Protein AF-A0A0M2TZH9-F1 (afdb_monomer_lite)

Foldseek 3Di:
DPQQQKDKWWAALVNPGTDPQPPWRKHWFKWKAFLFAGTFKTKIKIWDALVSLVVVQLQFQIKMFMAGNVRDTQHIFGFFKKWWFDQQKIKIWGLPQAAFKEKEWEFEDDPPDPDGGDIDMDDIDGDVVLCVRNNHAYDHHYDYYDHPVVRVVVRVVSNVVRSGTDMDMDGHDPDDDPPDPPSPPPVIIMMMTMGGHLLVQLQRFFDFDLPFKDWDADAAPDKAWDQAALFFQKKKKKAFDPDFKFFFFKKKFFKAKFAQDQFKKKKFKAFDDPQDGDHTPWMFIDGNVPGHHDGGIDMTGTDADPVGTHDIHGGPGMIMIMIGTPDHGHNRITMMTGWHLVPPHPGIFMWGRSNPDTDADVVTTGTGMMGGGKDFLVVLLQVLCVVRVPPAPHEAEPDGQCDIDGSGDHRPGGSSVSNVVSQCVGHPVNFGWGWYQDPNRYIYIDTQDDDDPVQFQWEQEPVQFIAGPVRDSCVLSSNDASGKYFYPPNDDPPDDCVPDDPPRIFHFRMWMAGSVVRHIDTDGPPRDDPCNVVVVVVVD

Radius of gyration: 30.37 Å; chains: 1; bounding box: 76×45×82 Å

Structure (mmCIF, N/CA/C/O backbone):
data_AF-A0A0M2TZH9-F1
#
_entry.id   AF-A0A0M2TZH9-F1
#
loop_
_atom_site.group_PDB
_atom_site.id
_atom_site.type_symbol
_atom_site.label_atom_id
_atom_site.label_alt_id
_atom_site.label_comp_id
_atom_site.label_asym_id
_atom_site.label_entity_id
_atom_site.label_seq_id
_atom_site.pdbx_PDB_ins_code
_atom_site.Cartn_x
_atom_site.Cartn_y
_atom_site.Cartn_z
_atom_site.occupancy
_atom_site.B_iso_or_equiv
_atom_site.auth_seq_id
_atom_site.auth_comp_id
_atom_site.auth_asym_id
_atom_site.auth_atom_id
_atom_site.pdbx_PDB_model_num
ATOM 1 N N . MET A 1 1 ? -23.553 -1.777 43.042 1.00 33.66 1 MET A N 1
ATOM 2 C CA . MET A 1 1 ? -23.376 -1.315 41.651 1.00 33.66 1 MET A CA 1
ATOM 3 C C . MET A 1 1 ? -22.168 -0.392 41.601 1.00 33.66 1 MET A C 1
ATOM 5 O O . MET A 1 1 ? -22.264 0.737 42.067 1.00 33.66 1 MET A O 1
ATOM 9 N N . ARG A 1 2 ? -21.004 -0.876 41.146 1.00 38.03 2 ARG A N 1
ATOM 10 C CA . ARG A 1 2 ? -19.887 0.018 40.797 1.00 38.03 2 ARG A CA 1
ATOM 11 C C . ARG A 1 2 ? -20.293 0.691 39.484 1.00 38.03 2 ARG A C 1
ATOM 13 O O . ARG A 1 2 ? -20.435 -0.014 38.496 1.00 38.03 2 ARG A O 1
ATOM 20 N N . ARG A 1 3 ? -20.551 2.006 39.494 1.00 43.25 3 ARG A N 1
ATOM 21 C CA . ARG A 1 3 ? -20.733 2.786 38.256 1.00 43.25 3 ARG A CA 1
ATOM 22 C C . ARG A 1 3 ? -19.544 2.510 37.334 1.00 43.25 3 ARG A C 1
ATOM 24 O O . ARG A 1 3 ? -18.410 2.490 37.818 1.00 43.25 3 ARG A O 1
ATOM 31 N N . SER A 1 4 ? -19.811 2.277 36.052 1.00 54.81 4 SER A N 1
ATOM 32 C CA . SER A 1 4 ? -18.769 2.124 35.042 1.00 54.81 4 SER A CA 1
ATOM 33 C C . SER A 1 4 ? -17.864 3.360 35.072 1.00 54.81 4 SER A C 1
ATOM 35 O O . SER A 1 4 ? -18.310 4.505 35.104 1.00 54.81 4 SER A O 1
ATOM 37 N N . ASN A 1 5 ? -16.559 3.121 35.151 1.00 79.81 5 ASN A N 1
ATOM 38 C CA . ASN A 1 5 ? -15.531 4.161 35.266 1.00 79.81 5 ASN A CA 1
ATOM 39 C C . ASN A 1 5 ? -15.216 4.845 33.937 1.00 79.81 5 ASN A C 1
ATOM 41 O O . ASN A 1 5 ? -14.315 5.674 33.871 1.00 79.81 5 ASN A O 1
ATOM 45 N N . PHE A 1 6 ? -15.937 4.452 32.896 1.00 88.31 6 PHE A N 1
ATOM 46 C CA . PHE A 1 6 ? -15.712 4.840 31.525 1.00 88.31 6 PHE A CA 1
ATOM 47 C C . PHE A 1 6 ? -16.992 5.445 30.967 1.00 88.31 6 PHE A C 1
ATOM 49 O O . PHE A 1 6 ? -18.097 5.076 31.360 1.00 88.31 6 PHE A O 1
ATOM 56 N N . SER A 1 7 ? -16.837 6.375 30.036 1.00 89.00 7 SER A N 1
ATOM 57 C CA . SER A 1 7 ? -17.948 6.958 29.285 1.00 89.00 7 SER A CA 1
ATOM 58 C C . SER A 1 7 ? -17.674 6.876 27.792 1.00 89.00 7 SER A C 1
ATOM 60 O O . SER A 1 7 ? -16.517 6.852 27.378 1.00 89.00 7 SER A O 1
ATOM 62 N N . LEU A 1 8 ? -18.736 6.828 26.993 1.00 91.69 8 LEU A N 1
ATOM 63 C CA . LEU A 1 8 ? -18.644 6.798 25.540 1.00 91.69 8 LEU A CA 1
ATOM 64 C C . LEU A 1 8 ? -18.983 8.156 24.950 1.00 91.69 8 LEU A C 1
ATOM 66 O O . LEU A 1 8 ? -19.864 8.864 25.441 1.00 91.69 8 LEU A O 1
ATOM 70 N N . ARG A 1 9 ? -18.305 8.484 23.856 1.00 91.31 9 ARG A N 1
ATOM 71 C CA . ARG A 1 9 ? -18.649 9.603 22.987 1.00 91.31 9 ARG A CA 1
ATOM 72 C C . ARG A 1 9 ? -18.805 9.080 21.569 1.00 91.31 9 ARG A C 1
ATOM 74 O O . ARG A 1 9 ? -17.881 8.462 21.048 1.00 91.31 9 ARG A O 1
ATOM 81 N N . MET A 1 10 ? -19.959 9.339 20.963 1.00 91.62 10 MET A N 1
ATOM 82 C CA . MET A 1 10 ? -20.251 8.968 19.579 1.00 91.62 10 MET A CA 1
ATOM 83 C C . MET A 1 10 ? -20.492 10.223 18.742 1.00 91.62 10 MET A C 1
ATOM 85 O O . MET A 1 10 ? -21.130 11.172 19.203 1.00 91.62 10 MET A O 1
ATOM 89 N N . LEU A 1 11 ? -19.963 10.229 17.524 1.00 91.44 11 LEU A N 1
ATOM 90 C CA . LEU A 1 11 ? -20.201 11.275 16.530 1.00 91.44 11 LEU A CA 1
ATOM 91 C C . LEU A 1 11 ? -21.033 10.704 15.385 1.00 91.44 11 LEU A C 1
ATOM 93 O O . LEU A 1 11 ? -21.132 9.490 15.216 1.00 91.44 11 LEU A O 1
ATOM 97 N N . ASP A 1 12 ? -21.617 11.576 14.580 1.00 90.75 12 ASP A N 1
ATOM 98 C CA . ASP A 1 12 ? -22.259 11.185 13.340 1.00 90.75 12 ASP A CA 1
ATOM 99 C C . ASP A 1 12 ? -21.220 10.711 12.310 1.00 90.75 12 ASP A C 1
ATOM 101 O O . ASP A 1 12 ? -20.002 10.861 12.468 1.00 90.75 12 ASP A O 1
ATOM 105 N N . ARG A 1 13 ? -21.694 10.121 11.210 1.00 91.12 13 ARG A N 1
ATOM 106 C CA . ARG A 1 13 ? -20.797 9.620 10.158 1.00 91.12 13 ARG A CA 1
ATOM 107 C C . ARG A 1 13 ? -20.001 10.742 9.479 1.00 91.12 13 ARG A C 1
ATOM 109 O O . ARG A 1 13 ? -18.916 10.481 8.968 1.00 91.12 13 ARG A O 1
ATOM 116 N N . SER A 1 14 ? -20.475 11.988 9.517 1.00 87.44 14 SER A N 1
ATOM 117 C CA . SER A 1 14 ? -19.733 13.137 8.981 1.00 87.44 14 SER A CA 1
ATOM 118 C C . SER A 1 14 ? -18.608 13.632 9.903 1.00 87.44 14 SER A C 1
ATOM 120 O O . SER A 1 14 ? -17.808 14.478 9.497 1.00 87.44 14 SER A O 1
ATOM 122 N N . PHE A 1 15 ? -18.498 13.076 11.116 1.00 87.69 15 PHE A N 1
ATOM 123 C CA . PHE A 1 15 ? -17.561 13.484 12.165 1.00 87.69 15 PHE A CA 1
ATOM 124 C C . PHE A 1 15 ? -17.799 14.899 12.719 1.00 87.69 15 PHE A C 1
ATOM 126 O O . PHE A 1 15 ? -16.950 15.395 13.462 1.00 87.69 15 PHE A O 1
ATOM 133 N N . GLN A 1 16 ? -18.904 15.557 12.361 1.00 82.81 16 GLN A N 1
ATOM 134 C CA . GLN A 1 16 ? -19.159 16.958 12.706 1.00 82.81 16 GLN A CA 1
ATOM 135 C C . GLN A 1 16 ? -20.012 17.102 13.962 1.00 82.81 16 GLN A C 1
ATOM 137 O O . GLN A 1 16 ? -19.783 18.007 14.764 1.00 82.81 16 GLN A O 1
ATOM 142 N N . LEU A 1 17 ? -21.005 16.229 14.136 1.00 83.56 17 LEU A N 1
ATOM 143 C CA . LEU A 1 17 ? -22.027 16.399 15.163 1.00 83.56 17 LEU A CA 1
ATOM 144 C C . LEU A 1 17 ? -21.997 15.236 16.156 1.00 83.56 17 LEU A C 1
ATOM 146 O O . LEU A 1 17 ? -21.994 14.079 15.739 1.00 83.56 17 LEU A O 1
ATOM 150 N N . PRO A 1 18 ? -22.002 15.501 17.473 1.00 84.19 18 PRO A N 1
ATOM 151 C CA . PRO A 1 18 ? -22.251 14.463 18.464 1.00 84.19 18 PRO A CA 1
ATOM 152 C C . PRO A 1 18 ? -23.616 13.812 18.236 1.00 84.19 18 PRO A C 1
ATOM 154 O O . PRO A 1 18 ? -24.621 14.510 18.090 1.00 84.19 18 PRO A O 1
ATOM 157 N N . LEU A 1 19 ? -23.660 12.480 18.241 1.00 83.31 19 LEU A N 1
ATOM 158 C CA . LEU A 1 19 ? -24.930 11.758 18.230 1.00 83.31 19 LEU A CA 1
ATOM 159 C C . LEU A 1 19 ? -25.578 11.845 19.610 1.00 83.31 19 LEU A C 1
ATOM 161 O O . LEU A 1 19 ? -24.909 11.749 20.641 1.00 83.31 19 LEU A O 1
ATOM 165 N N . THR A 1 20 ? -26.902 11.995 19.630 1.00 82.00 20 THR A N 1
ATOM 166 C CA . THR A 1 20 ? -27.674 11.802 20.860 1.00 82.00 20 THR A CA 1
ATOM 167 C C . THR A 1 20 ? -27.772 10.305 21.121 1.00 82.00 20 THR A C 1
ATOM 169 O O . THR A 1 20 ? -28.568 9.614 20.497 1.00 82.00 20 THR A O 1
ATOM 172 N N . ILE A 1 21 ? -26.902 9.815 22.004 1.00 80.31 21 ILE A N 1
ATOM 173 C CA . ILE A 1 21 ? -26.851 8.417 22.442 1.00 80.31 21 ILE A CA 1
ATOM 174 C C . ILE A 1 21 ? -28.201 8.064 23.107 1.00 80.31 21 ILE A C 1
ATOM 176 O O . ILE A 1 21 ? -28.665 8.872 23.917 1.00 80.31 21 ILE A O 1
ATOM 180 N N . PRO A 1 22 ? -28.859 6.921 22.807 1.00 82.81 22 PRO A N 1
ATOM 181 C CA . PRO A 1 22 ? -30.146 6.582 23.382 1.00 82.81 22 PRO A CA 1
ATOM 182 C C . PRO A 1 22 ? -29.924 6.264 24.863 1.00 82.81 22 PRO A C 1
ATOM 184 O O . PRO A 1 22 ? -28.815 5.876 25.260 1.00 82.81 22 PRO A O 1
ATOM 187 N N . ASP A 1 23 ? -30.968 6.422 25.674 1.00 85.69 23 ASP A N 1
ATOM 188 C CA . ASP A 1 23 ? -30.895 6.234 27.125 1.00 85.69 23 ASP A CA 1
ATOM 189 C C . ASP A 1 23 ? -30.767 4.742 27.483 1.00 85.69 23 ASP A C 1
ATOM 191 O O . ASP A 1 23 ? -31.734 4.042 27.780 1.00 85.69 23 ASP A O 1
ATOM 195 N N . LEU A 1 24 ? -29.539 4.239 27.362 1.00 86.75 24 LEU A N 1
ATOM 196 C CA . LEU A 1 24 ? -29.125 2.867 27.627 1.00 86.75 24 LEU A CA 1
ATOM 197 C C . LEU A 1 24 ? -27.992 2.865 28.657 1.00 86.75 24 LEU A C 1
ATOM 199 O O . LEU A 1 24 ? -27.210 3.812 28.772 1.00 86.75 24 LEU A O 1
ATOM 203 N N . GLU A 1 25 ? -27.857 1.761 29.382 1.00 89.50 25 GLU A N 1
ATOM 204 C CA . GLU A 1 25 ? -26.710 1.530 30.251 1.00 89.50 25 GLU A CA 1
ATOM 205 C C . GLU A 1 25 ? -25.537 0.984 29.429 1.00 89.50 25 GLU A C 1
ATOM 207 O O . GLU A 1 25 ? -25.616 -0.112 28.873 1.00 89.50 25 GLU A O 1
ATOM 212 N N . TYR A 1 26 ? -24.438 1.744 29.372 1.00 90.81 26 TYR A N 1
ATOM 213 C CA . TYR A 1 26 ? -23.209 1.373 28.666 1.00 90.81 26 TYR A CA 1
ATOM 214 C C . TYR A 1 26 ? -22.136 0.900 29.644 1.00 90.81 26 TYR A C 1
ATOM 216 O O . TYR A 1 26 ? -21.712 1.637 30.542 1.00 90.81 26 TYR A O 1
ATOM 224 N N . THR A 1 27 ? -21.636 -0.311 29.418 1.00 92.75 27 THR A N 1
ATOM 225 C CA . THR A 1 27 ? -20.525 -0.887 30.179 1.00 92.75 27 THR A CA 1
ATOM 226 C C . THR A 1 27 ? -19.394 -1.245 29.230 1.00 92.75 27 THR A C 1
ATOM 228 O O . THR A 1 27 ? -19.518 -2.155 28.415 1.00 92.75 27 THR A O 1
ATOM 231 N N . VAL A 1 28 ? -18.279 -0.519 29.317 1.00 94.12 28 VAL A N 1
ATOM 232 C CA . VAL A 1 28 ? -17.056 -0.883 28.593 1.00 94.12 28 VAL A CA 1
ATOM 233 C C . VAL A 1 28 ? -16.528 -2.180 29.192 1.00 94.12 28 VAL A C 1
ATOM 235 O O . VAL A 1 28 ? -16.230 -2.219 30.381 1.00 94.12 28 VAL A O 1
ATOM 238 N N . GLU A 1 29 ? -16.427 -3.225 28.375 1.00 93.62 29 GLU A N 1
ATOM 239 C CA . GLU A 1 29 ? -15.946 -4.533 28.822 1.00 93.62 29 GLU A CA 1
ATOM 240 C C . GLU A 1 29 ? -14.425 -4.606 28.675 1.00 93.62 29 GLU A C 1
ATOM 242 O O . GLU A 1 29 ? -13.697 -4.858 29.631 1.00 93.62 29 GLU A O 1
ATOM 247 N N . LYS A 1 30 ? -13.932 -4.365 27.456 1.00 93.81 30 LYS A N 1
ATOM 248 C CA . LYS A 1 30 ? -12.511 -4.456 27.121 1.00 93.81 30 LYS A CA 1
ATOM 249 C C . LYS A 1 30 ? -12.164 -3.650 25.884 1.00 93.81 30 LYS A C 1
ATOM 251 O O . LYS A 1 30 ? -13.002 -3.458 25.002 1.00 93.81 30 LYS A O 1
ATOM 256 N N . TYR A 1 31 ? -10.912 -3.235 25.788 1.00 95.94 31 TYR A N 1
ATOM 257 C CA . TYR A 1 31 ? -10.351 -2.603 24.600 1.00 95.94 31 TYR A CA 1
ATOM 258 C C . TYR A 1 31 ? -8.868 -2.922 24.472 1.00 95.94 31 TYR A C 1
ATOM 260 O O . TYR A 1 31 ? -8.204 -3.201 25.464 1.00 95.94 31 TYR A O 1
ATOM 268 N N . GLY A 1 32 ? -8.350 -2.895 23.249 1.00 94.94 32 GLY A N 1
ATOM 269 C CA . GLY A 1 32 ? -6.941 -3.164 22.991 1.00 94.94 32 GLY A CA 1
ATOM 270 C C . GLY A 1 32 ? -6.303 -2.184 22.023 1.00 94.94 32 GLY A C 1
ATOM 271 O O . GLY A 1 32 ? -6.984 -1.561 21.197 1.00 94.94 32 GLY A O 1
ATOM 272 N N . GLN A 1 33 ? -4.983 -2.095 22.123 1.00 95.19 33 GLN A N 1
ATOM 273 C CA . GLN A 1 33 ? -4.116 -1.327 21.240 1.00 95.19 33 GLN A CA 1
ATOM 274 C C . GLN A 1 33 ? -2.960 -2.196 20.730 1.00 95.19 33 GLN A C 1
ATOM 276 O O . GLN A 1 33 ? -2.643 -3.238 21.307 1.00 95.19 33 GLN A O 1
ATOM 281 N N . ALA A 1 34 ? -2.335 -1.765 19.639 1.00 94.69 34 ALA A N 1
ATOM 282 C CA . ALA A 1 34 ? -1.149 -2.375 19.055 1.00 94.69 34 ALA A CA 1
ATOM 283 C C . ALA A 1 34 ? -0.140 -1.305 18.624 1.00 94.69 34 ALA A C 1
ATOM 285 O O . ALA A 1 34 ? -0.517 -0.209 18.205 1.00 94.69 34 ALA A O 1
ATOM 286 N N . ALA A 1 35 ? 1.148 -1.641 18.704 1.00 92.69 35 ALA A N 1
ATOM 287 C CA . ALA A 1 35 ? 2.250 -0.781 18.281 1.00 92.69 35 ALA A CA 1
ATOM 288 C C . ALA A 1 35 ? 2.144 -0.392 16.796 1.00 92.69 35 ALA A C 1
ATOM 290 O O . ALA A 1 35 ? 2.533 0.711 16.415 1.00 92.69 35 ALA A O 1
ATOM 291 N N . ILE A 1 36 ? 1.588 -1.293 15.976 1.00 93.88 36 ILE A N 1
ATOM 292 C CA . ILE A 1 36 ? 1.160 -1.017 14.604 1.00 93.88 36 ILE A CA 1
ATOM 293 C C . ILE A 1 36 ? -0.369 -0.916 14.573 1.00 93.88 36 ILE A C 1
ATOM 295 O O . ILE A 1 36 ? -1.076 -1.852 14.939 1.00 93.88 36 ILE A O 1
ATOM 299 N N . GLY A 1 37 ? -0.870 0.226 14.121 1.00 92.50 37 GLY A N 1
ATOM 300 C CA . GLY A 1 37 ? -2.278 0.578 13.982 1.00 92.50 37 GLY A CA 1
ATOM 301 C C . GLY A 1 37 ? -2.859 1.398 15.132 1.00 92.50 37 GLY A C 1
ATOM 302 O O . GLY A 1 37 ? -3.729 2.237 14.892 1.00 92.50 37 GLY A O 1
ATOM 303 N N . GLY A 1 38 ? -2.340 1.263 16.354 1.00 94.62 38 GLY A N 1
ATOM 304 C CA . GLY A 1 38 ? -2.916 1.910 17.534 1.00 94.62 38 GLY A CA 1
ATOM 305 C C . GLY A 1 38 ? -4.160 1.155 18.024 1.00 94.62 38 GLY A C 1
ATOM 306 O O . GLY A 1 38 ? -4.077 -0.062 18.212 1.00 94.62 38 GLY A O 1
ATOM 307 N N . PRO A 1 39 ? -5.311 1.817 18.259 1.00 96.00 39 PRO A N 1
ATOM 308 C CA . PRO A 1 39 ? -6.536 1.141 18.690 1.00 96.00 39 PRO A CA 1
ATOM 309 C C . PRO A 1 39 ? -6.915 -0.025 17.773 1.00 96.00 39 PRO A C 1
ATOM 311 O O . PRO A 1 39 ? -6.949 0.122 16.555 1.00 96.00 39 PRO A O 1
ATOM 314 N N . ARG A 1 40 ? -7.224 -1.188 18.355 1.00 94.00 40 ARG A N 1
ATOM 315 C CA . ARG A 1 40 ? -7.592 -2.397 17.603 1.00 94.00 40 ARG A CA 1
ATOM 316 C C . ARG A 1 40 ? -9.073 -2.704 17.693 1.00 94.00 40 ARG A C 1
ATOM 318 O O . ARG A 1 40 ? -9.837 -2.348 16.807 1.00 94.00 40 ARG A O 1
ATOM 325 N N . ARG A 1 41 ? -9.481 -3.384 18.760 1.00 95.31 41 ARG A N 1
ATOM 326 C CA . ARG A 1 41 ? -10.871 -3.775 19.001 1.00 95.31 41 ARG A CA 1
ATOM 327 C C . ARG A 1 41 ? -11.281 -3.330 20.388 1.00 95.31 41 ARG A C 1
ATOM 329 O O . ARG A 1 41 ? -10.463 -3.358 21.306 1.00 95.31 41 ARG A O 1
ATOM 336 N N . ALA A 1 42 ? -12.542 -2.966 20.532 1.00 96.50 42 ALA A N 1
ATOM 337 C CA . ALA A 1 42 ? -13.158 -2.750 21.826 1.00 96.50 42 ALA A CA 1
ATOM 338 C C . ALA A 1 42 ? -14.566 -3.333 21.839 1.00 96.50 42 ALA A C 1
ATOM 340 O O . ALA A 1 42 ? -15.207 -3.471 20.794 1.00 96.50 42 ALA A O 1
ATOM 341 N N . SER A 1 43 ? -15.033 -3.703 23.024 1.00 96.06 43 SER A N 1
ATOM 342 C CA . SER A 1 43 ? -16.396 -4.161 23.213 1.00 96.06 43 SER A CA 1
ATOM 343 C C . SER A 1 43 ? -17.075 -3.467 24.377 1.00 96.06 43 SER A C 1
ATOM 345 O O . SER A 1 43 ? -16.487 -3.249 25.438 1.00 96.06 43 SER A O 1
ATOM 347 N N . VAL A 1 44 ? -18.337 -3.116 24.149 1.00 95.62 44 VAL A N 1
ATOM 348 C CA . VAL A 1 44 ? -19.179 -2.431 25.126 1.00 95.62 44 VAL A CA 1
ATOM 349 C C . VAL A 1 44 ? -20.494 -3.186 25.232 1.00 95.62 44 VAL A C 1
ATOM 351 O O . VAL A 1 44 ? -21.188 -3.353 24.230 1.00 95.62 44 VAL A O 1
ATOM 354 N N . GLY A 1 45 ? -20.841 -3.633 26.432 1.00 94.25 45 GLY A N 1
ATOM 355 C CA . GLY A 1 45 ? -22.165 -4.158 26.735 1.00 94.25 45 GLY A CA 1
ATOM 356 C C . GLY A 1 45 ? -23.182 -3.024 26.845 1.00 94.25 45 GLY A C 1
ATOM 357 O O . GLY A 1 45 ? -22.893 -1.983 27.440 1.00 94.25 45 GLY A O 1
ATOM 358 N N . VAL A 1 46 ? -24.370 -3.231 26.279 1.00 93.25 46 VAL A N 1
ATOM 359 C CA . VAL A 1 46 ? -25.495 -2.289 26.355 1.00 93.25 46 VAL A CA 1
ATOM 360 C C . VAL A 1 46 ? -26.736 -2.973 26.913 1.00 93.25 46 VAL A C 1
ATOM 362 O O . VAL A 1 46 ? -27.007 -4.132 26.597 1.00 93.25 46 VAL A O 1
ATOM 365 N N . GLN A 1 47 ? -27.486 -2.281 27.766 1.00 92.00 47 GLN A N 1
ATOM 366 C CA . GLN A 1 47 ? -28.738 -2.781 28.345 1.00 92.00 47 GLN A CA 1
ATOM 367 C C . GLN A 1 47 ? -29.774 -1.661 28.415 1.00 92.00 47 GLN A C 1
ATOM 369 O O . GLN A 1 47 ? -29.427 -0.515 28.692 1.00 92.00 47 GLN A O 1
ATOM 374 N N . GLY A 1 48 ? -31.046 -1.986 28.177 1.00 90.12 48 GLY A N 1
ATOM 375 C CA . GLY A 1 48 ? -32.134 -1.015 28.300 1.00 90.12 48 GLY A CA 1
ATOM 376 C C . GLY A 1 48 ? -33.353 -1.343 27.443 1.00 90.12 48 GLY A C 1
ATOM 377 O O . GLY A 1 48 ? -33.695 -2.513 27.247 1.00 90.12 48 GLY A O 1
ATOM 378 N N . GLU A 1 49 ? -34.038 -0.300 26.972 1.00 90.81 49 GLU A N 1
ATOM 379 C CA . GLU A 1 49 ? -35.251 -0.430 26.162 1.00 90.81 49 GLU A CA 1
ATOM 380 C C . GLU A 1 49 ? -34.961 -1.102 24.811 1.00 90.81 49 GLU A C 1
ATOM 382 O O . GLU A 1 49 ? -33.996 -0.770 24.124 1.00 90.81 49 GLU A O 1
ATOM 387 N N . GLU A 1 50 ? -35.832 -2.026 24.396 1.00 89.38 50 GLU A N 1
ATOM 388 C CA . GLU A 1 50 ? -35.683 -2.771 23.141 1.00 89.38 50 GLU A CA 1
ATOM 389 C C . GLU A 1 50 ? -35.577 -1.859 21.915 1.00 89.38 50 GLU A C 1
ATOM 391 O O . GLU A 1 50 ? -34.714 -2.077 21.070 1.00 89.38 50 GLU A O 1
ATOM 396 N N . ARG A 1 51 ? -36.414 -0.817 21.820 1.00 88.81 51 ARG A N 1
ATOM 397 C CA . ARG A 1 51 ? -36.389 0.121 20.689 1.00 88.81 51 ARG A CA 1
ATOM 398 C C . ARG A 1 51 ? -35.046 0.845 20.582 1.00 88.81 51 ARG A C 1
ATOM 400 O O . ARG A 1 51 ? -34.457 0.869 19.507 1.00 88.81 51 ARG A O 1
ATOM 407 N N . ALA A 1 52 ? -34.553 1.367 21.700 1.00 89.62 52 ALA A N 1
ATOM 408 C CA . ALA A 1 52 ? -33.270 2.055 21.772 1.00 89.62 52 ALA A CA 1
ATOM 409 C C . ALA A 1 52 ? -32.095 1.141 21.372 1.00 89.62 52 ALA A C 1
ATOM 411 O O . ALA A 1 52 ? -31.133 1.604 20.766 1.00 89.62 52 ALA A O 1
ATOM 412 N N . LEU A 1 53 ? -32.178 -0.168 21.648 1.00 90.19 53 LEU A N 1
ATOM 413 C CA . LEU A 1 53 ? -31.174 -1.135 21.189 1.00 90.19 53 LEU A CA 1
ATOM 414 C C . LEU A 1 53 ? -31.184 -1.320 19.666 1.00 90.19 53 LEU A C 1
ATOM 416 O O . LEU A 1 53 ? -30.119 -1.472 19.071 1.00 90.19 53 LEU A O 1
ATOM 420 N N . TRP A 1 54 ? -32.357 -1.2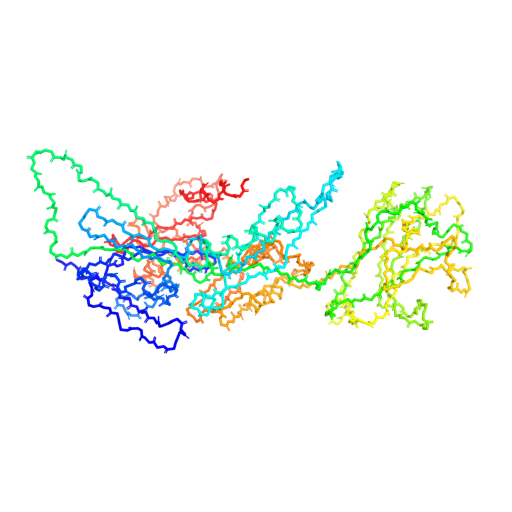95 19.028 1.00 90.25 54 TRP A N 1
ATOM 421 C CA . TRP A 1 54 ? -32.467 -1.375 17.567 1.00 90.25 54 TRP A CA 1
ATOM 422 C C . TRP A 1 54 ? -31.968 -0.109 16.866 1.00 90.25 54 TRP A C 1
ATOM 424 O O . TRP A 1 54 ? -31.353 -0.216 15.806 1.00 90.25 54 TRP A O 1
ATOM 434 N N . GLU A 1 55 ? -32.157 1.067 17.471 1.00 90.94 55 GLU A N 1
ATOM 435 C CA . GLU A 1 55 ? -31.656 2.349 16.944 1.00 90.94 55 GLU A CA 1
ATOM 436 C C . GLU A 1 55 ? -30.118 2.360 16.804 1.00 90.94 55 GLU A C 1
ATOM 438 O O . GLU A 1 55 ? -29.582 2.995 15.899 1.00 90.94 55 GLU A O 1
ATOM 443 N N . LEU A 1 56 ? -29.389 1.570 17.606 1.00 91.00 56 LEU A N 1
ATOM 444 C CA . LEU A 1 56 ? -27.928 1.434 17.494 1.00 91.00 56 LEU A CA 1
ATOM 445 C C . LEU A 1 56 ? -27.470 0.855 16.142 1.00 91.00 56 LEU A C 1
ATOM 447 O O . LEU A 1 56 ? -26.350 1.136 15.709 1.00 91.00 56 LEU A O 1
ATOM 451 N N . LEU A 1 57 ? -28.309 0.063 15.458 1.00 90.81 57 LEU A N 1
ATOM 452 C CA . LEU A 1 57 ? -27.989 -0.475 14.127 1.00 90.81 57 LEU A CA 1
ATOM 453 C C . LEU A 1 57 ? -27.821 0.635 13.086 1.00 90.81 57 LEU A C 1
ATOM 455 O O . LEU A 1 57 ? -27.030 0.505 12.149 1.00 90.81 57 LEU A O 1
ATOM 459 N N . GLU A 1 58 ? -28.523 1.753 13.265 1.00 90.19 58 GLU A N 1
ATOM 460 C CA . GLU A 1 58 ? -28.448 2.896 12.360 1.00 90.19 58 GLU A CA 1
ATOM 461 C C . GLU A 1 58 ? -27.113 3.632 12.463 1.00 90.19 58 GLU A C 1
ATOM 463 O O . GLU A 1 58 ? -26.855 4.528 11.661 1.00 90.19 58 GLU A O 1
ATOM 468 N N . TRP A 1 59 ? -26.247 3.271 13.414 1.00 91.75 59 TRP A N 1
ATOM 469 C CA . TRP A 1 59 ? -24.990 3.965 13.696 1.00 91.75 59 TRP A CA 1
ATOM 470 C C . TRP A 1 59 ? -23.752 3.182 13.287 1.00 91.75 59 TRP A C 1
ATOM 472 O O . TRP A 1 59 ? -22.640 3.589 13.610 1.00 91.75 59 TRP A O 1
ATOM 482 N N . LEU A 1 60 ? -23.893 2.091 12.532 1.00 94.62 60 LEU A N 1
ATOM 483 C CA . LEU A 1 60 ? -22.739 1.431 11.915 1.00 94.62 60 LEU A CA 1
ATOM 484 C C . LEU A 1 60 ? -21.870 2.457 11.168 1.00 94.62 60 LEU A C 1
ATOM 486 O O . LEU A 1 60 ? -22.402 3.332 10.478 1.00 94.62 60 LEU A O 1
ATOM 490 N N . ARG A 1 61 ? -20.546 2.349 11.325 1.00 95.31 61 ARG A N 1
ATOM 491 C CA . ARG A 1 61 ? -19.494 3.304 10.922 1.00 95.31 61 ARG A CA 1
ATOM 492 C C . ARG A 1 61 ? -19.357 4.549 11.813 1.00 95.31 61 ARG A C 1
ATOM 494 O O . ARG A 1 61 ? -18.344 5.238 11.713 1.00 95.31 61 ARG A O 1
ATOM 501 N N . ALA A 1 62 ? -20.295 4.866 12.703 1.00 95.06 62 ALA A N 1
ATOM 502 C CA . ALA A 1 62 ? -20.192 6.055 13.557 1.00 95.06 62 ALA A CA 1
ATOM 503 C C . ALA A 1 62 ? -18.870 6.067 14.356 1.00 95.06 62 ALA A C 1
ATOM 505 O O . ALA A 1 62 ? -18.486 5.029 14.900 1.00 95.06 62 ALA A O 1
ATOM 506 N N . PRO A 1 63 ? -18.151 7.203 14.429 1.00 95.94 63 PRO A N 1
ATOM 507 C CA . PRO A 1 63 ? -16.962 7.337 15.263 1.00 95.94 63 PRO A CA 1
ATOM 508 C C . PRO A 1 63 ? -17.298 7.138 16.736 1.00 95.94 63 PRO A C 1
ATOM 510 O O . PRO A 1 63 ? -18.274 7.707 17.229 1.00 95.94 63 PRO A O 1
ATOM 513 N N . VAL A 1 64 ? -16.457 6.388 17.442 1.00 95.56 64 VAL A N 1
ATOM 514 C CA . VAL A 1 64 ? -16.604 6.120 18.874 1.00 95.56 64 VAL A CA 1
ATOM 515 C C . VAL A 1 64 ? -15.293 6.399 19.592 1.00 95.56 64 VAL A C 1
ATOM 517 O O . VAL A 1 64 ? -14.224 5.974 19.154 1.00 95.56 64 VAL A O 1
ATOM 520 N N . GLU A 1 65 ? -15.388 7.081 20.727 1.00 95.50 65 GLU A N 1
ATOM 521 C CA . GLU A 1 65 ? -14.303 7.248 21.686 1.00 95.50 65 GLU A CA 1
ATOM 522 C C . GLU A 1 65 ? -14.708 6.697 23.054 1.00 95.50 65 GLU A C 1
ATOM 524 O O . GLU A 1 65 ? -15.829 6.921 23.521 1.00 95.50 65 GLU A O 1
ATOM 529 N N . ILE A 1 66 ? -13.765 6.024 23.712 1.00 95.06 66 ILE A N 1
ATOM 530 C CA . ILE A 1 66 ? -13.876 5.606 25.108 1.00 95.06 66 ILE A CA 1
ATOM 531 C C . ILE A 1 66 ? -13.071 6.585 25.951 1.00 95.06 66 ILE A C 1
ATOM 533 O O . ILE A 1 66 ? -11.889 6.816 25.687 1.00 95.06 66 ILE A O 1
ATOM 537 N N . LEU A 1 67 ? -13.718 7.152 26.964 1.00 92.75 67 LEU A N 1
ATOM 538 C CA . LEU A 1 67 ? -13.113 8.072 27.915 1.00 92.75 67 LEU A CA 1
ATOM 539 C C . LEU A 1 67 ? -13.046 7.425 29.293 1.00 92.75 67 LEU A C 1
ATOM 541 O O . LEU A 1 67 ? -14.010 6.781 29.710 1.00 92.75 67 LEU A O 1
ATOM 545 N N . ASP A 1 68 ? -11.944 7.629 30.000 1.00 89.50 68 ASP A N 1
ATOM 546 C CA . ASP A 1 68 ? -11.751 7.158 31.369 1.00 89.50 68 ASP A CA 1
ATOM 547 C C . ASP A 1 68 ? -12.457 8.054 32.415 1.00 89.50 68 ASP A C 1
ATOM 549 O O . ASP A 1 68 ? -13.245 8.955 32.093 1.00 89.50 68 ASP A O 1
ATOM 553 N N . ARG A 1 69 ? -12.151 7.831 33.702 1.00 82.81 69 ARG A N 1
ATOM 554 C CA . ARG A 1 69 ? -12.680 8.635 34.819 1.00 82.81 69 ARG A CA 1
ATOM 555 C C . ARG A 1 69 ? -12.250 10.100 34.768 1.00 82.81 69 ARG A C 1
ATOM 557 O O . ARG A 1 69 ? -12.991 10.951 35.257 1.00 82.81 69 ARG A O 1
ATOM 564 N N . ARG A 1 70 ? -11.057 10.383 34.238 1.00 83.88 70 ARG A N 1
ATOM 565 C CA . ARG A 1 70 ? -10.488 11.731 34.105 1.00 83.88 70 ARG A CA 1
ATOM 566 C C . ARG A 1 70 ? -11.024 12.461 32.870 1.00 83.88 70 ARG A C 1
ATOM 568 O O . ARG A 1 70 ? -10.764 13.650 32.729 1.00 83.88 70 ARG A O 1
ATOM 575 N N . LYS A 1 71 ? -11.850 11.788 32.056 1.00 86.31 71 LYS A N 1
ATOM 576 C CA . LYS A 1 71 ? -12.332 12.247 30.743 1.00 86.31 71 LYS A CA 1
ATOM 577 C C . LYS A 1 71 ? -11.220 12.307 29.695 1.00 86.31 71 LYS A C 1
ATOM 579 O O . LYS A 1 71 ? -11.380 12.982 28.679 1.00 86.31 71 LYS A O 1
ATOM 584 N N . ASP A 1 72 ? -10.157 11.539 29.904 1.00 88.88 72 ASP A N 1
ATOM 585 C CA . ASP A 1 72 ? -9.109 11.325 28.920 1.00 88.88 72 ASP A CA 1
ATOM 586 C C . ASP A 1 72 ? -9.531 10.213 27.958 1.00 88.88 72 ASP A C 1
ATOM 588 O O . ASP A 1 72 ? -10.096 9.190 28.355 1.00 88.88 72 ASP A O 1
ATOM 592 N N . THR A 1 73 ? -9.292 10.419 26.664 1.00 92.75 73 THR A N 1
ATOM 593 C CA . THR A 1 73 ? -9.616 9.425 25.636 1.00 92.75 73 THR A CA 1
ATOM 594 C C . THR A 1 73 ? -8.577 8.308 25.658 1.00 92.75 73 THR A C 1
ATOM 596 O O . THR A 1 73 ? -7.409 8.540 25.357 1.00 92.75 73 THR A O 1
ATOM 599 N N . VAL A 1 74 ? -9.020 7.088 25.955 1.00 93.56 74 VAL A N 1
ATOM 600 C CA . VAL A 1 74 ? -8.161 5.894 26.056 1.00 93.56 74 VAL A CA 1
ATOM 601 C C . VAL A 1 74 ? -8.269 4.963 24.849 1.00 93.56 74 VAL A C 1
ATOM 603 O O . VAL A 1 74 ? -7.406 4.116 24.633 1.00 93.56 74 VAL A O 1
ATOM 606 N N . TRP A 1 75 ? -9.321 5.116 24.044 1.00 96.12 75 TRP A N 1
ATOM 607 C CA . TRP A 1 75 ? -9.533 4.343 22.822 1.00 96.12 75 TRP A CA 1
ATOM 608 C C . TRP A 1 75 ? -10.380 5.141 21.827 1.00 96.12 75 TRP A C 1
ATOM 610 O O . TRP A 1 75 ? -11.292 5.865 22.232 1.00 96.12 75 TRP A O 1
ATOM 620 N N . TRP A 1 76 ? -10.099 5.007 20.530 1.00 96.88 76 TRP A N 1
ATOM 621 C CA . TRP A 1 76 ? -10.831 5.681 19.455 1.00 96.88 76 TRP A CA 1
ATOM 622 C C . TRP A 1 76 ? -10.930 4.803 18.205 1.00 96.88 76 TRP A C 1
ATOM 624 O O . TRP A 1 76 ? -10.001 4.077 17.855 1.00 96.88 76 TRP A O 1
ATOM 634 N N . GLY A 1 77 ? -12.054 4.896 17.504 1.00 97.31 77 GLY A N 1
ATOM 635 C CA . GLY A 1 77 ? -12.331 4.078 16.331 1.00 97.31 77 GLY A CA 1
ATOM 636 C C . GLY A 1 77 ? -13.731 4.324 15.788 1.00 97.31 77 GLY A C 1
ATOM 637 O O . GLY A 1 77 ? -14.253 5.435 15.891 1.00 97.31 77 GLY A O 1
ATOM 638 N N . TYR A 1 78 ? -14.342 3.286 15.232 1.00 96.88 78 TYR A N 1
ATOM 639 C CA . TYR A 1 78 ? -15.704 3.298 14.715 1.00 96.88 78 TYR A CA 1
ATOM 640 C C . TYR A 1 78 ? -16.516 2.102 15.212 1.00 96.88 78 TYR A C 1
ATOM 642 O O . TYR A 1 78 ? -15.971 1.081 15.643 1.00 96.88 78 TYR A O 1
ATOM 650 N N . LEU A 1 79 ? -17.839 2.244 15.139 1.00 96.88 79 LEU A N 1
ATOM 651 C CA . LEU A 1 79 ? -18.788 1.165 15.370 1.00 96.88 79 LEU A CA 1
ATOM 652 C C . LEU A 1 79 ? -18.816 0.232 14.153 1.00 96.88 79 LEU A C 1
ATOM 654 O O . LEU A 1 79 ? -19.380 0.569 13.116 1.00 96.88 79 LEU A O 1
ATOM 658 N N . ASP A 1 80 ? -18.182 -0.927 14.279 1.00 96.94 80 ASP A N 1
ATOM 659 C CA . ASP A 1 80 ? -18.095 -1.945 13.227 1.00 96.94 80 ASP A CA 1
ATOM 660 C C . ASP A 1 80 ? -19.324 -2.854 13.207 1.00 96.94 80 ASP A C 1
ATOM 662 O O . ASP A 1 80 ? -19.792 -3.266 12.148 1.00 96.94 80 ASP A O 1
ATOM 666 N N . GLY A 1 81 ? -19.870 -3.154 14.382 1.00 96.50 81 GLY A N 1
ATOM 667 C CA . GLY A 1 81 ? -21.009 -4.043 14.492 1.00 96.50 81 GLY A CA 1
ATOM 668 C C . GLY A 1 81 ? -21.796 -3.867 15.774 1.00 96.50 81 GLY A C 1
ATOM 669 O O . GLY A 1 81 ? -21.300 -3.355 16.776 1.00 96.50 81 GLY A O 1
ATOM 670 N N . VAL A 1 82 ? -23.036 -4.329 15.739 1.00 96.56 82 VAL A N 1
ATOM 671 C CA . VAL A 1 82 ? -23.956 -4.302 16.872 1.00 96.56 82 VAL A CA 1
ATOM 672 C C . VAL A 1 82 ? -24.614 -5.666 16.992 1.00 96.56 82 VAL A C 1
ATOM 674 O O . VAL A 1 82 ? -25.077 -6.242 16.008 1.00 96.56 82 VAL A O 1
ATOM 677 N N . GLU A 1 83 ? -24.656 -6.182 18.212 1.00 95.12 83 GLU A N 1
ATOM 678 C CA . GLU A 1 83 ? -25.430 -7.358 18.583 1.00 95.12 83 GLU A CA 1
ATOM 679 C C . GLU A 1 83 ? -26.598 -6.921 19.461 1.00 95.12 83 GLU A C 1
ATOM 681 O O . GLU A 1 83 ? -26.387 -6.285 20.489 1.00 95.12 83 GLU A O 1
ATOM 686 N N . VAL A 1 84 ? -27.818 -7.289 19.088 1.00 93.50 84 VAL A N 1
ATOM 687 C CA . VAL A 1 84 ? -29.034 -7.063 19.873 1.00 93.50 84 VAL A CA 1
ATOM 688 C C . VAL A 1 84 ? -29.597 -8.418 20.276 1.00 93.50 84 VAL A C 1
ATOM 690 O O . VAL A 1 84 ? -29.807 -9.287 19.433 1.00 93.50 84 VAL A O 1
ATOM 693 N N . ALA A 1 85 ? -29.832 -8.617 21.566 1.00 90.50 85 ALA A N 1
ATOM 694 C CA . ALA A 1 85 ? -30.381 -9.834 22.141 1.00 90.50 85 ALA A CA 1
ATOM 695 C C . ALA A 1 85 ? -31.675 -9.521 22.904 1.00 90.50 85 ALA A C 1
ATOM 697 O O . ALA A 1 85 ? -31.663 -8.865 23.951 1.00 90.50 85 ALA A O 1
ATOM 698 N N . ILE A 1 86 ? -32.791 -10.029 22.377 1.00 85.88 86 ILE A N 1
ATOM 699 C CA . ILE A 1 86 ? -34.135 -9.863 22.937 1.00 85.88 86 ILE A CA 1
ATOM 700 C C . ILE A 1 86 ? -34.774 -11.246 23.072 1.00 85.88 86 ILE A C 1
ATOM 702 O O . ILE A 1 86 ? -35.021 -11.953 22.090 1.00 85.88 86 ILE A O 1
ATOM 706 N N . GLY A 1 87 ? -35.031 -11.656 24.314 1.00 82.19 87 GLY A N 1
ATOM 707 C CA . GLY A 1 87 ? -35.553 -12.987 24.613 1.00 82.19 87 GLY A CA 1
ATOM 708 C C . GLY A 1 87 ? -34.635 -14.100 24.091 1.00 82.19 87 GLY A C 1
ATOM 709 O O . GLY A 1 87 ? -33.517 -14.262 24.566 1.00 82.19 87 GLY A O 1
ATOM 710 N N . ALA A 1 88 ? -35.133 -14.891 23.138 1.00 81.69 88 ALA A N 1
ATOM 711 C CA . ALA A 1 88 ? -34.415 -16.017 22.528 1.00 81.69 88 ALA A CA 1
ATOM 712 C C . ALA A 1 88 ? -33.707 -15.660 21.207 1.00 81.69 88 ALA A C 1
ATOM 714 O O . ALA A 1 88 ? -33.070 -16.523 20.602 1.00 81.69 88 ALA A O 1
ATOM 715 N N . ILE A 1 89 ? -33.859 -14.425 20.727 1.00 85.50 89 ILE A N 1
ATOM 716 C CA . ILE A 1 89 ? -33.348 -13.987 19.429 1.00 85.50 89 ILE A CA 1
ATOM 717 C C . ILE A 1 89 ? -32.133 -13.099 19.662 1.00 85.50 89 ILE A C 1
ATOM 719 O O . ILE A 1 89 ? -32.192 -12.145 20.438 1.00 85.50 89 ILE A O 1
ATOM 723 N N . ARG A 1 90 ? -31.045 -13.399 18.956 1.00 90.00 90 ARG A N 1
ATOM 724 C CA . ARG A 1 90 ? -29.869 -12.544 18.848 1.00 90.00 90 ARG A CA 1
ATOM 725 C C . ARG A 1 90 ? -29.674 -12.159 17.389 1.00 90.00 90 ARG A C 1
ATOM 727 O O . ARG A 1 90 ? -29.591 -13.029 16.528 1.00 90.00 90 ARG A O 1
ATOM 734 N N . VAL A 1 91 ? -29.601 -10.864 17.118 1.00 93.19 91 VAL A N 1
ATOM 735 C CA . VAL A 1 91 ? -29.320 -10.317 15.791 1.00 93.19 91 VAL A CA 1
ATOM 736 C C . VAL A 1 91 ? -27.994 -9.583 15.847 1.00 93.19 91 VAL A C 1
ATOM 738 O O . VAL A 1 91 ? -27.816 -8.686 16.663 1.00 93.19 91 VAL A O 1
ATOM 741 N N . ARG A 1 92 ? -27.057 -9.977 14.991 1.00 94.56 92 ARG A N 1
ATOM 742 C CA . ARG A 1 92 ? -25.763 -9.324 14.806 1.00 94.56 92 ARG A CA 1
ATOM 743 C C . ARG A 1 92 ? -25.749 -8.677 13.428 1.00 94.56 92 ARG A C 1
ATOM 745 O O . ARG A 1 92 ? -25.989 -9.363 12.442 1.00 94.56 92 ARG A O 1
ATOM 752 N N . VAL A 1 93 ? -25.420 -7.396 13.349 1.00 95.75 93 VAL A N 1
ATOM 753 C CA . VAL A 1 93 ? -25.158 -6.708 12.076 1.00 95.75 93 VAL A CA 1
ATOM 754 C C . VAL A 1 93 ? -23.747 -6.141 12.136 1.00 95.75 93 VAL A C 1
ATOM 756 O O . VAL A 1 93 ? -23.407 -5.463 13.104 1.00 95.75 93 VAL A O 1
ATOM 759 N N . THR A 1 94 ? -22.919 -6.444 11.139 1.00 95.19 94 THR A N 1
ATOM 760 C CA . THR A 1 94 ? -21.513 -6.017 11.072 1.00 95.19 94 THR A CA 1
ATOM 761 C C . THR A 1 94 ? -21.188 -5.449 9.706 1.00 95.19 94 THR A C 1
ATOM 763 O O . THR A 1 94 ? -21.757 -5.883 8.705 1.00 95.19 94 THR A O 1
ATOM 766 N N . LEU A 1 95 ? -20.214 -4.545 9.649 1.00 94.62 95 LEU A N 1
ATOM 767 C CA . LEU A 1 95 ? -19.607 -4.150 8.384 1.00 94.62 95 LEU A CA 1
ATOM 768 C C . LEU A 1 95 ? -18.786 -5.302 7.787 1.00 94.62 95 LEU A C 1
ATOM 770 O O . LEU A 1 95 ? -18.634 -5.359 6.577 1.00 94.62 95 LEU A O 1
ATOM 774 N N . ASP A 1 96 ? -18.282 -6.257 8.573 1.00 91.00 96 ASP A N 1
ATOM 775 C CA . ASP A 1 96 ? -17.611 -7.451 8.033 1.00 91.00 96 ASP A CA 1
ATOM 776 C C . ASP A 1 96 ? -18.453 -8.167 6.958 1.00 91.00 96 ASP A C 1
ATOM 778 O O . ASP A 1 96 ? -19.642 -8.419 7.145 1.00 91.00 96 ASP A O 1
ATOM 782 N N . GLY A 1 97 ? -17.821 -8.499 5.827 1.00 88.75 97 GLY A N 1
ATOM 783 C CA . GLY A 1 97 ? -18.476 -9.135 4.675 1.00 88.75 97 GLY A CA 1
ATOM 784 C C . GLY A 1 97 ? -19.221 -8.180 3.732 1.00 88.75 97 GLY A C 1
ATOM 785 O O . GLY A 1 97 ? -19.640 -8.604 2.660 1.00 88.75 97 GLY A O 1
ATOM 786 N N . MET A 1 98 ? -19.358 -6.901 4.091 1.00 95.00 98 MET A N 1
ATOM 787 C CA . MET A 1 98 ? -19.932 -5.876 3.220 1.00 95.00 98 MET A CA 1
ATOM 788 C C . MET A 1 98 ? -18.902 -5.359 2.203 1.00 95.00 98 MET A C 1
ATOM 790 O O . MET A 1 98 ? -17.802 -4.951 2.591 1.00 95.00 98 MET A O 1
ATOM 794 N N . ALA A 1 99 ? -19.298 -5.280 0.933 1.00 96.50 99 ALA A N 1
ATOM 795 C CA . ALA A 1 99 ? -18.551 -4.642 -0.148 1.00 96.50 99 ALA A CA 1
ATOM 796 C C . ALA A 1 99 ? -19.520 -3.902 -1.079 1.00 96.50 99 ALA A C 1
ATOM 798 O O . ALA A 1 99 ? -20.462 -4.492 -1.606 1.00 96.50 99 ALA A O 1
ATOM 799 N N . ASN A 1 100 ? -19.285 -2.609 -1.283 1.00 97.00 100 ASN A N 1
ATOM 800 C CA . ASN A 1 100 ? -20.124 -1.737 -2.111 1.00 97.00 100 ASN A CA 1
ATOM 801 C C . ASN A 1 100 ? -19.429 -1.272 -3.392 1.00 97.00 100 ASN A C 1
ATOM 803 O O . ASN A 1 100 ? -20.008 -0.505 -4.156 1.00 97.00 100 ASN A O 1
ATOM 807 N N . ARG A 1 101 ? -18.217 -1.776 -3.648 1.00 97.25 101 ARG A N 1
ATOM 808 C CA . ARG A 1 101 ? -17.498 -1.647 -4.912 1.00 97.25 101 ARG A CA 1
ATOM 809 C C . ARG A 1 101 ? -16.869 -2.997 -5.264 1.00 97.25 101 ARG A C 1
ATOM 811 O O . ARG A 1 101 ? -16.088 -3.544 -4.495 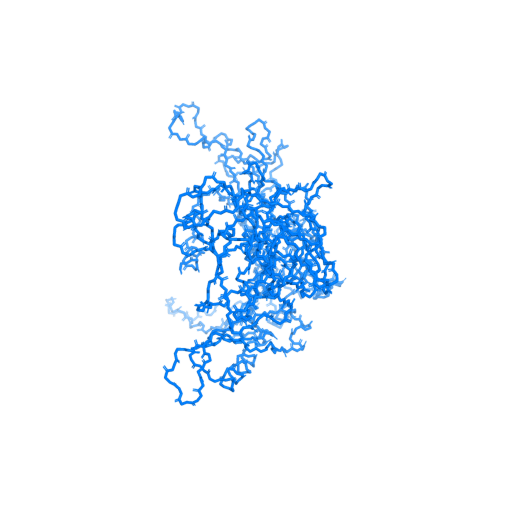1.00 97.25 101 ARG A O 1
ATOM 818 N N . VAL A 1 102 ? -17.245 -3.579 -6.399 1.00 97.19 102 VAL A N 1
ATOM 819 C CA . VAL A 1 102 ? -16.916 -4.974 -6.746 1.00 97.19 102 VAL A CA 1
ATOM 820 C C . VAL A 1 102 ? -16.281 -5.058 -8.131 1.00 97.19 102 VAL A C 1
ATOM 822 O O . VAL A 1 102 ? -16.775 -4.463 -9.092 1.00 97.19 102 VAL A O 1
ATOM 825 N N . ALA A 1 103 ? -15.217 -5.849 -8.239 1.00 95.31 103 ALA A N 1
ATOM 826 C CA . ALA A 1 103 ? -14.644 -6.320 -9.495 1.00 95.31 103 ALA A CA 1
ATOM 827 C C . ALA A 1 103 ? -14.346 -7.824 -9.405 1.00 95.31 103 ALA A C 1
ATOM 829 O O . ALA A 1 103 ? -14.197 -8.378 -8.315 1.00 95.31 103 ALA A O 1
ATOM 830 N N . VAL A 1 104 ? -14.263 -8.491 -10.556 1.00 94.56 104 VAL A N 1
ATOM 831 C CA . VAL A 1 104 ? -13.972 -9.924 -10.656 1.00 94.56 104 VAL A CA 1
ATOM 832 C C . VAL A 1 104 ? -12.725 -10.129 -11.511 1.00 94.56 104 VAL A C 1
ATOM 834 O O . VAL A 1 104 ? -12.684 -9.700 -12.665 1.00 94.56 104 VAL A O 1
ATOM 837 N N . ALA A 1 105 ? -11.716 -10.798 -10.954 1.00 92.62 105 ALA A N 1
ATOM 838 C CA . ALA A 1 105 ? -10.582 -11.341 -11.692 1.00 92.62 105 ALA A CA 1
ATOM 839 C C . ALA A 1 105 ? -10.918 -12.761 -12.171 1.00 92.62 105 ALA A C 1
ATOM 841 O O . ALA A 1 105 ? -11.391 -13.578 -11.385 1.00 92.62 105 ALA A O 1
ATOM 842 N N . TYR A 1 106 ? -10.672 -13.062 -13.443 1.00 89.56 106 TYR A N 1
ATOM 843 C CA . TYR A 1 106 ? -11.030 -14.334 -14.071 1.00 89.56 106 TYR A CA 1
ATOM 844 C C . TYR A 1 106 ? -9.983 -14.772 -15.099 1.00 89.56 106 TYR A C 1
ATOM 846 O O . TYR A 1 106 ? -9.188 -13.963 -15.582 1.00 89.56 106 TYR A O 1
ATOM 854 N N . ALA A 1 107 ? -9.967 -16.062 -15.434 1.00 88.62 107 ALA A N 1
ATOM 855 C CA . ALA A 1 107 ? -9.167 -16.574 -16.542 1.00 88.62 107 ALA A CA 1
ATOM 856 C C . ALA A 1 107 ? -10.015 -16.531 -17.820 1.00 88.62 107 ALA A C 1
ATOM 858 O O . ALA A 1 107 ? -10.936 -17.331 -17.986 1.00 88.62 107 ALA A O 1
ATOM 859 N N . PHE A 1 108 ? -9.735 -15.577 -18.706 1.00 82.38 108 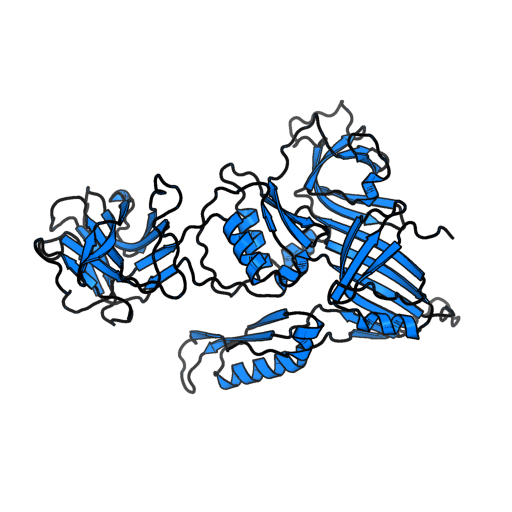PHE A N 1
ATOM 860 C CA . PHE A 1 108 ? -10.460 -15.427 -19.962 1.00 82.38 108 PHE A CA 1
ATOM 861 C C . PHE A 1 108 ? -10.205 -16.632 -20.866 1.00 82.38 108 PHE A C 1
ATOM 863 O O . PHE A 1 108 ? -9.060 -16.901 -21.228 1.00 82.38 108 PHE A O 1
ATOM 870 N N . VAL A 1 109 ? -11.277 -17.323 -21.249 1.00 76.31 109 VAL A N 1
ATOM 871 C CA . VAL A 1 109 ? -11.256 -18.378 -22.266 1.00 76.31 109 VAL A CA 1
ATOM 872 C C . VAL A 1 109 ? -12.181 -17.949 -23.393 1.00 76.31 109 VAL A C 1
ATOM 874 O O . VAL A 1 109 ? -13.353 -17.642 -23.165 1.00 76.31 109 VAL A O 1
ATOM 877 N N . GLU A 1 110 ? -11.647 -17.907 -24.609 1.00 73.50 110 GLU A N 1
ATOM 878 C CA . GLU A 1 110 ? -12.442 -17.582 -25.786 1.00 73.50 110 GLU A CA 1
ATOM 879 C C . GLU A 1 110 ? -13.450 -18.714 -26.064 1.00 73.50 110 GLU A C 1
ATOM 881 O O . GLU A 1 110 ? -13.087 -19.893 -25.950 1.00 73.50 110 GLU A O 1
ATOM 886 N N . PRO A 1 111 ? -14.717 -18.406 -26.405 1.00 68.44 111 PRO A N 1
ATOM 887 C CA . PRO A 1 111 ? -15.721 -19.433 -26.661 1.00 68.44 111 PRO A CA 1
ATOM 888 C C . PRO A 1 111 ? -15.257 -20.449 -27.719 1.00 68.44 111 PRO A C 1
ATOM 890 O O . PRO A 1 111 ? -15.037 -20.097 -28.874 1.00 68.44 111 PRO A O 1
ATOM 893 N N . GLY A 1 112 ? -15.132 -21.721 -27.324 1.00 66.25 112 GLY A N 1
ATOM 894 C CA . GLY A 1 112 ? -14.716 -22.818 -28.211 1.00 66.25 112 GLY A CA 1
ATOM 895 C C . GLY A 1 112 ? -13.209 -23.109 -28.260 1.00 66.25 112 GLY A C 1
ATOM 896 O O . GLY A 1 112 ? -12.801 -23.946 -29.061 1.00 66.25 112 GLY A O 1
ATOM 897 N N . SER A 1 113 ? -12.392 -22.461 -27.423 1.00 65.75 113 SER A N 1
ATOM 898 C CA . SER A 1 113 ? -10.944 -22.698 -27.328 1.00 65.75 113 SER A CA 1
ATOM 899 C C . SER A 1 113 ? -10.565 -23.649 -26.180 1.00 65.75 113 SER A C 1
ATOM 901 O O . SER A 1 113 ? -11.160 -23.598 -25.105 1.00 65.75 113 SER A O 1
ATOM 903 N N . GLU A 1 114 ? -9.544 -24.489 -26.393 1.00 61.62 114 GLU A N 1
ATOM 904 C CA . GLU A 1 114 ? -8.910 -25.336 -25.359 1.00 61.62 114 GLU A CA 1
ATOM 905 C C . GLU A 1 114 ? -7.665 -24.676 -24.724 1.00 61.62 114 GLU A C 1
ATOM 907 O O . GLU A 1 114 ? -6.989 -25.280 -23.888 1.00 61.62 114 GLU A O 1
ATOM 912 N N . THR A 1 115 ? -7.326 -23.442 -25.114 1.00 60.78 115 THR A N 1
ATOM 913 C CA . THR A 1 115 ? -6.125 -22.746 -24.627 1.00 60.78 115 THR A CA 1
ATOM 914 C C . THR A 1 115 ? -6.267 -22.335 -23.157 1.00 60.78 115 THR A C 1
ATOM 916 O O . THR A 1 115 ? -7.336 -21.922 -22.707 1.00 60.78 115 THR A O 1
ATOM 919 N N . ALA A 1 116 ? -5.162 -22.404 -22.404 1.00 61.44 116 ALA A N 1
ATOM 920 C CA . ALA A 1 116 ? -5.091 -21.896 -21.036 1.00 61.44 116 ALA A CA 1
ATOM 921 C C . ALA A 1 116 ? -5.495 -20.411 -20.986 1.00 61.44 116 ALA A C 1
ATOM 923 O O . ALA A 1 116 ? -4.974 -19.596 -21.747 1.00 61.44 116 ALA A O 1
ATOM 924 N N . GLY A 1 117 ? -6.438 -20.069 -20.104 1.00 68.31 117 GLY A N 1
ATOM 925 C CA . GLY A 1 117 ? -7.017 -18.729 -20.070 1.00 68.31 117 GLY A CA 1
ATOM 926 C C . GLY A 1 117 ? -6.057 -17.653 -19.556 1.00 68.31 117 GLY A C 1
ATOM 927 O O . GLY A 1 117 ? -5.317 -17.869 -18.596 1.00 68.31 117 GLY A O 1
ATOM 928 N N . THR A 1 118 ? -6.098 -16.469 -20.168 1.00 78.00 118 THR A N 1
ATOM 929 C CA . THR A 1 118 ? -5.304 -15.300 -19.750 1.00 78.00 118 THR A CA 1
ATOM 930 C C . THR A 1 118 ? -5.996 -14.585 -18.591 1.00 78.00 118 THR A C 1
ATOM 932 O O . THR A 1 118 ? -7.210 -14.395 -18.622 1.00 78.00 118 THR A O 1
ATOM 935 N N . ARG A 1 119 ? -5.257 -14.144 -17.563 1.00 83.12 119 ARG A N 1
ATOM 936 C CA . ARG A 1 119 ? -5.855 -13.375 -16.455 1.00 83.12 119 ARG A CA 1
ATOM 937 C C . ARG A 1 119 ? -6.426 -12.048 -16.968 1.00 83.12 119 ARG A C 1
ATOM 939 O O . ARG A 1 119 ? -5.683 -11.225 -17.497 1.00 83.12 119 ARG A O 1
ATOM 946 N N . ALA A 1 120 ? -7.706 -11.818 -16.712 1.00 86.81 120 ALA A N 1
ATOM 947 C CA . ALA A 1 120 ? -8.414 -10.570 -16.960 1.00 86.81 120 ALA A CA 1
ATOM 948 C C . ALA A 1 120 ? -9.158 -10.117 -15.694 1.00 86.81 120 ALA A C 1
ATOM 950 O O . ALA A 1 120 ? -9.428 -10.919 -14.801 1.00 86.81 120 ALA A O 1
ATOM 951 N N . THR A 1 121 ? -9.491 -8.830 -15.616 1.00 91.81 121 THR A N 1
ATOM 952 C CA . THR A 1 121 ? -10.268 -8.253 -14.511 1.00 91.81 121 THR A CA 1
ATOM 953 C C . THR A 1 121 ? -11.376 -7.384 -15.091 1.00 91.81 121 THR A C 1
ATOM 955 O O . THR A 1 121 ? -11.126 -6.589 -15.995 1.00 91.81 121 THR A O 1
ATOM 958 N N . THR A 1 122 ? -12.606 -7.535 -14.601 1.00 93.75 122 THR A N 1
ATOM 959 C CA . THR A 1 122 ? -13.727 -6.668 -14.993 1.00 93.75 122 THR A CA 1
ATOM 960 C C . THR A 1 122 ? -13.516 -5.240 -14.489 1.00 93.75 122 THR A C 1
ATOM 962 O O . THR A 1 122 ? -12.866 -5.033 -13.466 1.00 93.75 122 THR A O 1
ATOM 965 N N . ALA A 1 123 ? -14.167 -4.251 -15.104 1.00 93.94 123 ALA A N 1
ATOM 966 C CA . ALA A 1 123 ? -14.264 -2.921 -14.499 1.00 93.94 123 ALA A CA 1
ATOM 967 C C . ALA A 1 123 ? -14.966 -2.971 -13.125 1.00 93.94 123 ALA A C 1
ATOM 969 O O . ALA A 1 123 ? -15.823 -3.830 -12.888 1.00 93.94 123 ALA A O 1
ATOM 970 N N . TRP A 1 124 ? -14.627 -2.035 -12.239 1.00 95.31 124 TRP A N 1
ATOM 971 C CA . TRP A 1 124 ? -15.298 -1.862 -10.949 1.00 95.31 124 TRP A CA 1
ATOM 972 C C . TRP A 1 124 ? -16.727 -1.335 -11.136 1.00 95.31 124 TRP A C 1
ATOM 974 O O . TRP A 1 124 ? -16.942 -0.409 -11.916 1.00 95.31 124 TRP A O 1
ATOM 984 N N . VAL A 1 125 ? -17.685 -1.892 -10.393 1.00 97.00 125 VAL A N 1
ATOM 985 C CA . VAL A 1 125 ? -19.061 -1.369 -10.267 1.00 97.00 125 VAL A CA 1
ATOM 986 C C . VAL A 1 125 ? -19.346 -1.095 -8.797 1.00 97.00 125 VAL A C 1
ATOM 988 O O . VAL A 1 125 ? -18.827 -1.808 -7.939 1.00 97.00 125 VAL A O 1
ATOM 991 N N . GLN A 1 126 ? -20.137 -0.063 -8.507 1.00 97.44 126 GLN A N 1
ATOM 992 C CA . GLN A 1 126 ? -20.402 0.397 -7.145 1.00 97.44 126 GLN A CA 1
ATOM 993 C C . GLN A 1 126 ? -21.879 0.726 -6.897 1.00 97.44 126 GLN A C 1
ATOM 995 O O . GLN A 1 126 ? -22.631 0.946 -7.845 1.00 97.44 126 GLN A O 1
ATOM 1000 N N . ASP A 1 127 ? -22.261 0.768 -5.620 1.00 98.00 127 ASP A N 1
ATOM 1001 C CA . ASP A 1 127 ? -23.549 1.270 -5.126 1.00 98.00 127 ASP A CA 1
ATOM 1002 C C . ASP A 1 127 ? -23.323 2.612 -4.404 1.00 98.00 127 ASP A C 1
ATOM 1004 O O . ASP A 1 127 ? -22.712 2.656 -3.332 1.00 98.00 127 ASP A O 1
ATOM 1008 N N . ASP A 1 128 ? -23.767 3.713 -5.019 1.00 96.56 128 ASP A N 1
ATOM 1009 C CA . ASP A 1 128 ? -23.460 5.076 -4.557 1.00 96.56 128 ASP A CA 1
ATOM 1010 C C . ASP A 1 128 ? -24.119 5.417 -3.208 1.00 96.56 128 ASP A C 1
ATOM 1012 O O . ASP A 1 128 ? -23.514 6.095 -2.372 1.00 96.56 128 ASP A O 1
ATOM 1016 N N . ASP A 1 129 ? -25.326 4.905 -2.950 1.00 95.75 129 ASP A N 1
ATOM 1017 C CA . ASP A 1 129 ? -26.043 5.125 -1.689 1.00 95.75 129 ASP A CA 1
ATOM 1018 C C . ASP A 1 129 ? -25.315 4.440 -0.524 1.00 95.75 129 ASP A C 1
ATOM 1020 O O . ASP A 1 129 ? -25.081 5.041 0.533 1.00 95.75 129 ASP A O 1
ATOM 1024 N N . SER A 1 130 ? -24.886 3.194 -0.729 1.00 96.06 130 SER A N 1
ATOM 1025 C CA . SER A 1 130 ? -24.086 2.453 0.239 1.00 96.06 130 SER A CA 1
ATOM 1026 C C . SER A 1 130 ? -22.719 3.098 0.472 1.00 96.06 130 SER A C 1
ATOM 1028 O O . SER A 1 130 ? -22.289 3.236 1.622 1.00 96.06 130 SER A O 1
ATOM 1030 N N . LEU A 1 131 ? -22.049 3.541 -0.596 1.00 95.69 131 LEU A N 1
ATOM 1031 C CA . LEU A 1 131 ? -20.762 4.230 -0.509 1.00 95.69 131 LEU A CA 1
ATOM 1032 C C . LEU A 1 131 ? -20.887 5.538 0.277 1.00 95.69 131 LEU A C 1
ATOM 1034 O O . LEU A 1 131 ? -20.092 5.779 1.183 1.00 95.69 131 LEU A O 1
ATOM 1038 N N . SER A 1 132 ? -21.908 6.354 0.006 1.00 93.06 132 SER A N 1
ATOM 1039 C CA . SER A 1 132 ? -22.123 7.616 0.730 1.00 93.06 132 SER A CA 1
ATOM 1040 C C . SER A 1 132 ? -22.418 7.408 2.222 1.00 93.06 132 SER A C 1
ATOM 1042 O O . SER A 1 132 ? -22.053 8.239 3.055 1.00 93.06 132 SER A O 1
ATOM 1044 N N . THR A 1 133 ? -23.033 6.273 2.570 1.00 92.88 133 THR A N 1
ATOM 1045 C CA . THR A 1 133 ? -23.392 5.935 3.950 1.00 92.88 133 THR A CA 1
ATOM 1046 C C . THR A 1 133 ? -22.207 5.357 4.721 1.00 92.88 133 THR A C 1
ATOM 1048 O O . THR A 1 133 ? -21.908 5.811 5.825 1.00 92.88 133 THR A O 1
ATOM 1051 N N . TYR A 1 134 ? -21.524 4.350 4.177 1.00 95.19 134 TYR A N 1
ATOM 1052 C CA . TYR A 1 134 ? -20.524 3.574 4.919 1.00 95.19 134 TYR A CA 1
ATOM 1053 C C . TYR A 1 134 ? -19.082 3.872 4.507 1.00 95.19 134 TYR A C 1
ATOM 1055 O O . TYR A 1 134 ? -18.169 3.517 5.248 1.00 95.19 134 TYR A O 1
ATOM 1063 N N . GLY A 1 135 ? -18.872 4.555 3.384 1.00 95.44 135 GLY A N 1
ATOM 1064 C CA . GLY A 1 135 ? -17.586 4.680 2.702 1.00 95.44 135 GLY A CA 1
ATOM 1065 C C . GLY A 1 135 ? -17.312 3.528 1.743 1.00 95.44 135 GLY A C 1
ATOM 1066 O O . GLY A 1 135 ? -18.060 2.554 1.678 1.00 95.44 135 GLY A O 1
ATOM 1067 N N . THR A 1 136 ? -16.225 3.637 0.990 1.00 96.81 136 THR A N 1
ATOM 1068 C CA . THR A 1 136 ? -15.843 2.668 -0.037 1.00 96.81 136 THR A CA 1
ATOM 1069 C C . THR A 1 136 ? -15.283 1.402 0.604 1.00 96.81 136 THR A C 1
ATOM 1071 O O . THR A 1 136 ? -14.298 1.468 1.343 1.00 96.81 136 THR A O 1
ATOM 1074 N N . ARG A 1 137 ? -15.885 0.249 0.296 1.00 96.69 137 ARG A N 1
ATOM 1075 C CA . ARG A 1 137 ? -15.364 -1.085 0.619 1.00 96.69 137 ARG A CA 1
ATOM 1076 C C . ARG A 1 137 ? -15.324 -1.936 -0.633 1.00 96.69 137 ARG A C 1
ATOM 1078 O O . ARG A 1 137 ? -16.359 -2.218 -1.242 1.00 96.69 137 ARG A O 1
ATOM 1085 N N . GLU A 1 138 ? -14.118 -2.328 -1.000 1.00 97.12 138 GLU A N 1
ATOM 1086 C CA . GLU A 1 138 ? -13.819 -3.027 -2.232 1.00 97.12 138 GLU A CA 1
ATOM 1087 C C . GLU A 1 138 ? -13.645 -4.520 -2.016 1.00 97.12 138 GLU A C 1
ATOM 1089 O O . GLU A 1 138 ? -13.098 -4.971 -1.012 1.00 97.12 138 GLU A O 1
ATOM 1094 N N . VAL A 1 139 ? -14.056 -5.290 -3.017 1.00 95.75 139 VAL A N 1
ATOM 1095 C CA . VAL A 1 139 ? -13.692 -6.699 -3.126 1.00 95.75 139 VAL A CA 1
ATOM 1096 C C . VAL A 1 139 ? -13.313 -7.027 -4.564 1.00 95.75 139 VAL A C 1
ATOM 1098 O O . VAL A 1 139 ? -14.073 -6.770 -5.503 1.00 95.75 139 VAL A O 1
ATOM 1101 N N . LEU A 1 140 ? -12.124 -7.605 -4.726 1.00 94.25 140 LEU A N 1
ATOM 1102 C CA . LEU A 1 140 ? -11.678 -8.218 -5.969 1.00 94.25 140 LEU A CA 1
ATOM 1103 C C . LEU A 1 140 ? -11.915 -9.727 -5.871 1.00 94.25 140 LEU A C 1
ATOM 1105 O O . LEU A 1 140 ? -11.069 -10.479 -5.387 1.00 94.25 140 LEU A O 1
ATOM 1109 N N . ALA A 1 141 ? -13.095 -10.170 -6.298 1.00 93.06 141 ALA A N 1
ATOM 1110 C CA . ALA A 1 141 ? -13.447 -11.582 -6.265 1.00 93.06 141 ALA A CA 1
ATOM 1111 C C . ALA A 1 141 ? -12.705 -12.354 -7.363 1.00 93.06 141 ALA A C 1
ATOM 1113 O O . ALA A 1 141 ? -12.441 -11.831 -8.445 1.00 93.06 141 ALA A O 1
ATOM 1114 N N . GLN A 1 142 ? -12.384 -13.616 -7.095 1.00 92.00 142 GLN A N 1
ATOM 1115 C CA . GLN A 1 142 ? -11.782 -14.504 -8.082 1.00 92.00 142 GLN A CA 1
ATOM 1116 C C . GLN A 1 142 ? -12.843 -15.430 -8.669 1.00 92.00 142 GLN A C 1
ATOM 1118 O O . GLN A 1 142 ? -13.631 -16.036 -7.944 1.00 92.00 142 GLN A O 1
ATOM 1123 N N . LEU A 1 143 ? -12.834 -15.555 -9.988 1.00 89.00 143 LEU A N 1
ATOM 1124 C CA . LEU A 1 143 ? -13.602 -16.527 -10.746 1.00 89.00 143 LEU A CA 1
ATOM 1125 C C . LEU A 1 143 ? -12.618 -17.404 -11.527 1.00 89.00 143 LEU A C 1
ATOM 1127 O O . LEU A 1 143 ? -11.521 -16.967 -11.874 1.00 89.00 143 LEU A O 1
ATOM 1131 N N . GLY A 1 144 ? -12.994 -18.658 -11.777 1.00 86.56 144 GLY A N 1
ATOM 1132 C CA . GLY A 1 144 ? -12.196 -19.560 -12.604 1.00 86.56 144 GLY A CA 1
ATOM 1133 C C . GLY A 1 144 ? -12.182 -19.141 -14.078 1.00 86.56 144 GLY A C 1
ATOM 1134 O O . GLY A 1 144 ? -12.223 -17.961 -14.431 1.00 86.56 144 GLY A O 1
ATOM 1135 N N . SER A 1 145 ? -12.145 -20.131 -14.965 1.00 86.00 145 SER A N 1
ATOM 1136 C CA . SER A 1 145 ? -12.306 -19.888 -16.396 1.00 86.00 145 SER A CA 1
ATOM 1137 C C . SER A 1 145 ? -13.699 -19.340 -16.698 1.00 86.00 145 SER A C 1
ATOM 1139 O O . SER A 1 145 ? -14.699 -19.978 -16.365 1.00 86.00 145 SER A O 1
ATOM 1141 N N . ALA A 1 146 ? -13.761 -18.163 -17.315 1.00 86.62 146 ALA A N 1
ATOM 1142 C CA . ALA A 1 146 ? -15.015 -17.493 -17.630 1.00 86.62 146 ALA A CA 1
ATOM 1143 C C . ALA A 1 146 ? -14.895 -16.620 -18.884 1.00 86.62 146 ALA A C 1
ATOM 1145 O O . ALA A 1 146 ? -13.822 -16.122 -19.228 1.00 86.62 146 ALA A O 1
ATOM 1146 N N . THR A 1 147 ? -16.029 -16.415 -19.545 1.00 89.25 147 THR A N 1
ATOM 1147 C CA . THR A 1 147 ? -16.208 -15.355 -20.545 1.00 89.25 147 THR A CA 1
ATOM 1148 C C . THR A 1 147 ? -16.398 -13.997 -19.861 1.00 89.25 147 THR A C 1
ATOM 1150 O O . THR A 1 147 ? -16.708 -13.932 -18.668 1.00 89.25 147 THR A O 1
ATOM 1153 N N . VAL A 1 148 ? -16.255 -12.907 -20.623 1.00 90.25 148 VAL A N 1
ATOM 1154 C CA . VAL A 1 148 ? -16.498 -11.538 -20.130 1.00 90.25 148 VAL A CA 1
ATOM 1155 C C . VAL A 1 148 ? -17.905 -11.424 -19.525 1.00 90.25 148 VAL A C 1
ATOM 1157 O O . VAL A 1 148 ? -18.041 -11.013 -18.376 1.00 90.25 148 VAL A O 1
ATOM 1160 N N . ASP A 1 149 ? -18.931 -11.897 -20.238 1.00 91.88 149 ASP A N 1
ATOM 1161 C CA . ASP A 1 149 ? -20.335 -11.813 -19.807 1.00 91.88 149 ASP A CA 1
ATOM 1162 C C . ASP A 1 149 ? -20.604 -12.580 -18.502 1.00 91.88 149 ASP A C 1
ATOM 1164 O O . ASP A 1 149 ? -21.343 -12.117 -17.626 1.00 91.88 149 ASP A O 1
ATOM 1168 N N . GLN A 1 150 ? -19.981 -13.753 -18.336 1.00 91.81 150 GLN A N 1
ATOM 1169 C CA . GLN A 1 150 ? -20.078 -14.533 -17.099 1.00 91.81 150 GLN A CA 1
ATOM 1170 C C . GLN A 1 150 ? -19.440 -13.793 -15.921 1.00 91.81 150 GLN A C 1
ATOM 1172 O O . GLN A 1 150 ? -20.025 -13.751 -14.836 1.00 91.81 150 GLN A O 1
ATOM 1177 N N . ALA A 1 151 ? -18.270 -13.186 -16.130 1.00 93.00 151 ALA A N 1
ATOM 1178 C CA . ALA A 1 151 ? -17.587 -12.415 -15.099 1.00 93.00 151 ALA A CA 1
ATOM 1179 C C . ALA A 1 151 ? -18.381 -11.154 -14.709 1.00 93.00 151 ALA A C 1
ATOM 1181 O O . ALA A 1 151 ? -18.518 -10.854 -13.522 1.00 93.00 151 ALA A O 1
ATOM 1182 N N . GLU A 1 152 ? -18.965 -10.445 -15.679 1.00 95.19 152 GLU A N 1
ATOM 1183 C CA . GLU A 1 152 ? -19.793 -9.261 -15.421 1.00 95.19 152 GLU A CA 1
ATOM 1184 C C . GLU A 1 152 ? -21.111 -9.594 -14.713 1.00 95.19 152 GLU A C 1
ATOM 1186 O O . GLU A 1 152 ? -21.523 -8.858 -13.810 1.00 95.19 152 GLU A O 1
ATOM 1191 N N . THR A 1 153 ? -21.735 -10.723 -15.060 1.00 95.81 153 THR A N 1
ATOM 1192 C CA . THR A 1 153 ? -22.934 -11.230 -14.374 1.00 95.81 153 THR A CA 1
ATOM 1193 C C . THR A 1 153 ? -22.617 -11.609 -12.926 1.00 95.81 153 THR A C 1
ATOM 1195 O O . THR A 1 153 ? -23.345 -11.223 -12.010 1.00 95.81 153 THR A O 1
ATOM 1198 N N . ALA A 1 154 ? -21.503 -12.314 -12.696 1.00 95.19 154 ALA A N 1
ATOM 1199 C CA . ALA A 1 154 ? -21.051 -12.669 -11.353 1.00 95.19 154 ALA A CA 1
ATOM 1200 C C . ALA A 1 154 ? -20.751 -11.420 -10.508 1.00 95.19 154 ALA A C 1
ATOM 1202 O O . ALA A 1 154 ? -21.182 -11.340 -9.359 1.00 95.19 154 ALA A O 1
ATOM 1203 N N . ARG A 1 155 ? -20.084 -10.413 -11.089 1.00 97.06 155 ARG A N 1
ATOM 1204 C CA . ARG A 1 155 ? -19.827 -9.115 -10.444 1.00 97.06 155 ARG A CA 1
ATOM 1205 C C . ARG A 1 155 ? -21.126 -8.441 -9.988 1.00 97.06 155 ARG A C 1
ATOM 1207 O O . ARG A 1 155 ? -21.193 -7.974 -8.855 1.00 97.06 155 ARG A O 1
ATOM 1214 N N . ALA A 1 156 ? -22.147 -8.390 -10.848 1.00 96.06 156 ALA A N 1
ATOM 1215 C CA . ALA A 1 156 ? -23.428 -7.762 -10.518 1.00 96.06 156 ALA A CA 1
ATOM 1216 C C . ALA A 1 156 ? -24.166 -8.500 -9.386 1.00 96.06 156 ALA A C 1
ATOM 1218 O O . ALA A 1 156 ? -24.654 -7.864 -8.454 1.00 96.06 156 ALA A O 1
ATOM 1219 N N . ALA A 1 157 ? -24.191 -9.837 -9.426 1.00 96.00 157 ALA A N 1
ATOM 1220 C CA . ALA A 1 157 ? -24.792 -10.650 -8.367 1.00 96.00 157 ALA A CA 1
ATOM 1221 C C . ALA A 1 157 ? -24.078 -10.462 -7.017 1.00 96.00 157 ALA A C 1
ATOM 1223 O O . ALA A 1 157 ? -24.726 -10.327 -5.981 1.00 96.00 157 ALA A O 1
ATOM 1224 N N . LEU A 1 158 ? -22.743 -10.401 -7.035 1.00 96.12 158 LEU A N 1
ATOM 1225 C CA . LEU A 1 158 ? -21.927 -10.147 -5.850 1.00 96.12 158 LEU A CA 1
ATOM 1226 C C . LEU A 1 158 ? -22.217 -8.774 -5.230 1.00 96.12 158 LEU A C 1
ATOM 1228 O O . LEU A 1 158 ? -22.375 -8.688 -4.013 1.00 96.12 158 LEU A O 1
ATOM 1232 N N . LEU A 1 159 ? -22.329 -7.719 -6.044 1.00 96.81 159 LEU A N 1
ATOM 1233 C CA . LEU A 1 159 ? -22.666 -6.384 -5.543 1.00 96.81 159 LEU A CA 1
ATOM 1234 C C . LEU A 1 159 ? -24.044 -6.367 -4.873 1.00 96.81 159 LEU A C 1
ATOM 1236 O O . LEU A 1 159 ? -24.165 -5.869 -3.758 1.00 96.81 159 LEU A O 1
ATOM 1240 N N . GLU A 1 160 ? -25.060 -6.966 -5.499 1.00 96.00 160 GLU A N 1
ATOM 1241 C CA . GLU A 1 160 ? -26.412 -7.019 -4.928 1.00 96.00 160 GLU A CA 1
ATOM 1242 C C . GLU A 1 160 ? -26.438 -7.736 -3.567 1.00 96.00 160 GLU A C 1
ATOM 1244 O O . GLU A 1 160 ? -27.141 -7.316 -2.649 1.00 96.00 160 GLU A O 1
ATOM 1249 N N . MET A 1 161 ? -25.627 -8.787 -3.410 1.00 94.31 161 MET A N 1
ATOM 1250 C CA . MET A 1 161 ? -25.528 -9.550 -2.164 1.00 94.31 161 MET A CA 1
ATOM 1251 C C . MET A 1 161 ? -24.741 -8.832 -1.058 1.00 94.31 161 MET A C 1
ATOM 1253 O O . MET A 1 161 ? -25.038 -9.030 0.120 1.00 94.31 161 MET A O 1
ATOM 1257 N N . MET A 1 162 ? -23.724 -8.037 -1.400 1.00 96.06 162 MET A N 1
ATOM 1258 C CA . MET A 1 162 ? -22.749 -7.515 -0.426 1.00 96.06 162 MET A CA 1
ATOM 1259 C C . MET A 1 162 ? -22.850 -6.010 -0.163 1.00 96.06 162 MET A C 1
ATOM 1261 O O . MET A 1 162 ? -22.222 -5.528 0.782 1.00 96.06 162 MET A O 1
ATOM 1265 N N . ARG A 1 163 ? -23.634 -5.261 -0.950 1.00 96.12 163 ARG A N 1
ATOM 1266 C CA . ARG A 1 163 ? -23.692 -3.792 -0.862 1.00 96.12 163 ARG A CA 1
ATOM 1267 C C . ARG A 1 163 ? -24.152 -3.245 0.485 1.00 96.12 163 ARG A C 1
ATOM 1269 O O . ARG A 1 163 ? -23.839 -2.099 0.775 1.00 96.12 163 ARG A O 1
ATOM 1276 N N . TYR A 1 164 ? -24.849 -4.019 1.315 1.00 96.25 164 TYR A N 1
ATOM 1277 C CA . TYR A 1 164 ? -25.280 -3.595 2.651 1.00 96.25 164 TYR A CA 1
ATOM 1278 C C . TYR A 1 164 ? -24.818 -4.572 3.740 1.00 96.25 164 TYR A C 1
ATOM 1280 O O . TYR A 1 164 ? -24.645 -5.761 3.459 1.00 96.25 164 TYR A O 1
ATOM 1288 N N . PRO A 1 165 ? -24.645 -4.101 4.991 1.00 94.31 165 PRO A N 1
ATOM 1289 C CA . PRO A 1 165 ? -24.380 -4.964 6.139 1.00 94.31 165 PRO A CA 1
ATOM 1290 C C . PRO A 1 165 ? -25.460 -6.042 6.289 1.00 94.31 165 PRO A C 1
ATOM 1292 O O . PRO A 1 165 ? -26.642 -5.731 6.437 1.00 94.31 165 PRO A O 1
ATOM 1295 N N . GLN A 1 166 ? -25.059 -7.313 6.263 1.00 90.44 166 GLN A N 1
ATOM 1296 C CA . GLN A 1 166 ? -25.999 -8.433 6.309 1.00 90.44 166 GLN A CA 1
ATOM 1297 C C . GLN A 1 166 ? -26.313 -8.835 7.761 1.00 90.44 166 GLN A C 1
ATOM 1299 O O . GLN A 1 166 ? -25.386 -9.091 8.538 1.00 90.44 166 GLN A O 1
ATOM 1304 N N . PRO A 1 167 ? -27.597 -8.925 8.158 1.00 92.25 167 PRO A N 1
ATOM 1305 C CA . PRO A 1 167 ? -27.968 -9.357 9.496 1.00 92.25 167 PRO A CA 1
ATOM 1306 C C . PRO A 1 167 ? -27.770 -10.867 9.666 1.00 92.25 167 PRO A C 1
ATOM 1308 O O . PRO A 1 167 ? -28.294 -11.683 8.910 1.00 92.25 167 PRO A O 1
ATOM 1311 N N . GLN A 1 168 ? -27.060 -11.250 10.721 1.00 91.56 168 GLN A N 1
ATOM 1312 C CA . GLN A 1 168 ? -26.920 -12.627 11.175 1.00 91.56 168 GLN A CA 1
ATOM 1313 C C . GLN A 1 168 ? -27.867 -12.871 12.348 1.00 91.56 168 GLN A C 1
ATOM 1315 O O . GLN A 1 168 ? -27.792 -12.190 13.372 1.00 91.56 168 GLN A O 1
ATOM 1320 N N . ILE A 1 169 ? -28.761 -13.848 12.203 1.00 89.94 169 ILE A N 1
ATOM 1321 C CA . ILE A 1 169 ? -29.785 -14.163 13.202 1.00 89.94 169 ILE A CA 1
ATOM 1322 C C . ILE A 1 169 ? -29.449 -15.500 13.856 1.00 89.94 169 ILE A C 1
ATOM 1324 O O . ILE A 1 169 ? -29.374 -16.533 13.193 1.00 89.94 169 ILE A O 1
ATOM 1328 N N . GLU A 1 170 ? -29.296 -15.485 15.175 1.00 87.75 170 GLU A N 1
ATOM 1329 C CA . GLU A 1 170 ? -29.133 -16.671 16.004 1.00 87.75 170 GLU A CA 1
ATOM 1330 C C . GLU A 1 170 ? -30.366 -16.830 16.901 1.00 87.75 170 GLU A C 1
ATOM 1332 O O . GLU A 1 170 ? -30.753 -15.919 17.637 1.00 87.75 170 GLU A O 1
ATOM 1337 N N . VAL A 1 171 ? -30.993 -18.007 16.851 1.00 82.88 171 VAL A N 1
ATOM 1338 C CA . VAL A 1 171 ? -32.112 -18.357 17.734 1.00 82.88 171 VAL A CA 1
ATOM 1339 C C . VAL A 1 171 ? -31.593 -19.292 18.816 1.00 82.88 171 VAL A C 1
ATOM 1341 O O . VAL A 1 171 ? -31.374 -20.482 18.580 1.00 82.88 171 VAL A O 1
ATOM 1344 N N . GLN A 1 172 ? -31.414 -18.767 20.024 1.00 70.62 172 GLN A N 1
ATOM 1345 C CA . GLN A 1 172 ? -31.000 -19.569 21.166 1.00 70.62 172 GLN A CA 1
ATOM 1346 C C . GLN A 1 172 ? -32.217 -20.274 21.759 1.00 70.62 172 GLN A C 1
ATOM 1348 O O . GLN A 1 172 ? -33.101 -19.664 22.362 1.00 70.62 172 GLN A O 1
ATOM 1353 N N . ARG A 1 173 ? -32.269 -21.603 21.621 1.00 57.53 173 ARG A N 1
ATOM 1354 C CA . ARG A 1 173 ? -33.183 -22.411 22.435 1.00 57.53 173 ARG A CA 1
ATOM 1355 C C . ARG A 1 173 ? -32.699 -22.347 23.879 1.00 57.53 173 ARG A C 1
ATOM 1357 O O . ARG A 1 173 ? -31.548 -22.674 24.148 1.00 57.53 173 ARG A O 1
ATOM 1364 N N . ALA A 1 174 ? -33.576 -21.965 24.805 1.00 52.91 174 ALA A N 1
ATOM 1365 C CA . ALA A 1 174 ? -33.279 -22.044 26.231 1.00 52.91 174 ALA A CA 1
ATOM 1366 C C . ALA A 1 174 ? -32.842 -23.479 26.584 1.00 52.91 174 ALA A C 1
ATOM 1368 O O . ALA A 1 174 ? -33.639 -24.417 26.495 1.00 52.91 174 ALA A O 1
ATOM 1369 N N . LEU A 1 175 ? -31.570 -23.660 26.944 1.00 42.56 175 LEU A N 1
ATOM 1370 C CA . LEU A 1 175 ? -31.058 -24.936 27.432 1.00 42.56 175 LEU A CA 1
ATOM 1371 C C . LEU A 1 175 ? -31.677 -25.228 28.807 1.00 42.56 175 LEU A C 1
ATOM 1373 O O . LEU A 1 175 ? -31.641 -24.408 29.723 1.00 42.56 175 LEU A O 1
ATOM 1377 N N . LEU A 1 176 ? -32.280 -26.412 28.917 1.00 42.62 176 LEU A N 1
ATOM 1378 C CA . LEU A 1 176 ? -32.930 -26.947 30.111 1.00 42.62 176 LEU A CA 1
ATOM 1379 C C . LEU A 1 176 ? -31.888 -27.262 31.195 1.00 42.62 176 LEU A C 1
ATOM 1381 O O . LEU A 1 176 ? -31.415 -28.390 31.294 1.00 42.62 176 LEU A O 1
ATOM 1385 N N . ALA A 1 177 ? -31.573 -26.303 32.058 1.00 39.81 177 ALA A N 1
ATOM 1386 C CA . ALA A 1 177 ? -30.993 -26.614 33.360 1.00 39.81 177 ALA A CA 1
ATOM 1387 C C . ALA A 1 177 ? -32.134 -26.796 34.381 1.00 39.81 177 ALA A C 1
ATOM 1389 O O . ALA A 1 177 ? -32.673 -25.830 34.911 1.00 39.81 177 ALA A O 1
ATOM 1390 N N . GLY A 1 178 ? -32.540 -28.046 34.637 1.00 45.03 178 GLY A N 1
ATOM 1391 C CA . GLY A 1 178 ? -33.276 -28.398 35.862 1.00 45.03 178 GLY A CA 1
ATOM 1392 C C . GLY A 1 178 ? -34.763 -28.018 35.959 1.00 45.03 178 GLY A C 1
ATOM 1393 O O . GLY A 1 178 ? -35.215 -27.594 37.019 1.00 45.03 178 GLY A O 1
ATOM 1394 N N . GLY A 1 179 ? -35.562 -28.214 34.904 1.00 40.97 179 GLY A N 1
ATOM 1395 C CA . GLY A 1 179 ? -37.020 -28.395 35.056 1.00 40.97 179 GLY A CA 1
ATOM 1396 C C . GLY A 1 179 ? -37.847 -27.189 35.535 1.00 40.97 179 GLY A C 1
ATOM 1397 O O . GLY A 1 179 ? -39.004 -27.366 35.913 1.00 40.97 179 GLY A O 1
ATOM 1398 N N . LYS A 1 180 ? -37.323 -25.960 35.486 1.00 45.75 180 LYS A N 1
ATOM 1399 C CA . LYS A 1 180 ? -38.119 -24.732 35.656 1.00 45.75 180 LYS A CA 1
ATOM 1400 C C . LYS A 1 180 ? -37.877 -23.789 34.482 1.00 45.75 180 LYS A C 1
ATOM 1402 O O . LYS A 1 180 ? -36.739 -23.514 34.124 1.00 45.75 180 LYS A O 1
ATOM 1407 N N . LYS A 1 181 ? -38.965 -23.287 33.883 1.00 45.06 181 LYS A N 1
ATOM 1408 C CA . LYS A 1 181 ? -38.932 -22.209 32.883 1.00 45.06 181 LYS A CA 1
ATOM 1409 C C . LYS A 1 181 ? -38.427 -20.923 33.544 1.00 45.06 181 LYS A C 1
ATOM 1411 O O . LYS A 1 181 ? -39.226 -20.092 33.960 1.00 45.06 181 LYS A O 1
ATOM 1416 N N . THR A 1 182 ? -37.120 -20.740 33.631 1.00 39.84 182 THR A N 1
ATOM 1417 C CA . THR A 1 182 ? -36.523 -19.416 33.811 1.00 39.84 182 THR A CA 1
ATOM 1418 C C . THR A 1 182 ? -36.020 -18.953 32.456 1.00 39.84 182 THR A C 1
ATOM 1420 O O . THR A 1 182 ? -34.836 -19.027 32.155 1.00 39.84 182 THR A O 1
ATOM 1423 N N . VAL A 1 183 ? -36.943 -18.458 31.625 1.00 44.66 183 VAL A N 1
ATOM 1424 C CA . VAL A 1 183 ? -36.572 -17.320 30.777 1.00 44.66 183 VAL A CA 1
ATOM 1425 C C . VAL A 1 183 ? -36.199 -16.247 31.787 1.00 44.66 183 VAL A C 1
ATOM 1427 O O . VAL A 1 183 ? -37.035 -15.919 32.635 1.00 44.66 183 VAL A O 1
ATOM 1430 N N . ALA A 1 184 ? -34.943 -15.802 31.802 1.00 44.41 184 ALA A N 1
ATOM 1431 C CA . ALA A 1 184 ? -34.573 -14.657 32.614 1.00 44.41 184 ALA A CA 1
ATOM 1432 C C . ALA A 1 184 ? -35.538 -13.531 32.225 1.00 44.41 184 ALA A C 1
ATOM 1434 O O . ALA A 1 184 ? -35.504 -13.037 31.101 1.00 44.41 184 ALA A O 1
ATOM 1435 N N . LYS A 1 185 ? -36.480 -13.203 33.118 1.00 43.28 185 LYS A N 1
ATOM 1436 C CA . LYS A 1 185 ? -37.298 -11.995 33.019 1.00 43.28 185 LYS A CA 1
ATOM 1437 C C . LYS A 1 185 ? -36.365 -10.826 33.313 1.00 43.28 185 LYS A C 1
ATOM 1439 O O . LYS A 1 185 ? -36.437 -10.228 34.382 1.00 43.28 185 LYS A O 1
ATOM 1444 N N . THR A 1 186 ? -35.445 -10.542 32.406 1.00 47.91 186 THR A N 1
ATOM 1445 C CA . THR A 1 186 ? -34.827 -9.228 32.366 1.00 47.91 186 THR A CA 1
ATOM 1446 C C . THR A 1 186 ? -35.894 -8.334 31.749 1.00 47.91 186 THR A C 1
ATOM 1448 O O . THR A 1 186 ? -36.345 -8.579 30.633 1.00 47.91 186 THR A O 1
ATOM 1451 N N . ALA A 1 187 ? -36.420 -7.389 32.523 1.00 51.81 187 ALA A N 1
ATOM 1452 C CA . ALA A 1 187 ? -37.295 -6.360 31.982 1.00 51.81 187 ALA A CA 1
ATOM 1453 C C . ALA A 1 187 ? -36.412 -5.424 31.140 1.00 51.81 187 ALA A C 1
ATOM 1455 O O . ALA A 1 187 ? -35.823 -4.497 31.683 1.00 51.81 187 ALA A O 1
ATOM 1456 N N . GLY A 1 188 ? -36.229 -5.751 29.859 1.00 67.25 188 GLY A N 1
ATOM 1457 C CA . GLY A 1 188 ? -35.350 -5.034 28.930 1.00 67.25 188 GLY A CA 1
ATOM 1458 C C . GLY A 1 188 ? -34.546 -5.972 28.027 1.00 67.25 188 GLY A C 1
ATOM 1459 O O . GLY A 1 188 ? -34.392 -7.161 28.317 1.00 67.25 188 GLY A O 1
ATOM 1460 N N . GLY A 1 189 ? -34.035 -5.426 26.925 1.00 83.62 189 GLY A N 1
ATOM 1461 C CA . GLY A 1 189 ? -33.106 -6.121 26.040 1.00 83.62 189 GLY A CA 1
ATOM 1462 C C . GLY A 1 189 ? -31.655 -5.952 26.498 1.00 83.62 189 GLY A C 1
ATOM 1463 O O . GLY A 1 189 ? -31.331 -5.104 27.333 1.00 83.62 189 GLY A O 1
ATOM 1464 N N . SER A 1 190 ? -30.763 -6.751 25.920 1.00 90.69 190 SER A N 1
ATOM 1465 C CA . SER A 1 190 ? -29.314 -6.583 26.069 1.00 90.69 190 SER A CA 1
ATOM 1466 C C . SER A 1 190 ? -28.655 -6.559 24.700 1.00 90.69 190 SER A C 1
ATOM 1468 O O . SER A 1 190 ? -29.228 -7.034 23.724 1.00 90.69 190 SER A O 1
ATOM 1470 N N . GLY A 1 191 ? -27.451 -6.022 24.607 1.00 92.00 191 GLY A N 1
ATOM 1471 C CA . GLY A 1 191 ? -26.711 -5.985 23.363 1.00 92.00 191 GLY A CA 1
ATOM 1472 C C . GLY A 1 191 ? -25.228 -5.746 23.572 1.00 92.00 191 GLY A C 1
ATOM 1473 O O . GLY A 1 191 ? -24.741 -5.635 24.699 1.00 92.00 191 GLY A O 1
ATOM 1474 N N . LYS A 1 192 ? -24.508 -5.671 22.459 1.00 95.06 192 LYS A N 1
ATOM 1475 C CA . LYS A 1 192 ? -23.067 -5.470 22.429 1.00 95.06 192 LYS A CA 1
ATOM 1476 C C . LYS A 1 192 ? -22.673 -4.594 21.253 1.00 95.06 192 LYS A C 1
ATOM 1478 O O . LYS A 1 192 ? -23.042 -4.883 20.119 1.00 95.06 192 LYS A O 1
ATOM 1483 N N . LEU A 1 193 ? -21.882 -3.564 21.518 1.00 96.25 193 LEU A N 1
ATOM 1484 C CA . LEU A 1 193 ? -21.197 -2.792 20.489 1.00 96.25 193 LEU A CA 1
ATOM 1485 C C . LEU A 1 193 ? -19.834 -3.428 20.217 1.00 96.25 193 LEU A C 1
ATOM 1487 O O . LEU A 1 193 ? -19.060 -3.689 21.144 1.00 96.25 193 LEU A O 1
ATOM 1491 N N . LEU A 1 194 ? -19.552 -3.662 18.942 1.00 96.69 194 LEU A N 1
ATOM 1492 C CA . LEU A 1 194 ? -18.283 -4.156 18.429 1.00 96.69 194 LEU A CA 1
ATOM 1493 C C . LEU A 1 194 ? -17.582 -2.984 17.760 1.00 96.69 194 LEU A C 1
ATOM 1495 O O . LEU A 1 194 ? -18.049 -2.458 16.750 1.00 96.69 194 LEU A O 1
ATOM 1499 N N . LEU A 1 195 ? -16.482 -2.546 18.356 1.00 97.31 195 LEU A N 1
ATOM 1500 C CA . LEU A 1 195 ? -15.751 -1.378 17.898 1.00 97.31 195 LEU A CA 1
ATOM 1501 C C . LEU A 1 195 ? -14.420 -1.803 17.279 1.00 97.31 195 LEU A C 1
ATOM 1503 O O . LEU A 1 195 ? -13.765 -2.727 17.777 1.00 97.31 195 LEU A O 1
ATOM 1507 N N . ARG A 1 196 ? -14.002 -1.095 16.229 1.00 97.12 196 ARG A N 1
ATOM 1508 C CA . ARG A 1 196 ? -12.708 -1.279 15.560 1.00 97.12 196 ARG A CA 1
ATOM 1509 C C . ARG A 1 196 ? -11.975 0.044 15.409 1.00 97.12 196 ARG A C 1
ATOM 1511 O O . ARG A 1 196 ? -12.601 1.085 15.234 1.00 97.12 196 ARG A O 1
ATOM 1518 N N . GLY A 1 197 ? -10.651 0.016 15.494 1.00 97.00 197 GLY A N 1
ATOM 1519 C CA . GLY A 1 197 ? -9.825 1.194 15.259 1.00 97.00 197 GLY A CA 1
ATOM 1520 C C . GLY A 1 197 ? -9.767 1.575 13.785 1.00 97.00 197 GLY A C 1
ATOM 1521 O O . GLY A 1 197 ? -9.961 0.746 12.898 1.00 97.00 197 GLY A O 1
ATOM 1522 N N . TRP A 1 198 ? -9.458 2.843 13.519 1.00 97.00 198 TRP A N 1
ATOM 1523 C CA . TRP A 1 198 ? -9.395 3.392 12.160 1.00 97.00 198 TRP A CA 1
ATOM 1524 C C . TRP A 1 198 ? -8.329 2.752 11.272 1.00 97.00 198 TRP A C 1
ATOM 1526 O O . TRP A 1 198 ? -8.446 2.815 10.060 1.00 97.00 198 TRP A O 1
ATOM 1536 N N . TRP A 1 199 ? -7.316 2.108 11.847 1.00 96.50 199 TRP A N 1
ATOM 1537 C CA . TRP A 1 199 ? -6.312 1.375 11.079 1.00 96.50 199 TRP A CA 1
ATOM 1538 C C . TRP A 1 199 ? -6.923 0.286 10.183 1.00 96.50 199 TRP A C 1
ATOM 1540 O O . TRP A 1 199 ? -6.511 0.136 9.036 1.00 96.50 199 TRP A O 1
ATOM 1550 N N . ASP A 1 200 ? -7.961 -0.407 10.663 1.00 95.56 200 ASP A N 1
ATOM 1551 C CA . ASP A 1 200 ? -8.650 -1.461 9.907 1.00 95.56 200 ASP A CA 1
ATOM 1552 C C . ASP A 1 200 ? -9.343 -0.919 8.636 1.00 95.56 200 ASP A C 1
ATOM 1554 O O . ASP A 1 200 ? -9.667 -1.698 7.743 1.00 95.56 200 ASP A O 1
ATOM 1558 N N . THR A 1 201 ? -9.592 0.395 8.520 1.00 96.56 201 THR A N 1
ATOM 1559 C CA . THR A 1 201 ? -10.234 0.966 7.320 1.00 96.56 201 THR A CA 1
ATOM 1560 C C . THR A 1 201 ? -9.281 1.108 6.138 1.00 96.56 201 THR A C 1
ATOM 1562 O O . THR A 1 201 ? -9.739 1.184 5.000 1.00 96.56 201 THR A O 1
ATOM 1565 N N . LEU A 1 202 ? -7.965 1.072 6.372 1.00 96.31 202 LEU A N 1
ATOM 1566 C CA . LEU A 1 202 ? -6.964 1.030 5.301 1.00 96.31 202 LEU A CA 1
ATOM 1567 C C . LEU A 1 202 ? -7.024 -0.296 4.523 1.00 96.31 202 LEU A C 1
ATOM 1569 O O . LEU A 1 202 ? -6.533 -0.376 3.404 1.00 96.31 202 LEU A O 1
ATOM 1573 N N . ASP A 1 203 ? -7.648 -1.334 5.082 1.00 96.31 203 ASP A N 1
ATOM 1574 C CA . ASP A 1 203 ? -7.842 -2.618 4.401 1.00 96.31 203 ASP A CA 1
ATOM 1575 C C . ASP A 1 203 ? -9.072 -2.627 3.483 1.00 96.31 203 ASP A C 1
ATOM 1577 O O . ASP A 1 203 ? -9.333 -3.594 2.780 1.00 96.31 203 ASP A O 1
ATOM 1581 N N . TRP A 1 204 ? -9.873 -1.557 3.492 1.00 96.38 204 TRP A N 1
ATOM 1582 C CA . TRP A 1 204 ? -11.150 -1.531 2.777 1.00 96.38 204 TRP A CA 1
ATOM 1583 C C . TRP A 1 204 ? -11.006 -1.289 1.278 1.00 96.38 204 TRP A C 1
ATOM 1585 O O . TRP A 1 204 ? -11.984 -1.440 0.554 1.00 96.38 204 TRP A O 1
ATOM 1595 N N . THR A 1 205 ? -9.835 -0.866 0.805 1.00 96.88 205 THR A N 1
ATOM 1596 C CA . THR A 1 205 ? -9.627 -0.496 -0.599 1.00 96.88 205 THR A CA 1
ATOM 1597 C C . THR A 1 205 ? -8.288 -1.009 -1.112 1.00 96.88 205 THR A C 1
ATOM 1599 O O . THR A 1 205 ? -7.306 -1.087 -0.367 1.00 96.88 205 THR A O 1
ATOM 1602 N N . TYR A 1 206 ? -8.254 -1.359 -2.393 1.00 95.56 206 TYR A N 1
ATOM 1603 C CA . TYR A 1 206 ? -7.063 -1.775 -3.117 1.00 95.56 206 TYR A CA 1
ATOM 1604 C C . TYR A 1 206 ? -6.242 -0.555 -3.537 1.00 95.56 206 TYR A C 1
ATOM 1606 O O . TYR A 1 206 ? -6.788 0.491 -3.899 1.00 95.56 206 TYR A O 1
ATOM 1614 N N . TYR A 1 207 ? -4.915 -0.688 -3.504 1.00 95.56 207 TYR A N 1
ATOM 1615 C CA . TYR A 1 207 ? -4.006 0.387 -3.896 1.00 95.56 207 TYR A CA 1
ATOM 1616 C C . TYR A 1 207 ? -3.274 0.055 -5.194 1.00 95.56 207 TYR A C 1
ATOM 1618 O O . TYR A 1 207 ? -2.516 -0.914 -5.285 1.00 95.56 207 TYR A O 1
ATOM 1626 N N . ALA A 1 208 ? -3.482 0.897 -6.204 1.00 93.31 208 ALA A N 1
ATOM 1627 C CA . ALA A 1 208 ? -2.775 0.841 -7.473 1.00 93.31 208 ALA A CA 1
ATOM 1628 C C . ALA A 1 208 ? -1.938 2.108 -7.662 1.00 93.31 208 ALA A C 1
ATOM 1630 O O . ALA A 1 208 ? -2.399 3.220 -7.416 1.00 93.31 208 ALA A O 1
ATOM 1631 N N . GLN A 1 209 ? -0.720 1.928 -8.159 1.00 93.19 209 GLN A N 1
ATOM 1632 C CA . GLN A 1 209 ? 0.189 3.002 -8.519 1.00 93.19 209 GLN A CA 1
ATOM 1633 C C . GLN A 1 209 ? 0.894 2.622 -9.816 1.00 93.19 209 GLN A C 1
ATOM 1635 O O . GLN A 1 209 ? 1.722 1.714 -9.846 1.00 93.19 209 GLN A O 1
ATOM 1640 N N . ASN A 1 210 ? 0.573 3.339 -10.889 1.00 90.88 210 ASN A N 1
ATOM 1641 C CA . ASN A 1 210 ? 1.167 3.095 -12.201 1.00 90.88 210 ASN A CA 1
ATOM 1642 C C . ASN A 1 210 ? 2.571 3.708 -12.326 1.00 90.88 210 ASN A C 1
ATOM 1644 O O . ASN A 1 210 ? 3.364 3.251 -13.147 1.00 90.88 210 ASN A O 1
ATOM 1648 N N . ALA A 1 211 ? 2.903 4.721 -11.518 1.00 92.81 211 ALA A N 1
ATOM 1649 C CA . ALA A 1 211 ? 4.249 5.280 -11.485 1.00 92.81 211 ALA A CA 1
ATOM 1650 C C . ALA A 1 211 ? 5.269 4.237 -11.001 1.00 92.81 211 ALA A C 1
ATOM 1652 O O . ALA A 1 211 ? 4.970 3.422 -10.136 1.00 92.81 211 ALA A O 1
ATOM 1653 N N . GLY A 1 212 ? 6.499 4.294 -11.516 1.00 94.38 212 GLY A N 1
ATOM 1654 C CA . GLY A 1 212 ? 7.605 3.436 -11.071 1.00 94.38 212 GLY A CA 1
ATOM 1655 C C . GLY A 1 212 ? 7.851 2.175 -11.900 1.00 94.38 212 GLY A C 1
ATOM 1656 O O . GLY A 1 212 ? 8.769 1.412 -11.592 1.00 94.38 212 GLY A O 1
ATOM 1657 N N . LYS A 1 21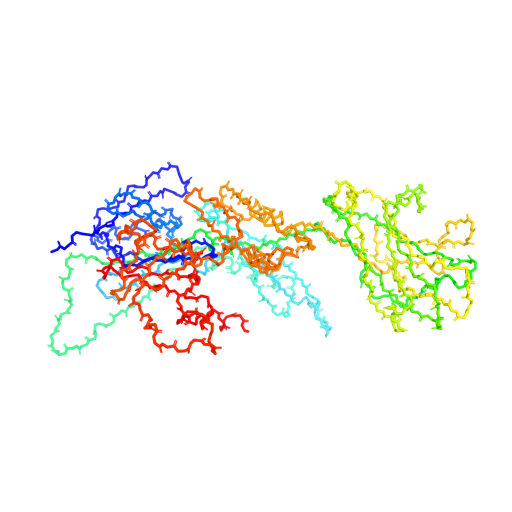3 ? 7.094 1.949 -12.977 1.00 95.31 213 LYS A N 1
ATOM 1658 C CA . LYS A 1 213 ? 7.420 0.908 -13.958 1.00 95.31 213 LYS A CA 1
ATOM 1659 C C . LYS A 1 213 ? 7.046 1.348 -15.372 1.00 95.31 213 LYS A C 1
ATOM 1661 O O . LYS A 1 213 ? 5.890 1.643 -15.637 1.00 95.31 213 LYS A O 1
ATOM 1666 N N . GLU A 1 214 ? 8.013 1.316 -16.282 1.00 96.25 214 GLU A N 1
ATOM 1667 C CA . GLU A 1 214 ? 7.790 1.320 -17.736 1.00 96.25 214 GLU A CA 1
ATOM 1668 C C . GLU A 1 214 ? 8.531 0.120 -18.319 1.00 96.25 214 GLU A C 1
ATOM 1670 O O . GLU A 1 214 ? 9.693 -0.093 -17.975 1.00 96.25 214 GLU A O 1
ATOM 1675 N N . ALA A 1 215 ? 7.882 -0.708 -19.135 1.00 95.19 215 ALA A N 1
ATOM 1676 C CA . ALA A 1 215 ? 8.485 -1.971 -19.543 1.00 95.19 215 ALA A CA 1
ATOM 1677 C C . ALA A 1 215 ? 7.934 -2.525 -20.858 1.00 95.19 215 ALA A C 1
ATOM 1679 O O . ALA A 1 215 ? 6.768 -2.326 -21.199 1.00 95.19 215 ALA A O 1
ATOM 1680 N N . HIS A 1 216 ? 8.774 -3.322 -21.512 1.00 95.06 216 HIS A N 1
ATOM 1681 C CA . HIS A 1 216 ? 8.406 -4.237 -22.582 1.00 95.06 216 HIS A CA 1
ATOM 1682 C C . HIS A 1 216 ? 8.988 -5.628 -22.270 1.00 95.06 216 HIS A C 1
ATOM 1684 O O . HIS A 1 216 ? 10.199 -5.856 -22.330 1.00 95.06 216 HIS A O 1
ATOM 1690 N N . GLU A 1 217 ? 8.111 -6.545 -21.857 1.00 91.94 217 GLU A N 1
ATOM 1691 C CA . GLU A 1 217 ? 8.458 -7.871 -21.316 1.00 91.94 217 GLU A CA 1
ATOM 1692 C C . GLU A 1 217 ? 8.005 -9.026 -22.226 1.00 91.94 217 GLU A C 1
ATOM 1694 O O . GLU A 1 217 ? 8.105 -10.177 -21.815 1.00 91.94 217 GLU A O 1
ATOM 1699 N N . ALA A 1 218 ? 7.487 -8.739 -23.427 1.00 84.94 218 ALA A N 1
ATOM 1700 C CA . ALA A 1 218 ? 7.049 -9.779 -24.354 1.00 84.94 218 ALA A CA 1
ATOM 1701 C C . ALA A 1 218 ? 8.253 -10.612 -24.813 1.00 84.94 218 ALA A C 1
ATOM 1703 O O . ALA A 1 218 ? 9.261 -10.053 -25.241 1.00 84.94 218 ALA A O 1
ATOM 1704 N N . ASP A 1 219 ? 8.170 -11.936 -24.699 1.00 72.31 219 ASP A N 1
ATOM 1705 C CA . ASP A 1 219 ? 9.233 -12.808 -25.191 1.00 72.31 219 ASP A CA 1
ATOM 1706 C C . ASP A 1 219 ? 9.210 -12.821 -26.725 1.00 72.31 219 ASP A C 1
ATOM 1708 O O . ASP A 1 219 ? 8.266 -13.315 -27.344 1.00 72.31 219 ASP A O 1
ATOM 1712 N N . GLY A 1 220 ? 10.258 -12.257 -27.323 1.00 67.50 220 GLY A N 1
ATOM 1713 C CA . GLY A 1 220 ? 10.507 -12.289 -28.756 1.00 67.50 220 GLY A CA 1
ATOM 1714 C C . GLY A 1 220 ? 11.354 -13.487 -29.184 1.00 67.50 220 GLY A C 1
ATOM 1715 O O . GLY A 1 220 ? 12.079 -14.079 -28.387 1.00 67.50 220 GLY A O 1
ATOM 1716 N N . ASN A 1 221 ? 11.307 -13.831 -30.474 1.00 75.31 221 ASN A N 1
ATOM 1717 C CA . ASN A 1 221 ? 12.188 -14.852 -31.064 1.00 75.31 221 ASN A CA 1
ATOM 1718 C C . ASN A 1 221 ? 13.534 -14.279 -31.562 1.00 75.31 221 ASN A C 1
ATOM 1720 O O . ASN A 1 221 ? 14.344 -15.020 -32.125 1.00 75.31 221 ASN A O 1
ATOM 1724 N N . GLY A 1 222 ? 13.767 -12.972 -31.403 1.00 89.06 222 GLY A N 1
ATOM 1725 C CA . GLY A 1 222 ? 14.921 -12.268 -31.951 1.00 89.06 222 GLY A CA 1
ATOM 1726 C C . GLY A 1 222 ? 16.017 -12.019 -30.916 1.00 89.06 222 GLY A C 1
ATOM 1727 O O . GLY A 1 222 ? 15.781 -11.924 -29.718 1.00 89.06 222 GLY A O 1
ATOM 1728 N N . THR A 1 223 ? 17.251 -11.842 -31.390 1.00 94.50 223 THR A N 1
ATOM 1729 C CA . THR A 1 223 ? 18.345 -11.325 -30.554 1.00 94.50 223 THR A CA 1
ATOM 1730 C C . THR A 1 223 ? 19.112 -10.228 -31.280 1.00 94.50 223 THR A C 1
ATOM 1732 O O . THR A 1 223 ? 19.085 -10.131 -32.512 1.00 94.50 223 THR A O 1
ATOM 1735 N N . GLN A 1 224 ? 19.803 -9.387 -30.514 1.00 96.00 224 GLN A N 1
ATOM 1736 C CA . GLN A 1 224 ? 20.681 -8.357 -31.046 1.00 96.00 224 GLN A CA 1
ATOM 1737 C C . GLN A 1 224 ? 22.071 -8.443 -30.414 1.00 96.00 224 GLN A C 1
ATOM 1739 O O . GLN A 1 224 ? 22.253 -8.205 -29.219 1.00 96.00 224 GLN A O 1
ATOM 1744 N N . ASP A 1 225 ? 23.067 -8.728 -31.254 1.00 96.44 225 ASP A N 1
ATOM 1745 C CA . ASP A 1 225 ? 24.480 -8.662 -30.887 1.00 96.44 225 ASP A CA 1
ATOM 1746 C C . ASP A 1 225 ? 24.876 -7.212 -30.567 1.00 96.44 225 ASP A C 1
ATOM 1748 O O . ASP A 1 225 ? 24.522 -6.279 -31.294 1.00 96.44 225 ASP A O 1
ATOM 1752 N N . LEU A 1 226 ? 25.654 -7.035 -29.504 1.00 95.31 226 LEU A N 1
ATOM 1753 C CA . LEU A 1 226 ? 26.085 -5.758 -28.961 1.00 95.31 226 LEU A CA 1
ATOM 1754 C C . LEU A 1 226 ? 27.611 -5.703 -28.861 1.00 95.31 226 LEU A C 1
ATOM 1756 O O . LEU A 1 226 ? 28.238 -6.395 -28.056 1.00 95.31 226 LEU A O 1
ATOM 1760 N N . GLY A 1 227 ? 28.212 -4.826 -29.662 1.00 94.12 227 GLY A N 1
ATOM 1761 C CA . GLY A 1 227 ? 29.645 -4.561 -29.656 1.00 94.12 227 GLY A CA 1
ATOM 1762 C C . GLY A 1 227 ? 30.494 -5.656 -30.300 1.00 94.12 227 GLY A C 1
ATOM 1763 O O . GLY A 1 227 ? 31.681 -5.775 -29.976 1.00 94.12 227 GLY A O 1
ATOM 1764 N N . ARG A 1 228 ? 29.892 -6.431 -31.211 1.00 95.62 228 ARG A N 1
ATOM 1765 C CA . ARG A 1 228 ? 30.554 -7.483 -31.991 1.00 95.62 228 ARG A CA 1
ATOM 1766 C C . ARG A 1 228 ? 31.304 -6.915 -33.196 1.00 95.62 228 ARG A C 1
ATOM 1768 O O . ARG A 1 228 ? 32.467 -7.237 -33.419 1.00 95.62 228 ARG A O 1
ATOM 1775 N N . VAL A 1 229 ? 30.637 -6.050 -33.958 1.00 94.38 229 VAL A N 1
ATOM 1776 C CA . VAL A 1 229 ? 31.138 -5.406 -35.181 1.00 94.38 229 VAL A CA 1
ATOM 1777 C C . VAL A 1 229 ? 30.804 -3.912 -35.173 1.00 94.38 229 VAL A C 1
ATOM 1779 O O . VAL A 1 229 ? 30.074 -3.424 -34.312 1.00 94.38 229 VAL A O 1
ATOM 1782 N N . SER A 1 230 ? 31.327 -3.153 -36.139 1.00 90.31 230 SER A N 1
ATOM 1783 C CA . SER A 1 230 ? 31.052 -1.713 -36.240 1.00 90.31 230 SER A CA 1
ATOM 1784 C C . SER A 1 230 ? 29.559 -1.398 -36.366 1.00 90.31 230 SER A C 1
ATOM 1786 O O . SER A 1 230 ? 29.113 -0.424 -35.777 1.00 90.31 230 SER A O 1
ATOM 1788 N N . GLY A 1 231 ? 28.782 -2.239 -37.055 1.00 89.62 231 GLY A N 1
ATOM 1789 C CA . GLY A 1 231 ? 27.346 -2.040 -37.276 1.00 89.62 231 GLY A CA 1
ATOM 1790 C C . GLY A 1 231 ? 26.457 -2.144 -36.031 1.00 89.62 231 GLY A C 1
ATOM 1791 O O . GLY A 1 231 ? 25.304 -1.732 -36.093 1.00 89.62 231 GLY A O 1
ATOM 1792 N N . ASN A 1 232 ? 26.963 -2.670 -34.911 1.00 91.75 232 ASN A N 1
ATOM 1793 C CA . ASN A 1 232 ? 26.164 -2.929 -33.711 1.00 91.75 232 ASN A CA 1
ATOM 1794 C C . ASN A 1 232 ? 26.884 -2.548 -32.411 1.00 91.75 232 ASN A C 1
ATOM 1796 O O . ASN A 1 232 ? 26.762 -3.232 -31.398 1.00 91.75 232 ASN A O 1
ATOM 1800 N N . GLN A 1 233 ? 27.637 -1.445 -32.415 1.00 95.12 233 GLN A N 1
ATOM 1801 C CA . GLN A 1 233 ? 28.406 -1.005 -31.242 1.00 95.12 233 GLN A CA 1
ATOM 1802 C C . GLN A 1 233 ? 27.530 -0.721 -30.019 1.00 95.12 233 GLN A C 1
ATOM 1804 O O . GLN A 1 233 ? 27.965 -0.934 -28.885 1.00 95.12 233 GLN A O 1
ATOM 1809 N N . ARG A 1 234 ? 26.322 -0.199 -30.255 1.00 96.06 234 ARG A N 1
ATOM 1810 C CA . ARG A 1 234 ? 25.339 0.156 -29.226 1.00 96.06 234 ARG A CA 1
ATOM 1811 C C . ARG A 1 234 ? 23.943 -0.203 -29.712 1.00 96.06 234 ARG A C 1
ATOM 1813 O O . ARG A 1 234 ? 23.671 -0.066 -30.905 1.00 96.06 234 ARG A O 1
ATOM 1820 N N . ALA A 1 235 ? 23.076 -0.590 -28.791 1.00 97.31 235 ALA A N 1
ATOM 1821 C CA . ALA A 1 235 ? 21.648 -0.750 -29.024 1.00 97.31 235 ALA A CA 1
ATOM 1822 C C . ALA A 1 235 ? 20.895 0.264 -28.164 1.00 97.31 235 ALA A C 1
ATOM 1824 O O . ALA A 1 235 ? 21.340 0.584 -27.063 1.00 97.31 235 ALA A O 1
ATOM 1825 N N . ALA A 1 236 ? 19.785 0.793 -28.662 1.00 97.69 236 ALA A N 1
ATOM 1826 C CA . ALA A 1 236 ? 18.959 1.723 -27.917 1.00 97.69 236 ALA A CA 1
ATOM 1827 C C . ALA A 1 236 ? 17.477 1.448 -28.134 1.00 97.69 236 ALA A C 1
ATOM 1829 O O . ALA A 1 236 ? 17.078 1.199 -29.266 1.00 97.69 236 ALA A O 1
ATOM 1830 N N . GLN A 1 237 ? 16.679 1.563 -27.076 1.00 97.94 237 GLN A N 1
ATOM 1831 C CA . GLN A 1 237 ? 15.218 1.527 -27.139 1.00 97.94 237 GLN A CA 1
ATOM 1832 C C . GLN A 1 237 ? 14.656 2.881 -26.727 1.00 97.94 237 GLN A C 1
ATOM 1834 O O . GLN A 1 237 ? 14.954 3.377 -25.637 1.00 97.94 237 GLN A O 1
ATOM 1839 N N . GLY A 1 238 ? 13.848 3.480 -27.599 1.00 97.75 238 GLY A N 1
ATOM 1840 C CA . GLY A 1 238 ? 13.042 4.640 -27.247 1.00 97.75 238 GLY A CA 1
ATOM 1841 C C . GLY A 1 238 ? 11.895 4.232 -26.324 1.00 97.75 238 GLY A C 1
ATOM 1842 O O . GLY A 1 238 ? 11.335 3.147 -26.468 1.00 97.75 238 GLY A O 1
ATOM 1843 N N . PHE A 1 239 ? 11.521 5.089 -25.383 1.00 97.62 239 PHE A N 1
ATOM 1844 C CA . PHE A 1 239 ? 10.347 4.876 -24.544 1.00 97.62 239 PHE A CA 1
ATOM 1845 C C . PHE A 1 239 ? 9.738 6.201 -24.080 1.00 97.62 239 PHE A C 1
ATOM 1847 O O . PHE A 1 239 ? 10.396 7.243 -24.088 1.00 97.62 239 PHE A O 1
ATOM 1854 N N . GLN A 1 240 ? 8.474 6.153 -23.661 1.00 96.56 240 GLN A N 1
ATOM 1855 C CA . GLN A 1 240 ? 7.760 7.272 -23.055 1.00 96.56 240 GLN A CA 1
ATOM 1856 C C . GLN A 1 240 ? 6.971 6.766 -21.854 1.00 96.56 240 GLN A C 1
ATOM 1858 O O . GLN A 1 240 ? 6.303 5.737 -21.951 1.00 96.56 240 GLN A O 1
ATOM 1863 N N . LEU A 1 241 ? 7.018 7.516 -20.752 1.00 94.88 241 LEU A N 1
ATOM 1864 C CA . LEU A 1 241 ? 6.208 7.216 -19.576 1.00 94.88 241 LEU A CA 1
ATOM 1865 C C . LEU A 1 241 ? 4.739 7.588 -19.806 1.00 94.88 241 LEU A C 1
ATOM 1867 O O . LEU A 1 241 ? 4.439 8.639 -20.387 1.00 94.88 241 LEU A O 1
ATOM 1871 N N . VAL A 1 242 ? 3.839 6.756 -19.280 1.00 89.44 242 VAL A N 1
ATOM 1872 C CA . VAL A 1 242 ? 2.388 6.991 -19.260 1.00 89.44 242 VAL A CA 1
ATOM 1873 C C . VAL A 1 242 ? 1.944 7.483 -17.880 1.00 89.44 242 VAL A C 1
ATOM 1875 O O . VAL A 1 242 ? 2.418 7.002 -16.854 1.00 89.44 242 VAL A O 1
ATOM 1878 N N . GLY A 1 243 ? 0.991 8.416 -17.849 1.00 87.88 243 GLY A N 1
ATOM 1879 C CA . GLY A 1 243 ? 0.422 8.935 -16.605 1.00 87.88 243 GLY A CA 1
ATOM 1880 C C . GLY A 1 243 ? 1.293 10.025 -15.986 1.00 87.88 243 GLY A C 1
ATOM 1881 O O . GLY A 1 243 ? 1.396 11.117 -16.542 1.00 87.88 243 GLY A O 1
ATOM 1882 N N . SER A 1 244 ? 1.886 9.748 -14.826 1.00 91.44 244 SER A N 1
ATOM 1883 C CA . SER A 1 244 ? 2.704 10.696 -14.064 1.00 91.44 244 SER A CA 1
ATOM 1884 C C . SER A 1 244 ? 4.205 10.443 -14.237 1.00 91.44 244 SER A C 1
ATOM 1886 O O . SER A 1 244 ? 4.643 9.331 -14.529 1.00 91.44 244 SER A O 1
ATOM 1888 N N . GLY A 1 245 ? 5.004 11.498 -14.058 1.00 94.19 245 GLY A N 1
ATOM 1889 C CA . GLY A 1 245 ? 6.464 11.400 -14.040 1.00 94.19 245 GLY A CA 1
ATOM 1890 C C . GLY A 1 245 ? 6.995 10.877 -12.708 1.00 94.19 245 GLY A C 1
ATOM 1891 O O . GLY A 1 245 ? 6.360 11.045 -11.663 1.00 94.19 245 GLY A O 1
ATOM 1892 N N . TRP A 1 246 ? 8.166 10.248 -12.743 1.00 96.06 246 TRP A N 1
ATOM 1893 C CA . TRP A 1 246 ? 8.797 9.642 -11.571 1.00 96.06 246 TRP A CA 1
ATOM 1894 C C . TRP A 1 246 ? 10.318 9.521 -11.721 1.00 96.06 246 TRP A C 1
ATOM 1896 O O . TRP A 1 246 ? 10.869 9.666 -12.810 1.00 96.06 246 TRP A O 1
ATOM 1906 N N . GLU A 1 247 ? 11.004 9.272 -10.605 1.00 95.81 247 GLU A N 1
ATOM 1907 C CA . GLU A 1 247 ? 12.461 9.138 -10.545 1.00 95.81 247 GLU A CA 1
ATOM 1908 C C . GLU A 1 247 ? 12.915 7.715 -10.892 1.00 95.81 247 GLU A C 1
ATOM 1910 O O . GLU A 1 247 ? 12.502 6.759 -10.236 1.00 95.81 247 GLU A O 1
ATOM 1915 N N . ALA A 1 248 ? 13.762 7.563 -11.913 1.00 96.62 248 ALA A N 1
ATOM 1916 C CA . ALA A 1 248 ? 14.267 6.272 -12.374 1.00 96.62 248 ALA A CA 1
ATOM 1917 C C . ALA A 1 248 ? 15.498 5.821 -11.580 1.00 96.62 248 ALA A C 1
ATOM 1919 O O . ALA A 1 248 ? 16.578 6.393 -11.722 1.00 96.62 248 ALA A O 1
ATOM 1920 N N . ALA A 1 249 ? 15.340 4.764 -10.783 1.00 96.94 249 ALA A N 1
ATOM 1921 C CA . ALA A 1 249 ? 16.383 4.246 -9.899 1.00 96.94 249 ALA A CA 1
ATOM 1922 C C . ALA A 1 249 ? 17.131 3.037 -10.470 1.00 96.94 249 ALA A C 1
ATOM 1924 O O . ALA A 1 249 ? 18.288 2.805 -10.121 1.00 96.94 249 ALA A O 1
ATOM 1925 N N . ALA A 1 250 ? 16.503 2.270 -11.360 1.00 97.38 250 ALA A N 1
ATOM 1926 C CA . ALA A 1 250 ? 17.145 1.122 -11.985 1.00 97.38 250 ALA A CA 1
ATOM 1927 C C . ALA A 1 250 ? 16.584 0.840 -13.378 1.00 97.38 250 ALA A C 1
ATOM 1929 O O . ALA A 1 250 ? 15.467 1.235 -13.718 1.00 97.38 250 ALA A O 1
ATOM 1930 N N . VAL A 1 251 ? 17.350 0.094 -14.168 1.00 97.81 251 VAL A N 1
ATOM 1931 C CA . VAL A 1 251 ? 16.882 -0.506 -15.419 1.00 97.81 251 VAL A CA 1
ATOM 1932 C C . VAL A 1 251 ? 17.192 -1.991 -15.437 1.00 97.81 251 VAL A C 1
ATOM 1934 O O . VAL A 1 251 ? 18.220 -2.433 -14.928 1.00 97.81 251 VAL A O 1
ATOM 1937 N N . LYS A 1 252 ? 16.310 -2.779 -16.041 1.00 97.56 252 LYS A N 1
ATOM 1938 C CA . LYS A 1 252 ? 16.543 -4.188 -16.328 1.00 97.56 252 LYS A CA 1
ATOM 1939 C C . LYS A 1 252 ? 16.576 -4.399 -17.826 1.00 97.56 252 LYS A C 1
ATOM 1941 O O . LYS A 1 252 ? 15.709 -3.904 -18.540 1.00 97.56 252 LYS A O 1
ATOM 1946 N N . VAL A 1 253 ? 17.557 -5.167 -18.273 1.00 96.75 253 VAL A N 1
ATOM 1947 C CA . VAL A 1 253 ? 17.706 -5.580 -19.671 1.00 96.75 253 VAL A CA 1
ATOM 1948 C C . VAL A 1 253 ? 17.872 -7.089 -19.690 1.00 96.75 253 VAL A C 1
ATOM 1950 O O . VAL A 1 253 ? 18.578 -7.650 -18.846 1.00 96.75 253 VAL A O 1
ATOM 1953 N N . LYS A 1 254 ? 17.206 -7.755 -20.629 1.00 95.81 254 LYS A N 1
ATOM 1954 C CA . LYS A 1 254 ? 17.379 -9.189 -20.854 1.00 95.81 254 LYS A CA 1
ATOM 1955 C C . LYS A 1 254 ? 18.626 -9.380 -21.723 1.00 95.81 254 LYS A C 1
ATOM 1957 O O . LYS A 1 254 ? 18.639 -8.988 -22.886 1.00 95.81 254 LYS A O 1
ATOM 1962 N N . ILE A 1 255 ? 19.711 -9.856 -21.112 1.00 96.75 255 ILE A N 1
ATOM 1963 C CA . ILE A 1 255 ? 21.063 -9.832 -21.684 1.00 96.75 255 ILE A CA 1
ATOM 1964 C C . ILE A 1 255 ? 21.833 -11.113 -21.354 1.00 96.75 255 ILE A C 1
ATOM 1966 O O . ILE A 1 255 ? 21.641 -11.723 -20.302 1.00 96.75 255 ILE A O 1
ATOM 1970 N N . ARG A 1 256 ? 22.757 -11.497 -22.235 1.00 97.19 256 ARG A N 1
ATOM 1971 C CA . ARG A 1 256 ? 23.782 -12.518 -21.984 1.00 97.19 256 ARG A CA 1
ATOM 1972 C C . ARG A 1 256 ? 25.140 -12.112 -22.545 1.00 97.19 256 ARG A C 1
ATOM 1974 O O . ARG A 1 256 ? 25.227 -11.255 -23.424 1.00 97.19 256 ARG A O 1
ATOM 1981 N N . LYS A 1 257 ? 26.201 -12.774 -22.087 1.00 97.38 257 LYS A N 1
ATOM 1982 C CA . LYS A 1 257 ? 27.536 -12.695 -22.699 1.00 97.38 257 LYS A CA 1
ATOM 1983 C C . LYS A 1 257 ? 27.762 -13.812 -23.717 1.00 97.38 257 LYS A C 1
ATOM 1985 O O . LYS A 1 257 ? 27.249 -14.919 -23.564 1.00 97.38 257 LYS A O 1
ATOM 1990 N N . GLN A 1 258 ? 28.556 -13.514 -24.737 1.00 97.31 258 GLN A N 1
ATOM 1991 C CA . GLN A 1 258 ? 29.106 -14.461 -25.698 1.00 97.31 258 GLN A CA 1
ATOM 1992 C C . GLN A 1 258 ? 30.631 -14.464 -25.558 1.00 97.31 258 GLN A C 1
ATOM 1994 O O . GLN A 1 258 ? 31.251 -13.402 -25.564 1.00 97.31 258 GLN A O 1
ATOM 1999 N N . GLY A 1 259 ? 31.229 -15.651 -25.433 1.00 96.00 259 GLY A N 1
ATOM 2000 C CA . GLY A 1 259 ? 32.661 -15.786 -25.164 1.00 96.00 259 GLY A CA 1
ATOM 2001 C C . GLY A 1 259 ? 33.024 -15.353 -23.740 1.00 96.00 259 GLY A C 1
ATOM 2002 O O . GLY A 1 259 ? 32.269 -15.571 -22.790 1.00 96.00 259 GLY A O 1
ATOM 2003 N N . THR A 1 260 ? 34.191 -14.737 -23.591 1.00 95.81 260 THR A N 1
ATOM 2004 C CA . THR A 1 260 ? 34.757 -14.258 -22.324 1.00 95.81 260 THR A CA 1
ATOM 2005 C C . THR A 1 260 ? 35.125 -12.770 -22.415 1.00 95.81 260 THR A C 1
ATOM 2007 O O . THR A 1 260 ? 36.312 -12.433 -22.372 1.00 95.81 260 THR A O 1
ATOM 2010 N N . PRO A 1 261 ? 34.146 -11.854 -22.572 1.00 96.25 261 PRO A N 1
ATOM 2011 C CA . PRO A 1 261 ? 34.423 -10.421 -22.526 1.00 96.25 261 PRO A CA 1
ATOM 2012 C C . PRO A 1 261 ? 35.018 -10.043 -21.167 1.00 96.25 261 PRO A C 1
ATOM 2014 O O . PRO A 1 261 ? 34.607 -10.564 -20.131 1.00 96.25 261 PRO A O 1
ATOM 2017 N N . SER A 1 262 ? 36.009 -9.153 -21.182 1.00 94.81 262 SER A N 1
ATOM 2018 C CA . SER A 1 262 ? 36.681 -8.649 -19.978 1.00 94.81 262 SER A CA 1
ATOM 2019 C C . SER A 1 262 ? 36.254 -7.228 -19.608 1.00 94.81 262 SER A C 1
ATOM 2021 O O . SER A 1 262 ? 36.665 -6.725 -18.569 1.00 94.81 262 SER A O 1
ATOM 2023 N N . ASP A 1 263 ? 35.485 -6.567 -20.474 1.00 97.25 263 ASP A N 1
ATOM 2024 C CA . ASP A 1 263 ? 34.991 -5.205 -20.299 1.00 97.25 263 ASP A CA 1
ATOM 2025 C C . ASP A 1 263 ? 33.533 -5.168 -19.839 1.00 97.25 263 ASP A C 1
ATOM 2027 O O . ASP A 1 263 ? 32.754 -6.068 -20.142 1.00 97.25 263 ASP A O 1
ATOM 2031 N N . ASP A 1 264 ? 33.162 -4.107 -19.132 1.00 97.38 264 ASP A N 1
ATOM 2032 C CA . ASP A 1 264 ? 31.825 -3.931 -18.568 1.00 97.38 264 ASP A CA 1
ATOM 2033 C C . ASP A 1 264 ? 30.744 -3.715 -19.639 1.00 97.38 264 ASP A C 1
ATOM 2035 O O . ASP A 1 264 ? 30.993 -3.192 -20.731 1.00 97.38 264 ASP A O 1
ATOM 2039 N N . VAL A 1 265 ? 29.504 -4.048 -19.283 1.00 97.75 265 VAL A N 1
ATOM 2040 C CA . VAL A 1 265 ? 28.304 -3.539 -19.956 1.00 97.75 265 VAL A CA 1
ATOM 2041 C C . VAL A 1 265 ? 27.907 -2.231 -19.292 1.00 97.75 265 VAL A C 1
ATOM 2043 O O . VAL A 1 265 ? 27.875 -2.142 -18.069 1.00 97.75 265 VAL A O 1
ATOM 2046 N N . ILE A 1 266 ? 27.579 -1.224 -20.091 1.00 98.06 266 ILE A N 1
ATOM 2047 C CA . ILE A 1 266 ? 27.122 0.087 -19.642 1.00 98.06 266 ILE A CA 1
ATOM 2048 C C . ILE A 1 266 ? 25.710 0.315 -20.171 1.00 98.06 266 ILE A C 1
ATOM 2050 O O . ILE A 1 266 ? 25.441 0.125 -21.361 1.00 98.06 266 ILE A O 1
ATOM 2054 N N . VAL A 1 267 ? 24.830 0.758 -19.279 1.00 98.25 267 VAL A N 1
ATOM 2055 C CA . VAL A 1 267 ? 23.499 1.260 -19.613 1.00 98.25 267 VAL A CA 1
ATOM 2056 C C . VAL A 1 267 ? 23.429 2.757 -19.352 1.00 98.25 267 VAL A C 1
ATOM 2058 O O . VAL A 1 267 ? 23.959 3.255 -18.359 1.00 98.25 267 VAL A O 1
ATOM 2061 N N . GLU A 1 268 ? 22.778 3.481 -20.251 1.00 98.31 268 GLU A N 1
ATOM 2062 C CA . GLU A 1 268 ? 22.647 4.935 -20.210 1.00 98.31 268 GLU A CA 1
ATOM 2063 C C . GLU A 1 268 ? 21.181 5.295 -20.472 1.00 98.31 268 GLU A C 1
ATOM 2065 O O . GLU A 1 268 ? 20.587 4.832 -21.446 1.00 98.31 268 GLU A O 1
ATOM 2070 N N . LEU A 1 269 ? 20.590 6.124 -19.612 1.00 97.94 269 LEU A N 1
ATOM 2071 C CA . LEU A 1 269 ? 19.360 6.834 -19.948 1.00 97.94 269 LEU A CA 1
ATOM 2072 C C . LEU A 1 269 ? 19.743 8.137 -20.631 1.00 97.94 269 LEU A C 1
ATOM 2074 O O . LEU A 1 269 ? 20.497 8.928 -20.068 1.00 97.94 269 LEU A O 1
ATOM 2078 N N . CYS A 1 270 ? 19.209 8.376 -21.822 1.00 98.12 270 CYS A N 1
ATOM 2079 C CA . CYS A 1 270 ? 19.522 9.545 -22.632 1.00 98.12 270 CYS A CA 1
ATOM 2080 C C . CYS A 1 270 ? 18.267 10.359 -22.950 1.00 98.12 270 CYS A C 1
ATOM 2082 O O . CYS A 1 270 ? 17.173 9.820 -23.136 1.00 98.12 270 CYS A O 1
ATOM 2084 N N . ALA A 1 271 ? 18.445 11.672 -23.075 1.00 98.00 271 ALA A N 1
ATOM 2085 C CA . ALA A 1 271 ? 17.441 12.550 -23.655 1.00 98.00 271 ALA A CA 1
ATOM 2086 C C . ALA A 1 271 ? 17.259 12.245 -25.148 1.00 98.00 271 ALA A C 1
ATOM 2088 O O . ALA A 1 271 ? 18.180 11.782 -25.824 1.00 98.00 271 ALA A O 1
ATOM 2089 N N . ASN A 1 272 ? 16.078 12.538 -25.684 1.00 97.44 272 ASN A N 1
ATOM 2090 C CA . ASN A 1 272 ? 15.840 12.461 -27.118 1.00 97.44 272 ASN A CA 1
ATOM 2091 C C . ASN A 1 272 ? 16.529 13.608 -27.872 1.00 97.44 272 ASN A C 1
ATOM 2093 O O . ASN A 1 272 ? 16.425 14.771 -27.488 1.00 97.44 272 ASN A O 1
ATOM 2097 N N . SER A 1 273 ? 17.171 13.278 -28.990 1.00 96.31 273 SER A N 1
ATOM 2098 C CA . SER A 1 273 ? 17.693 14.226 -29.971 1.00 96.31 273 SER A CA 1
ATOM 2099 C C . SER A 1 273 ? 17.148 13.856 -31.348 1.00 96.31 273 SER A C 1
ATOM 2101 O O . SER A 1 273 ? 17.670 12.974 -32.025 1.00 96.31 273 SER A O 1
ATOM 2103 N N . SER A 1 274 ? 16.041 14.493 -31.737 1.00 92.38 274 SER A N 1
ATOM 2104 C CA . SER A 1 274 ? 15.406 14.320 -33.056 1.00 92.38 274 SER A CA 1
ATOM 2105 C C . SER A 1 274 ? 15.099 12.863 -33.445 1.00 92.38 274 SER A C 1
ATOM 2107 O O . SER A 1 274 ? 15.270 12.478 -34.599 1.00 92.38 274 SER A O 1
ATOM 2109 N N . GLY A 1 275 ? 14.639 12.041 -32.495 1.00 92.44 275 GLY A N 1
ATOM 2110 C CA . GLY A 1 275 ? 14.282 10.640 -32.756 1.00 92.44 275 GLY A CA 1
ATOM 2111 C C . GLY A 1 275 ? 15.453 9.660 -32.640 1.00 92.44 275 GLY A C 1
ATOM 2112 O O . GLY A 1 275 ? 15.356 8.538 -33.136 1.00 92.44 275 GLY A O 1
ATOM 2113 N N . ALA A 1 276 ? 16.538 10.069 -31.980 1.00 95.56 276 ALA A N 1
ATOM 2114 C CA . ALA A 1 276 ? 17.672 9.226 -31.621 1.00 95.56 276 ALA A CA 1
ATOM 2115 C C . ALA A 1 276 ? 18.198 9.564 -30.208 1.00 95.56 276 ALA A C 1
ATOM 2117 O O . ALA A 1 276 ? 17.895 10.642 -29.680 1.00 95.56 276 ALA A O 1
ATOM 2118 N N . PRO A 1 277 ? 19.007 8.683 -29.587 1.00 97.62 277 PRO A N 1
ATOM 2119 C CA . PRO A 1 277 ? 19.667 8.981 -28.319 1.00 97.62 277 PRO A CA 1
ATOM 2120 C C . PRO A 1 277 ? 20.574 10.220 -28.400 1.00 97.62 277 PRO A C 1
ATOM 2122 O O . PRO A 1 277 ? 21.457 10.300 -29.257 1.00 97.62 277 PRO A O 1
ATOM 2125 N N . GLY A 1 278 ? 20.358 11.170 -27.487 1.00 96.31 278 GLY A N 1
ATOM 2126 C CA . GLY A 1 278 ? 21.133 12.399 -27.315 1.00 96.31 278 GLY A CA 1
ATOM 2127 C C . GLY A 1 278 ? 22.005 12.381 -26.057 1.00 96.31 278 GLY A C 1
ATOM 2128 O O . GLY A 1 278 ? 22.733 11.424 -25.804 1.00 96.31 278 GLY A O 1
ATOM 2129 N N . THR A 1 279 ? 21.943 13.456 -25.267 1.00 97.00 279 THR A N 1
ATOM 2130 C CA . THR A 1 279 ? 22.722 13.619 -24.028 1.00 97.00 279 THR A CA 1
ATOM 2131 C C . THR A 1 279 ? 22.399 12.531 -23.003 1.00 97.00 279 THR A C 1
ATOM 2133 O O . THR A 1 279 ? 21.226 12.286 -22.720 1.00 97.00 279 THR A O 1
ATOM 2136 N N . VAL A 1 280 ? 23.434 11.927 -22.410 1.00 97.56 280 VAL A N 1
ATOM 2137 C CA . VAL A 1 280 ? 23.301 10.984 -21.289 1.00 97.56 280 VAL A CA 1
ATOM 2138 C C . VAL A 1 280 ? 22.848 11.740 -20.039 1.00 97.56 280 VAL A C 1
ATOM 2140 O O . VAL A 1 280 ? 23.480 12.713 -19.636 1.00 97.56 280 VAL A O 1
ATOM 2143 N N . LEU A 1 281 ? 21.756 11.282 -19.437 1.00 96.50 281 LEU A N 1
ATOM 2144 C CA . LEU A 1 281 ? 21.174 11.809 -18.204 1.00 96.50 281 LEU A CA 1
ATOM 2145 C C . LEU A 1 281 ? 21.741 11.088 -16.978 1.00 96.50 281 LEU A C 1
ATOM 2147 O O . LEU A 1 281 ? 22.176 11.721 -16.023 1.00 96.50 281 LEU A O 1
ATOM 2151 N N . VAL A 1 282 ? 21.766 9.755 -17.024 1.00 97.06 282 VAL A N 1
ATOM 2152 C CA . VAL A 1 282 ? 22.330 8.901 -15.973 1.00 97.06 282 VAL A CA 1
ATOM 2153 C C . VAL A 1 282 ? 22.849 7.603 -16.588 1.00 97.06 282 VAL A C 1
ATOM 2155 O O . VAL A 1 282 ? 22.380 7.179 -17.645 1.00 97.06 282 VAL A O 1
ATOM 2158 N N . SER A 1 283 ? 23.837 6.978 -15.950 1.00 97.06 283 SER A N 1
ATOM 2159 C CA . SER A 1 283 ? 24.429 5.725 -16.420 1.00 97.06 283 SER A CA 1
ATOM 2160 C C . SER A 1 283 ? 24.758 4.778 -15.271 1.00 97.06 283 SER A C 1
ATOM 2162 O O . SER A 1 283 ? 24.888 5.203 -14.123 1.00 97.06 283 SER A O 1
ATOM 2164 N N . SER A 1 284 ? 24.868 3.492 -15.588 1.00 97.75 284 SER A N 1
ATOM 2165 C CA . SER A 1 284 ? 25.297 2.430 -14.677 1.00 97.75 284 SER A CA 1
ATOM 2166 C C . SER A 1 284 ? 26.110 1.396 -15.453 1.00 97.75 284 SER A C 1
ATOM 2168 O O . SER A 1 284 ? 25.920 1.241 -16.663 1.00 97.75 284 SER A O 1
ATOM 2170 N N . SER A 1 285 ? 27.025 0.698 -14.782 1.00 97.31 285 SER A N 1
ATOM 2171 C CA . SER A 1 285 ? 27.840 -0.355 -15.387 1.00 97.31 285 SER A CA 1
ATOM 2172 C C . SER A 1 285 ? 27.764 -1.657 -14.597 1.00 97.31 285 SER A C 1
ATOM 2174 O O . SER A 1 285 ? 27.571 -1.662 -13.381 1.00 97.31 285 SER A O 1
ATOM 2176 N N . ALA A 1 286 ? 27.918 -2.773 -15.303 1.00 97.44 286 ALA A N 1
ATOM 2177 C CA . ALA A 1 286 ? 28.012 -4.103 -14.725 1.00 97.44 286 ALA A CA 1
ATOM 2178 C C . ALA A 1 286 ? 29.210 -4.847 -15.316 1.00 97.44 286 ALA A C 1
ATOM 2180 O O . ALA A 1 286 ? 29.389 -4.903 -16.536 1.00 97.44 286 ALA A O 1
ATOM 2181 N N . ALA A 1 287 ? 30.006 -5.460 -14.443 1.00 97.38 287 ALA A N 1
ATOM 2182 C CA . ALA A 1 287 ? 31.151 -6.257 -14.851 1.00 97.38 287 ALA A CA 1
ATOM 2183 C C . ALA A 1 287 ? 30.724 -7.502 -15.642 1.00 97.38 287 ALA A C 1
ATOM 2185 O O . ALA A 1 287 ? 29.737 -8.164 -15.314 1.00 97.38 287 ALA A O 1
ATOM 2186 N N . ALA A 1 288 ? 31.534 -7.911 -16.619 1.00 96.44 288 ALA A N 1
ATOM 2187 C CA . ALA A 1 288 ? 31.291 -9.113 -17.425 1.00 96.44 288 ALA A CA 1
ATOM 2188 C C . ALA A 1 288 ? 31.057 -10.393 -16.592 1.00 96.44 288 ALA A C 1
ATOM 2190 O O . ALA A 1 288 ? 30.366 -11.326 -17.017 1.00 96.44 288 ALA A O 1
ATOM 2191 N N . ALA A 1 289 ? 31.641 -10.451 -15.391 1.00 96.38 289 ALA A N 1
ATOM 2192 C CA . ALA A 1 289 ? 31.518 -11.575 -14.470 1.00 96.38 289 ALA A CA 1
ATOM 2193 C C . ALA A 1 289 ? 30.072 -11.806 -13.996 1.00 96.38 289 ALA A C 1
ATOM 2195 O O . ALA A 1 289 ? 29.671 -12.962 -13.870 1.00 96.38 289 ALA A O 1
ATOM 2196 N N . VAL A 1 290 ? 29.291 -10.738 -13.788 1.00 96.62 290 VAL A N 1
ATOM 2197 C CA . VAL A 1 290 ? 27.903 -10.827 -13.294 1.00 96.62 290 VAL A CA 1
ATOM 2198 C C . VAL A 1 290 ? 26.874 -10.992 -14.413 1.00 96.62 290 VAL A C 1
ATOM 2200 O O . VAL A 1 290 ? 25.720 -11.324 -14.145 1.00 96.62 290 VAL A O 1
ATOM 2203 N N . ILE A 1 291 ? 27.283 -10.791 -15.669 1.00 97.19 291 ILE A N 1
ATOM 2204 C CA . ILE A 1 291 ? 26.421 -11.018 -16.828 1.00 97.19 291 ILE A CA 1
ATOM 2205 C C . ILE A 1 291 ? 26.308 -12.531 -17.093 1.00 97.19 291 ILE A C 1
ATOM 2207 O O . ILE A 1 291 ? 27.338 -13.217 -17.203 1.00 97.19 291 ILE A O 1
ATOM 2211 N N . PRO A 1 292 ? 25.079 -13.072 -17.199 1.00 94.94 292 PRO A N 1
ATOM 2212 C CA . PRO A 1 292 ? 24.850 -14.501 -17.377 1.00 94.94 292 PRO A CA 1
ATOM 2213 C C . PRO A 1 292 ? 25.274 -14.979 -18.774 1.00 94.94 292 PRO A C 1
ATOM 2215 O O . PRO A 1 292 ? 25.317 -14.211 -19.734 1.00 94.94 292 PRO A O 1
ATOM 2218 N N . ALA A 1 293 ? 25.603 -16.268 -18.896 1.00 95.69 293 ALA A N 1
ATOM 2219 C CA . ALA A 1 293 ? 25.919 -16.896 -20.186 1.00 95.69 293 ALA A CA 1
ATOM 2220 C C . ALA A 1 293 ? 24.655 -17.289 -20.979 1.00 95.69 293 ALA A C 1
ATOM 2222 O O . ALA A 1 293 ? 24.680 -17.351 -22.206 1.00 95.69 293 ALA A O 1
ATOM 2223 N N . SER A 1 294 ? 23.542 -17.526 -20.281 1.00 95.12 294 SER A N 1
ATOM 2224 C CA . SER A 1 294 ? 22.209 -17.723 -20.857 1.00 95.12 294 SER A CA 1
ATOM 2225 C C . SER A 1 294 ? 21.409 -16.424 -20.818 1.00 95.12 294 SER A C 1
ATOM 2227 O O . SER A 1 294 ? 21.617 -15.600 -19.928 1.00 95.12 294 SER A O 1
ATOM 2229 N N . MET A 1 295 ? 20.477 -16.257 -21.759 1.00 95.06 295 MET A N 1
ATOM 2230 C CA . MET A 1 295 ? 19.614 -15.075 -21.814 1.00 95.06 295 MET A CA 1
ATOM 2231 C C . MET A 1 295 ? 18.792 -14.952 -20.526 1.00 95.06 295 MET A C 1
ATOM 2233 O O . MET A 1 295 ? 18.023 -15.855 -20.200 1.00 95.06 295 MET A O 1
ATOM 2237 N N . ASN A 1 296 ? 18.984 -13.868 -19.771 1.00 95.44 296 ASN A N 1
ATOM 2238 C CA . ASN A 1 296 ? 18.248 -13.614 -18.534 1.00 95.44 296 ASN A CA 1
ATOM 2239 C C . ASN A 1 296 ? 18.199 -12.111 -18.220 1.00 95.44 296 ASN A C 1
ATOM 2241 O O . ASN A 1 296 ? 19.002 -11.327 -18.724 1.00 95.44 296 ASN A O 1
ATOM 2245 N N . TRP A 1 297 ? 17.260 -11.702 -17.372 1.00 96.19 297 TRP A N 1
ATOM 2246 C CA . TRP A 1 297 ? 17.168 -10.333 -16.882 1.00 96.19 297 TRP A CA 1
ATOM 2247 C C . TRP A 1 297 ? 18.350 -9.996 -15.970 1.00 96.19 297 TRP A C 1
ATOM 2249 O O . TRP A 1 297 ? 18.604 -10.690 -14.986 1.00 96.19 297 TRP A O 1
ATOM 2259 N N . HIS A 1 298 ? 19.027 -8.889 -16.261 1.00 97.31 298 HIS A N 1
ATOM 2260 C CA . HIS A 1 298 ? 20.029 -8.292 -15.385 1.00 97.31 298 HIS A CA 1
ATOM 2261 C C . HIS A 1 298 ? 19.591 -6.887 -14.965 1.00 97.31 298 HIS A C 1
ATOM 2263 O O . HIS A 1 298 ? 19.096 -6.125 -15.797 1.00 97.31 298 HIS A O 1
ATOM 2269 N N . THR A 1 299 ? 19.768 -6.551 -13.685 1.00 97.62 299 THR A N 1
ATOM 2270 C CA . THR A 1 299 ? 19.400 -5.248 -13.114 1.00 97.62 299 THR A CA 1
ATOM 2271 C C . THR A 1 299 ? 20.624 -4.353 -12.990 1.00 97.62 299 THR A C 1
ATOM 2273 O O . THR A 1 299 ? 21.595 -4.715 -12.331 1.00 97.62 299 THR A O 1
ATOM 2276 N N . PHE A 1 300 ? 20.535 -3.155 -13.553 1.00 97.69 300 PHE A N 1
ATOM 2277 C CA . PHE A 1 300 ? 21.505 -2.081 -13.410 1.00 97.69 300 PHE A CA 1
ATOM 2278 C C . PHE A 1 300 ? 20.912 -0.997 -12.509 1.00 97.69 300 PHE A C 1
ATOM 2280 O O . PHE A 1 300 ? 19.908 -0.374 -12.857 1.00 97.69 300 PHE A O 1
ATOM 2287 N N . ASN A 1 301 ? 21.525 -0.775 -11.349 1.00 96.69 301 ASN A N 1
ATOM 2288 C CA . ASN A 1 301 ? 21.091 0.256 -10.406 1.00 96.69 301 ASN A CA 1
ATOM 2289 C C . ASN A 1 301 ? 21.818 1.568 -10.706 1.00 96.69 301 ASN A C 1
ATOM 2291 O O . ASN A 1 301 ? 23.038 1.568 -10.898 1.00 96.69 301 ASN A O 1
ATOM 2295 N N . PHE A 1 302 ? 21.088 2.677 -10.741 1.00 96.38 302 PHE A N 1
ATOM 2296 C CA . PHE A 1 302 ? 21.686 4.003 -10.834 1.00 96.38 302 PHE A CA 1
ATOM 2297 C C . PHE A 1 302 ? 22.127 4.490 -9.457 1.00 96.38 302 PHE A C 1
ATOM 2299 O O . PHE A 1 302 ? 21.538 4.139 -8.436 1.00 96.38 302 PHE A O 1
ATOM 2306 N N . ALA A 1 303 ? 23.170 5.315 -9.429 1.00 92.56 303 ALA A N 1
ATOM 2307 C CA . ALA A 1 303 ? 23.527 6.043 -8.222 1.00 92.56 303 ALA A CA 1
ATOM 2308 C C . ALA A 1 303 ? 22.547 7.214 -8.010 1.00 92.56 303 ALA A C 1
ATOM 2310 O O . ALA A 1 303 ? 22.128 7.831 -8.997 1.00 92.56 303 ALA A O 1
ATOM 2311 N N . PRO A 1 304 ? 22.212 7.560 -6.754 1.00 90.00 304 PRO A N 1
ATOM 2312 C CA . PRO A 1 304 ? 21.504 8.798 -6.458 1.00 90.00 304 PRO A CA 1
ATOM 2313 C C . PRO A 1 304 ? 22.263 10.018 -6.995 1.00 90.00 304 PRO A C 1
ATOM 2315 O O . PRO A 1 304 ? 23.498 10.048 -7.005 1.00 90.00 304 PRO A O 1
ATOM 2318 N N . LEU A 1 305 ? 21.528 11.040 -7.426 1.00 88.56 305 LEU A N 1
ATOM 2319 C CA . LEU A 1 305 ? 22.105 12.303 -7.875 1.00 88.56 305 LEU A CA 1
ATOM 2320 C C . LEU A 1 305 ? 22.710 13.071 -6.691 1.00 88.56 305 LEU A C 1
ATOM 2322 O O . LEU A 1 305 ? 22.248 12.961 -5.557 1.00 88.56 305 LEU A O 1
ATOM 2326 N N . ILE A 1 306 ? 23.709 13.919 -6.960 1.00 83.62 306 ILE A N 1
ATOM 2327 C CA . ILE A 1 306 ? 24.331 14.785 -5.934 1.00 83.62 306 ILE A CA 1
ATOM 2328 C C . ILE A 1 306 ? 23.291 15.728 -5.303 1.00 83.62 306 ILE A C 1
ATOM 2330 O O . ILE A 1 306 ? 23.387 16.064 -4.127 1.00 83.62 306 ILE A O 1
ATOM 2334 N N . SER A 1 307 ? 22.274 16.123 -6.073 1.00 80.88 307 SER A N 1
ATOM 2335 C CA . SER A 1 307 ? 21.129 16.916 -5.611 1.00 80.88 307 SER A CA 1
ATOM 2336 C C . SER A 1 307 ? 20.149 16.147 -4.713 1.00 80.88 307 SER A C 1
ATOM 2338 O O . SER A 1 307 ? 19.174 16.737 -4.255 1.00 80.88 307 SER A O 1
ATOM 2340 N N . GLY A 1 308 ? 20.379 14.853 -4.475 1.00 81.56 308 GLY A N 1
ATOM 2341 C CA . GLY A 1 308 ? 19.406 13.929 -3.899 1.00 81.56 308 GLY A CA 1
ATOM 2342 C C . GLY A 1 308 ? 18.456 13.348 -4.953 1.00 81.56 308 GLY A C 1
ATOM 2343 O O . GLY A 1 308 ? 18.274 13.931 -6.025 1.00 81.56 308 GLY A O 1
ATOM 2344 N N . GLY A 1 309 ? 17.868 12.188 -4.638 1.00 86.50 309 GLY A N 1
ATOM 2345 C CA . GLY A 1 309 ? 16.925 11.470 -5.508 1.00 86.50 309 GLY A CA 1
ATOM 2346 C C . GLY A 1 309 ? 17.580 10.782 -6.710 1.00 86.50 309 GLY A C 1
ATOM 2347 O O . GLY A 1 309 ? 18.801 10.610 -6.758 1.00 86.50 309 GLY A O 1
ATOM 2348 N N . TYR A 1 310 ? 16.764 10.385 -7.687 1.00 94.06 310 TYR A N 1
ATOM 2349 C CA . TYR A 1 310 ? 17.220 9.831 -8.968 1.00 94.06 310 TYR A CA 1
ATOM 2350 C C . TYR A 1 310 ? 16.769 10.681 -10.161 1.00 94.06 310 TYR A C 1
ATOM 2352 O O . TYR A 1 310 ? 16.101 11.703 -10.016 1.00 94.06 310 TYR A O 1
ATOM 2360 N N . GLN A 1 311 ? 17.147 10.268 -11.374 1.00 95.69 311 GLN A N 1
ATOM 2361 C CA . GLN A 1 311 ? 16.785 10.985 -12.592 1.00 95.69 311 GLN A CA 1
ATOM 2362 C C . GLN A 1 311 ? 15.262 11.029 -12.765 1.00 95.69 311 GLN A C 1
ATOM 2364 O O . GLN A 1 311 ? 14.637 10.018 -13.079 1.00 95.69 311 GLN A O 1
ATOM 2369 N N . TYR A 1 312 ? 14.673 12.216 -12.614 1.00 95.38 312 TYR A N 1
ATOM 2370 C CA . TYR A 1 312 ? 13.254 12.431 -12.872 1.00 95.38 312 TYR A CA 1
ATOM 2371 C C . TYR A 1 312 ? 12.954 12.337 -14.372 1.00 95.38 312 TYR A C 1
ATOM 2373 O O . TYR A 1 312 ? 13.594 13.008 -15.190 1.00 95.38 312 TYR A O 1
ATOM 2381 N N . LEU A 1 313 ? 11.972 11.516 -14.730 1.00 96.50 313 LEU A N 1
ATOM 2382 C CA . LEU A 1 313 ? 11.489 11.331 -16.092 1.00 96.50 313 LEU A CA 1
ATOM 2383 C C . LEU A 1 313 ? 10.083 11.929 -16.218 1.00 96.50 313 LEU A C 1
ATOM 2385 O O . LEU A 1 313 ? 9.184 11.605 -15.443 1.00 96.50 313 LEU A O 1
ATOM 2389 N N . GLN A 1 314 ? 9.894 12.808 -17.200 1.00 96.38 314 GLN A N 1
ATOM 2390 C CA . GLN A 1 314 ? 8.613 13.458 -17.473 1.00 96.38 314 GLN A CA 1
ATOM 2391 C C . GLN A 1 314 ? 7.689 12.533 -18.286 1.00 96.38 314 GLN A C 1
ATOM 2393 O O . GLN A 1 314 ? 8.163 11.826 -19.184 1.00 96.38 314 GLN A O 1
ATOM 2398 N N . PRO A 1 315 ? 6.368 12.545 -18.037 1.00 95.19 315 PRO A N 1
ATOM 2399 C CA . PRO A 1 315 ? 5.423 11.798 -18.856 1.00 95.19 315 PRO A CA 1
ATOM 2400 C C . PRO A 1 315 ? 5.376 12.360 -20.280 1.00 95.19 315 PRO A C 1
ATOM 2402 O O . PRO A 1 315 ? 5.688 13.529 -20.513 1.00 95.19 315 PRO A O 1
ATOM 2405 N N . SER A 1 316 ? 4.994 11.523 -21.250 1.00 94.06 316 SER A N 1
ATOM 2406 C CA . SER A 1 316 ? 4.888 11.903 -22.676 1.00 94.06 316 SER A CA 1
ATOM 2407 C C . SER A 1 316 ? 6.166 12.498 -23.299 1.00 94.06 316 SER A C 1
ATOM 2409 O O . SER A 1 316 ? 6.117 13.100 -24.370 1.00 94.06 316 SER A O 1
ATOM 2411 N N . THR A 1 317 ? 7.321 12.334 -22.650 1.00 96.31 317 THR A N 1
ATOM 2412 C CA . THR A 1 317 ? 8.632 12.747 -23.163 1.00 96.31 317 THR A CA 1
ATOM 2413 C C . THR A 1 317 ? 9.394 11.512 -23.617 1.00 96.31 317 THR A C 1
ATOM 2415 O O . THR A 1 317 ? 9.464 10.525 -22.885 1.00 96.31 317 THR A O 1
ATOM 2418 N N . THR A 1 318 ? 9.961 11.549 -24.826 1.00 97.06 318 THR A N 1
ATOM 2419 C CA . THR A 1 318 ? 10.788 10.444 -25.327 1.00 97.06 318 THR A CA 1
ATOM 2420 C C . THR A 1 318 ? 12.135 10.436 -24.622 1.00 97.06 318 THR A C 1
ATOM 2422 O O . THR A 1 318 ? 12.890 11.409 -24.685 1.00 97.06 318 THR A O 1
ATOM 2425 N N . TYR A 1 319 ? 12.447 9.302 -24.014 1.00 98.25 319 TYR A N 1
ATOM 2426 C CA . TYR A 1 319 ? 13.759 8.967 -23.485 1.00 98.25 319 TYR A CA 1
ATOM 2427 C C . TYR A 1 319 ? 14.307 7.752 -24.225 1.00 98.25 319 TYR A C 1
ATOM 2429 O O . TYR A 1 319 ? 13.573 7.036 -24.906 1.00 98.25 319 TYR A O 1
ATOM 2437 N N . TRP A 1 320 ? 15.611 7.533 -24.104 1.00 98.44 320 TRP A N 1
ATOM 2438 C CA . TRP A 1 320 ? 16.293 6.407 -24.724 1.00 98.44 320 TRP A CA 1
ATOM 2439 C C . TRP A 1 320 ? 17.048 5.611 -23.675 1.00 98.44 320 TRP A C 1
ATOM 2441 O O . TRP A 1 320 ? 17.832 6.182 -22.923 1.00 98.44 320 TRP A O 1
ATOM 2451 N N . LEU A 1 321 ? 16.845 4.298 -23.657 1.00 98.38 321 LEU A N 1
ATOM 2452 C CA . LEU A 1 321 ? 17.704 3.369 -22.938 1.00 98.38 321 LEU A CA 1
ATOM 2453 C C . LEU A 1 321 ? 18.763 2.858 -23.907 1.00 98.38 321 LEU A C 1
ATOM 2455 O O . LEU A 1 321 ? 18.441 2.086 -24.806 1.00 98.38 321 LEU A O 1
ATOM 2459 N N . VAL A 1 322 ? 20.008 3.286 -23.730 1.00 98.31 322 VAL A N 1
ATOM 2460 C CA . VAL A 1 322 ? 21.156 2.829 -24.514 1.00 98.31 322 VAL A CA 1
ATOM 2461 C C . VAL A 1 322 ? 21.893 1.747 -23.738 1.00 98.31 322 VAL A C 1
ATOM 2463 O O . VAL A 1 322 ? 22.231 1.933 -22.574 1.00 98.31 322 VAL A O 1
ATOM 2466 N N . VAL A 1 323 ? 22.191 0.635 -24.400 1.00 98.12 323 VAL A N 1
ATOM 2467 C CA . VAL A 1 323 ? 23.059 -0.429 -23.899 1.00 98.12 323 VAL A CA 1
ATOM 2468 C C . VAL A 1 323 ? 24.285 -0.474 -24.794 1.00 98.12 323 VAL A C 1
ATOM 2470 O O . VAL A 1 323 ? 24.184 -0.446 -26.024 1.00 98.12 323 VAL A O 1
ATOM 2473 N N . ARG A 1 324 ? 25.465 -0.522 -24.187 1.00 96.81 324 ARG A N 1
ATOM 2474 C CA . ARG A 1 324 ? 26.736 -0.653 -24.895 1.00 96.81 324 ARG A CA 1
ATOM 2475 C C . ARG A 1 324 ? 27.736 -1.415 -24.055 1.00 96.81 324 ARG A C 1
ATOM 2477 O O . ARG A 1 324 ? 27.621 -1.496 -22.841 1.00 96.81 324 ARG A O 1
ATOM 2484 N N . ARG A 1 325 ? 28.767 -1.920 -24.705 1.00 96.31 325 ARG A N 1
ATOM 2485 C CA . ARG A 1 325 ? 29.960 -2.386 -24.004 1.00 96.31 325 ARG A CA 1
ATOM 2486 C C . ARG A 1 325 ? 30.931 -1.232 -23.738 1.00 96.31 325 ARG A C 1
ATOM 2488 O O . ARG A 1 325 ? 30.858 -0.188 -24.398 1.00 96.31 325 ARG A O 1
ATOM 2495 N N . ALA A 1 326 ? 31.815 -1.397 -22.761 1.00 96.38 326 ALA A N 1
ATOM 2496 C CA . ALA A 1 326 ? 32.805 -0.389 -22.399 1.00 96.38 326 ALA A CA 1
ATOM 2497 C C . ALA A 1 326 ? 34.030 -0.394 -23.331 1.00 96.38 326 ALA A C 1
ATOM 2499 O O . ALA A 1 326 ? 34.604 0.664 -23.584 1.00 96.38 326 ALA A O 1
ATOM 2500 N N . GLY A 1 327 ? 34.421 -1.561 -23.850 1.00 93.44 327 GLY A N 1
ATOM 2501 C CA . GLY A 1 327 ? 35.586 -1.739 -24.718 1.00 93.44 327 GLY A CA 1
ATOM 2502 C C . GLY A 1 327 ? 35.304 -1.612 -26.222 1.00 93.44 327 GLY A C 1
ATOM 2503 O O . GLY A 1 327 ? 34.166 -1.486 -26.674 1.00 93.44 327 GLY A O 1
ATOM 2504 N N . SER A 1 328 ? 36.372 -1.676 -27.020 1.00 93.50 328 SER A N 1
ATOM 2505 C CA . SER A 1 328 ? 36.328 -1.659 -28.493 1.00 93.50 328 SER A CA 1
ATOM 2506 C C . SER A 1 328 ? 35.789 -2.958 -29.073 1.00 93.50 328 SER A C 1
ATOM 2508 O O . SER A 1 328 ? 36.176 -4.015 -28.578 1.00 93.50 328 SER A O 1
ATOM 2510 N N . VAL A 1 329 ? 35.003 -2.885 -30.161 1.00 95.19 329 VAL A N 1
ATOM 2511 C CA . VAL A 1 329 ? 34.344 -4.023 -30.849 1.00 95.19 329 VAL A CA 1
ATOM 2512 C C . VAL A 1 329 ? 35.188 -5.301 -30.930 1.00 95.19 329 VAL A C 1
ATOM 2514 O O . VAL A 1 329 ? 36.388 -5.249 -31.188 1.00 95.19 329 VAL A O 1
ATOM 2517 N N . ASN A 1 330 ? 34.566 -6.454 -30.680 1.00 96.31 330 ASN A N 1
ATOM 2518 C CA . ASN A 1 330 ? 35.249 -7.743 -30.625 1.00 96.31 330 ASN A CA 1
ATOM 2519 C C . ASN A 1 330 ? 34.308 -8.847 -31.114 1.00 96.31 330 ASN A C 1
ATOM 2521 O O . ASN A 1 330 ? 33.233 -9.047 -30.556 1.00 96.31 330 ASN A O 1
ATOM 2525 N N . ASN A 1 331 ? 34.722 -9.560 -32.160 1.00 95.50 331 ASN A N 1
ATOM 2526 C CA . ASN A 1 331 ? 33.870 -10.534 -32.836 1.00 95.50 331 ASN A CA 1
ATOM 2527 C C . ASN A 1 331 ? 33.687 -11.848 -32.054 1.00 95.50 331 ASN A C 1
ATOM 2529 O O . ASN A 1 331 ? 32.723 -12.565 -32.309 1.00 95.50 331 ASN A O 1
ATOM 2533 N N . ASP A 1 332 ? 34.574 -12.139 -31.100 1.00 96.69 332 ASP A N 1
ATOM 2534 C CA . ASP A 1 332 ? 34.558 -13.379 -30.313 1.00 96.69 332 ASP A CA 1
ATOM 2535 C C . ASP A 1 332 ? 33.983 -13.165 -28.906 1.00 96.69 332 ASP A C 1
ATOM 2537 O O . ASP A 1 332 ? 33.424 -14.084 -28.308 1.00 96.69 332 ASP A O 1
ATOM 2541 N N . ASN A 1 333 ? 34.117 -11.945 -28.377 1.00 97.00 333 ASN A N 1
ATOM 2542 C CA . ASN A 1 333 ? 33.759 -11.590 -27.008 1.00 97.00 333 ASN A CA 1
ATOM 2543 C C . ASN A 1 333 ? 32.846 -10.361 -26.996 1.00 97.00 333 ASN A C 1
ATOM 2545 O O . ASN A 1 333 ? 33.316 -9.225 -27.072 1.00 97.00 333 ASN A O 1
ATOM 2549 N N . TYR A 1 334 ? 31.540 -10.591 -26.910 1.00 97.31 334 TYR A N 1
ATOM 2550 C CA . TYR A 1 334 ? 30.522 -9.546 -27.026 1.00 97.31 334 TYR A CA 1
ATOM 2551 C C . TYR A 1 334 ? 29.286 -9.871 -26.179 1.00 97.31 334 TYR A C 1
ATOM 2553 O O . TYR A 1 334 ? 29.221 -10.908 -25.516 1.00 97.31 334 TYR A O 1
ATOM 2561 N N . TYR A 1 335 ? 28.301 -8.977 -26.177 1.00 97.94 335 TYR A N 1
ATOM 2562 C CA . TYR A 1 335 ? 27.056 -9.143 -25.425 1.00 97.94 335 TYR A CA 1
ATOM 2563 C C . TYR A 1 335 ? 25.866 -9.290 -26.361 1.00 97.94 335 TYR A C 1
ATOM 2565 O O . TYR A 1 335 ? 25.931 -8.870 -27.509 1.00 97.94 335 TYR A O 1
ATOM 2573 N N . VAL A 1 336 ? 24.778 -9.886 -25.892 1.00 97.00 336 VAL A N 1
ATOM 2574 C CA . VAL A 1 336 ? 23.570 -10.096 -26.697 1.00 97.00 336 VAL A CA 1
ATOM 2575 C C . VAL A 1 336 ? 22.359 -9.711 -25.872 1.00 97.00 336 VAL A C 1
ATOM 2577 O O . VAL A 1 336 ? 22.231 -10.189 -24.745 1.00 97.00 336 VAL A O 1
ATOM 2580 N N . VAL A 1 337 ? 21.490 -8.869 -26.428 1.00 96.31 337 VAL A N 1
ATOM 2581 C CA . VAL A 1 337 ? 20.202 -8.501 -25.823 1.00 96.31 337 VAL A CA 1
ATOM 2582 C C . VAL A 1 337 ? 19.053 -9.214 -26.525 1.00 96.31 337 VAL A C 1
ATOM 2584 O O . VAL A 1 337 ? 19.156 -9.552 -27.708 1.00 96.31 337 VAL A O 1
ATOM 2587 N N . ASP A 1 338 ? 17.983 -9.459 -25.780 1.00 95.44 338 ASP A N 1
ATOM 2588 C CA . ASP A 1 338 ? 16.743 -10.031 -26.306 1.00 95.44 338 ASP A CA 1
ATOM 2589 C C . ASP A 1 338 ? 15.894 -8.954 -26.988 1.00 95.44 338 ASP A C 1
ATOM 2591 O O . ASP A 1 338 ? 15.853 -7.807 -26.518 1.00 95.44 338 ASP A O 1
ATOM 2595 N N . VAL A 1 339 ? 15.258 -9.314 -28.106 1.00 94.88 339 VAL A N 1
ATOM 2596 C CA . VAL A 1 339 ? 14.399 -8.398 -28.866 1.00 94.88 339 VAL A CA 1
ATOM 2597 C C . VAL A 1 339 ? 13.128 -9.086 -29.368 1.00 94.88 339 VAL A C 1
ATOM 2599 O O . VAL A 1 339 ? 13.138 -10.259 -29.749 1.00 94.88 339 VAL A O 1
ATOM 2602 N N . ASP A 1 340 ? 12.047 -8.318 -29.435 1.00 93.44 340 ASP A N 1
ATOM 2603 C CA . ASP A 1 340 ? 10.754 -8.697 -29.991 1.00 93.44 340 ASP A CA 1
ATOM 2604 C C . ASP A 1 340 ? 10.568 -8.126 -31.401 1.00 93.44 340 ASP A C 1
ATOM 2606 O O . ASP A 1 340 ? 10.335 -6.935 -31.594 1.00 93.44 340 ASP A O 1
ATOM 2610 N N . GLU A 1 341 ? 10.653 -8.996 -32.407 1.00 93.38 341 GLU A N 1
ATOM 2611 C CA . GLU A 1 341 ? 10.401 -8.658 -33.818 1.00 93.38 341 GLU A CA 1
ATOM 2612 C C . GLU A 1 341 ? 8.894 -8.525 -34.132 1.00 93.38 341 GLU A C 1
ATOM 2614 O O . GLU A 1 341 ? 8.519 -8.189 -35.254 1.00 93.38 341 GLU A O 1
ATOM 2619 N N . GLY A 1 342 ? 8.014 -8.766 -33.149 1.00 88.56 342 GLY A N 1
ATOM 2620 C CA . GLY A 1 342 ? 6.570 -8.546 -33.239 1.00 88.56 342 GLY A CA 1
ATOM 2621 C C . GLY A 1 342 ? 6.136 -7.082 -33.107 1.00 88.56 342 GLY A C 1
ATOM 2622 O O . GLY A 1 342 ? 4.970 -6.785 -33.371 1.00 88.56 342 GLY A O 1
ATOM 2623 N N . LEU A 1 343 ? 7.052 -6.174 -32.737 1.00 87.00 343 LEU A N 1
ATOM 2624 C CA . LEU A 1 343 ? 6.817 -4.727 -32.599 1.00 87.00 343 LEU A CA 1
ATOM 2625 C C . LEU A 1 343 ? 5.644 -4.383 -31.668 1.00 87.00 343 LEU A C 1
ATOM 2627 O O . LEU A 1 343 ? 4.798 -3.534 -31.967 1.00 87.00 343 LEU A O 1
ATOM 2631 N N . ALA A 1 344 ? 5.556 -5.078 -30.532 1.00 87.50 344 ALA A N 1
ATOM 2632 C CA . ALA A 1 344 ? 4.447 -4.910 -29.603 1.00 87.50 344 ALA A CA 1
ATOM 2633 C C . ALA A 1 344 ? 4.592 -3.689 -28.670 1.00 87.50 344 ALA A C 1
ATOM 2635 O O . ALA A 1 344 ? 3.681 -3.437 -27.875 1.00 87.50 344 ALA A O 1
ATOM 2636 N N . TYR A 1 345 ? 5.686 -2.913 -28.732 1.00 93.31 345 TYR A N 1
ATOM 2637 C CA . TYR A 1 345 ? 5.860 -1.712 -27.911 1.00 93.31 345 TYR A CA 1
ATOM 2638 C C . TYR A 1 345 ? 5.585 -0.409 -28.697 1.00 93.31 345 TYR A C 1
ATOM 2640 O O . TYR A 1 345 ? 6.441 0.106 -29.409 1.00 93.31 345 TYR A O 1
ATOM 2648 N N . PRO A 1 346 ? 4.417 0.237 -28.519 1.00 92.94 346 PRO A N 1
ATOM 2649 C CA . PRO A 1 346 ? 3.988 1.338 -29.392 1.00 92.94 346 PRO A CA 1
ATOM 2650 C C . PRO A 1 346 ? 4.631 2.704 -29.088 1.00 92.94 346 PRO A C 1
ATOM 2652 O O . PRO A 1 346 ? 4.403 3.668 -29.817 1.00 92.94 346 PRO A O 1
ATOM 2655 N N . ARG A 1 347 ? 5.368 2.841 -27.977 1.00 94.81 347 ARG A N 1
ATOM 2656 C CA . ARG A 1 347 ? 5.835 4.140 -27.439 1.00 94.81 347 ARG A CA 1
ATOM 2657 C C . ARG A 1 347 ? 7.324 4.391 -27.656 1.00 94.81 347 ARG A C 1
ATOM 2659 O O . ARG A 1 347 ? 7.953 5.163 -26.927 1.00 94.81 347 ARG A O 1
ATOM 2666 N N . GLY A 1 348 ? 7.905 3.734 -28.645 1.00 94.56 348 GLY A N 1
ATOM 2667 C CA . GLY A 1 348 ? 9.299 3.904 -28.992 1.00 94.56 348 GLY A CA 1
ATOM 2668 C C . GLY A 1 348 ? 9.706 3.011 -30.142 1.00 94.56 348 GLY A C 1
ATOM 2669 O O . GLY A 1 348 ? 8.876 2.327 -30.719 1.00 94.56 348 GLY A O 1
ATOM 2670 N N . VAL A 1 349 ? 10.982 3.093 -30.496 1.00 95.75 349 VAL A N 1
ATOM 2671 C CA . VAL A 1 349 ? 11.582 2.287 -31.558 1.00 95.75 349 VAL A CA 1
ATOM 2672 C C . VAL A 1 349 ? 12.988 1.890 -31.140 1.00 95.75 349 VAL A C 1
ATOM 2674 O O . VAL A 1 349 ? 13.643 2.630 -30.391 1.00 95.75 349 VAL A O 1
ATOM 2677 N N . MET A 1 350 ? 13.483 0.774 -31.668 1.00 95.81 350 MET A N 1
ATOM 2678 C CA . MET A 1 350 ? 14.868 0.371 -31.480 1.00 95.81 350 MET A CA 1
ATOM 2679 C C . MET A 1 350 ? 15.795 1.031 -32.509 1.00 95.81 350 MET A C 1
ATOM 2681 O O . MET A 1 350 ? 15.461 1.217 -33.681 1.00 95.81 350 MET A O 1
ATOM 2685 N N . ARG A 1 351 ? 17.005 1.399 -32.080 1.00 96.62 351 ARG A N 1
ATOM 2686 C CA . ARG A 1 351 ? 18.072 1.923 -32.943 1.00 96.62 351 ARG A CA 1
ATOM 2687 C C . ARG A 1 351 ? 19.407 1.265 -32.622 1.00 96.62 351 ARG A C 1
ATOM 2689 O O . ARG A 1 351 ? 19.710 0.982 -31.465 1.00 96.62 351 ARG A O 1
ATOM 2696 N N . LEU A 1 352 ? 20.241 1.091 -33.642 1.00 97.25 352 LEU A N 1
ATOM 2697 C CA . LEU A 1 352 ? 21.618 0.618 -33.514 1.00 97.25 352 LEU A CA 1
ATOM 2698 C C . LEU A 1 352 ? 22.599 1.734 -33.848 1.00 97.25 352 LEU A C 1
ATOM 2700 O O . LEU A 1 352 ? 22.399 2.483 -34.802 1.00 97.25 352 LEU A O 1
ATOM 2704 N N . TYR A 1 353 ? 23.682 1.836 -33.084 1.00 96.56 353 TYR A N 1
ATOM 2705 C CA . TYR A 1 353 ? 24.786 2.727 -33.417 1.00 96.56 353 TYR A CA 1
ATOM 2706 C C . TYR A 1 353 ? 25.839 1.973 -34.225 1.00 96.56 353 TYR A C 1
ATOM 2708 O O . TYR A 1 353 ? 26.478 1.047 -33.716 1.00 96.56 353 TYR A O 1
ATOM 2716 N N . ASN A 1 354 ? 26.054 2.406 -35.467 1.00 93.31 354 ASN A N 1
ATOM 2717 C CA . ASN A 1 354 ? 26.978 1.766 -36.409 1.00 93.31 354 ASN A CA 1
ATOM 2718 C C . ASN A 1 354 ? 28.417 2.334 -36.365 1.00 93.31 354 ASN A C 1
ATOM 2720 O O . ASN A 1 354 ? 29.206 2.125 -37.287 1.00 93.31 354 ASN A O 1
ATOM 2724 N N . GLY A 1 355 ? 28.752 3.102 -35.323 1.00 90.44 355 GLY A N 1
ATOM 2725 C CA . GLY A 1 355 ? 30.027 3.818 -35.214 1.00 90.44 355 GLY A CA 1
ATOM 2726 C C . GLY A 1 355 ? 30.023 5.221 -35.823 1.00 90.44 355 GLY A C 1
ATOM 2727 O O . GLY A 1 355 ? 31.015 5.934 -35.702 1.00 90.44 355 GLY A O 1
ATOM 2728 N N . SER A 1 356 ? 28.937 5.638 -36.477 1.00 91.56 356 SER A N 1
ATOM 2729 C CA . SER A 1 356 ? 28.803 6.990 -37.042 1.00 91.56 356 SER A CA 1
ATOM 2730 C C . SER A 1 356 ? 27.415 7.589 -36.832 1.00 91.56 356 SER A C 1
ATOM 2732 O O . SER A 1 356 ? 27.297 8.775 -36.539 1.00 91.56 356 SER A O 1
ATOM 2734 N N . SER A 1 357 ? 26.363 6.780 -36.919 1.00 94.25 357 SER A N 1
ATOM 2735 C CA . SER A 1 357 ? 24.973 7.222 -36.819 1.00 94.25 357 SER A CA 1
ATOM 2736 C C . SER A 1 357 ? 24.095 6.182 -36.129 1.00 94.25 357 SER A C 1
ATOM 2738 O O . SER A 1 357 ? 24.384 4.984 -36.161 1.00 94.25 357 SER A O 1
ATOM 2740 N N . TRP A 1 358 ? 22.983 6.646 -35.559 1.00 96.75 358 TRP A N 1
ATOM 2741 C CA . TRP A 1 358 ? 21.883 5.788 -35.133 1.00 96.75 358 TRP A CA 1
ATOM 2742 C C . TRP A 1 358 ? 21.035 5.395 -36.344 1.00 96.75 358 TRP A C 1
ATOM 2744 O O . TRP A 1 358 ? 20.486 6.256 -37.028 1.00 96.75 358 TRP A O 1
ATOM 2754 N N . VAL A 1 359 ? 20.930 4.098 -36.610 1.00 96.19 359 VAL A N 1
ATOM 2755 C CA . VAL A 1 359 ? 20.164 3.523 -37.724 1.00 96.19 359 VAL A CA 1
ATOM 2756 C C . VAL A 1 359 ? 19.084 2.584 -37.189 1.00 96.19 359 VAL A C 1
ATOM 2758 O O . VAL A 1 359 ? 19.155 2.155 -36.039 1.00 96.19 359 VAL A O 1
ATOM 2761 N N . ALA A 1 360 ? 18.049 2.312 -37.985 1.00 94.12 360 ALA A N 1
ATOM 2762 C CA . ALA A 1 360 ? 17.066 1.283 -37.638 1.00 94.12 360 ALA A CA 1
ATOM 2763 C C . ALA A 1 360 ? 17.718 -0.112 -37.675 1.00 94.12 360 ALA A C 1
ATOM 2765 O O . ALA A 1 360 ? 18.677 -0.322 -38.425 1.00 94.12 360 ALA A O 1
ATOM 2766 N N . ARG A 1 361 ? 17.216 -1.040 -36.856 1.00 93.56 361 ARG A N 1
ATOM 2767 C CA . ARG A 1 361 ? 17.553 -2.465 -36.968 1.00 93.56 361 ARG A CA 1
ATOM 2768 C C . ARG A 1 361 ? 16.794 -3.060 -38.164 1.00 93.56 361 ARG A C 1
ATOM 2770 O O . ARG A 1 361 ? 15.707 -2.593 -38.482 1.00 93.56 361 ARG A O 1
ATOM 2777 N N . ASP A 1 362 ? 17.373 -4.067 -38.814 1.00 91.62 362 ASP A N 1
ATOM 2778 C CA . ASP A 1 362 ? 16.695 -4.887 -39.823 1.00 91.62 362 ASP A CA 1
ATOM 2779 C C . ASP A 1 362 ? 16.887 -6.381 -39.481 1.00 91.62 362 ASP A C 1
ATOM 2781 O O . ASP A 1 362 ? 18.040 -6.805 -39.323 1.00 91.62 362 ASP A O 1
ATOM 2785 N N . PRO A 1 363 ? 15.808 -7.173 -39.322 1.00 92.69 363 PRO A N 1
ATOM 2786 C CA . PRO A 1 363 ? 14.409 -6.730 -39.259 1.00 92.69 363 PRO A CA 1
ATOM 2787 C C . PRO A 1 363 ? 14.157 -5.802 -38.057 1.00 92.69 363 PRO A C 1
ATOM 2789 O O . PRO A 1 363 ? 14.933 -5.780 -37.097 1.00 92.69 363 PRO A O 1
ATOM 2792 N N . ASP A 1 364 ? 13.096 -5.001 -38.116 1.00 93.19 364 ASP A N 1
ATOM 2793 C CA . ASP A 1 364 ? 12.747 -4.097 -37.015 1.00 93.19 364 ASP A CA 1
ATOM 2794 C C . ASP A 1 364 ? 12.326 -4.892 -35.767 1.00 93.19 364 ASP A C 1
ATOM 2796 O O . ASP A 1 364 ? 11.815 -6.008 -35.877 1.00 93.19 364 ASP A O 1
ATOM 2800 N N . ALA A 1 365 ? 12.596 -4.347 -34.583 1.00 94.38 365 ALA A N 1
ATOM 2801 C CA . ALA A 1 365 ? 12.295 -5.009 -33.316 1.00 94.38 365 ALA A CA 1
ATOM 2802 C C . ALA A 1 365 ? 12.202 -4.012 -32.158 1.00 94.38 365 ALA A C 1
ATOM 2804 O O . ALA A 1 365 ? 12.735 -2.909 -32.243 1.00 94.38 365 ALA A O 1
ATOM 2805 N N . ASP A 1 366 ? 11.618 -4.444 -31.044 1.00 95.50 366 ASP A N 1
ATOM 2806 C CA . ASP A 1 366 ? 11.680 -3.760 -29.755 1.00 95.50 366 ASP A CA 1
ATOM 2807 C C . ASP A 1 366 ? 12.624 -4.494 -28.801 1.00 95.50 366 ASP A C 1
ATOM 2809 O O . ASP A 1 366 ? 12.563 -5.709 -28.644 1.00 95.50 366 ASP A O 1
ATOM 2813 N N . MET A 1 367 ? 13.518 -3.773 -28.127 1.00 95.12 367 MET A N 1
ATOM 2814 C CA . MET A 1 367 ? 14.382 -4.386 -27.115 1.00 95.12 367 MET A CA 1
ATOM 2815 C C . MET A 1 367 ? 13.591 -4.679 -25.839 1.00 95.12 367 MET A C 1
ATOM 2817 O O . MET A 1 367 ? 12.848 -3.822 -25.364 1.00 95.12 367 MET A O 1
ATOM 2821 N N . ASN A 1 368 ? 13.817 -5.829 -25.203 1.00 95.19 368 ASN A N 1
ATOM 2822 C CA . ASN A 1 368 ? 13.230 -6.116 -23.894 1.00 95.19 368 ASN A CA 1
ATOM 2823 C C . ASN A 1 368 ? 13.863 -5.267 -22.785 1.00 95.19 368 ASN A C 1
ATOM 2825 O O . ASN A 1 368 ? 15.068 -5.351 -22.516 1.00 95.19 368 ASN A O 1
ATOM 2829 N N . PHE A 1 369 ? 13.038 -4.485 -22.086 1.00 96.56 369 PHE A N 1
ATOM 2830 C CA . PHE A 1 369 ? 13.504 -3.591 -21.030 1.00 96.56 369 PHE A CA 1
ATOM 2831 C C . PHE A 1 369 ? 12.489 -3.410 -19.899 1.00 96.56 369 PHE A C 1
ATOM 2833 O O . PHE A 1 369 ? 11.285 -3.600 -20.071 1.00 96.56 369 PHE A O 1
ATOM 2840 N N . GLN A 1 370 ? 12.989 -2.991 -18.737 1.00 97.25 370 GLN A N 1
ATOM 2841 C CA . GLN A 1 370 ? 12.191 -2.417 -17.655 1.00 97.25 370 GLN A CA 1
ATOM 2842 C C . GLN A 1 370 ? 12.931 -1.196 -17.115 1.00 97.25 370 GLN A C 1
ATOM 2844 O O . GLN A 1 370 ? 14.101 -1.301 -16.762 1.00 97.25 370 GLN A O 1
ATOM 2849 N N . VAL A 1 371 ? 12.267 -0.054 -17.012 1.00 97.31 371 VAL A N 1
ATOM 2850 C CA . VAL A 1 371 ? 12.719 1.087 -16.214 1.00 97.31 371 VAL A CA 1
ATOM 2851 C C . VAL A 1 371 ? 11.935 1.051 -14.911 1.00 97.31 371 VAL A C 1
ATOM 2853 O O . VAL A 1 371 ? 10.705 0.972 -14.926 1.00 97.31 371 VAL A O 1
ATOM 2856 N N . LEU A 1 372 ? 12.648 1.067 -13.788 1.00 97.38 372 LEU A N 1
ATOM 2857 C CA . LEU A 1 372 ? 12.083 0.945 -12.451 1.00 97.38 372 LEU A CA 1
ATOM 2858 C C . LEU A 1 372 ? 12.291 2.241 -11.676 1.00 97.38 372 LEU A C 1
ATOM 2860 O O . LEU A 1 372 ? 13.386 2.812 -11.658 1.00 97.38 372 LEU A O 1
ATOM 2864 N N . GLY A 1 373 ? 11.223 2.690 -11.030 1.00 96.06 373 GLY A N 1
ATOM 2865 C CA . GLY A 1 373 ? 11.252 3.853 -10.168 1.00 96.06 373 GLY A CA 1
ATOM 2866 C C . GLY A 1 373 ? 11.888 3.558 -8.818 1.00 96.06 373 GLY A C 1
ATOM 2867 O O . GLY A 1 373 ? 11.973 2.404 -8.390 1.00 96.06 373 GLY A O 1
ATOM 2868 N N . GLY A 1 374 ? 12.332 4.616 -8.150 1.00 94.12 374 GLY A N 1
ATOM 2869 C CA . GLY A 1 374 ? 12.717 4.570 -6.749 1.00 94.12 374 GLY A CA 1
ATOM 2870 C C . GLY A 1 374 ? 12.088 5.726 -5.996 1.00 94.12 374 GLY A C 1
ATOM 2871 O O . GLY A 1 374 ? 12.227 6.879 -6.391 1.00 94.12 374 GLY A O 1
ATOM 2872 N N . ARG A 1 375 ? 11.409 5.417 -4.895 1.00 93.75 375 ARG A N 1
ATOM 2873 C CA . ARG A 1 375 ? 10.872 6.404 -3.960 1.00 93.75 375 ARG A CA 1
ATOM 2874 C C . ARG A 1 375 ? 11.063 5.910 -2.539 1.00 93.75 375 ARG A C 1
ATOM 2876 O O . ARG A 1 375 ? 11.059 4.706 -2.287 1.00 93.75 375 ARG A O 1
ATOM 2883 N N . GLU A 1 376 ? 11.230 6.839 -1.612 1.00 94.38 376 GLU A N 1
ATOM 2884 C CA . GLU A 1 376 ? 11.381 6.496 -0.204 1.00 94.38 376 GLU A CA 1
ATOM 2885 C C . GLU A 1 376 ? 10.133 5.784 0.346 1.00 94.38 376 GLU A C 1
ATOM 2887 O O . GLU A 1 376 ? 9.013 6.179 0.019 1.00 94.38 376 GLU A O 1
ATOM 2892 N N . THR A 1 377 ? 10.298 4.758 1.187 1.00 95.00 377 THR A N 1
ATOM 2893 C CA . THR A 1 377 ? 9.161 3.955 1.668 1.00 95.00 377 THR A CA 1
ATOM 2894 C C . THR A 1 377 ? 8.188 4.763 2.527 1.00 95.00 377 THR A C 1
ATOM 2896 O O . THR A 1 377 ? 6.984 4.576 2.381 1.00 95.00 377 THR A O 1
ATOM 2899 N N . THR A 1 378 ? 8.648 5.728 3.339 1.00 95.50 378 THR A N 1
ATOM 2900 C CA . THR A 1 378 ? 7.722 6.614 4.084 1.00 95.50 378 THR A CA 1
ATOM 2901 C C . THR A 1 378 ? 6.921 7.539 3.171 1.00 95.50 378 THR A C 1
ATOM 2903 O O . THR A 1 378 ? 5.733 7.728 3.408 1.00 95.50 378 THR A O 1
ATOM 2906 N N . LEU A 1 379 ? 7.518 8.051 2.088 1.00 94.75 379 LEU A N 1
ATOM 2907 C CA . LEU A 1 379 ? 6.795 8.832 1.077 1.00 94.75 379 LEU A CA 1
ATOM 2908 C C . LEU A 1 379 ? 5.770 7.970 0.330 1.00 94.75 379 LEU A C 1
ATOM 2910 O O . LEU A 1 379 ? 4.690 8.448 0.006 1.00 94.75 379 LEU A O 1
ATOM 2914 N N . GLN A 1 380 ? 6.071 6.690 0.091 1.00 96.19 380 GLN A N 1
ATOM 2915 C CA . GLN A 1 380 ? 5.081 5.760 -0.460 1.00 96.19 380 GLN A CA 1
ATOM 2916 C C . GLN A 1 380 ? 3.909 5.536 0.510 1.00 96.19 380 GLN A C 1
ATOM 2918 O O . GLN A 1 380 ? 2.770 5.473 0.061 1.00 96.19 380 GLN A O 1
ATOM 2923 N N . ILE A 1 381 ? 4.155 5.463 1.826 1.00 96.50 381 ILE A N 1
ATOM 2924 C CA . ILE A 1 381 ? 3.081 5.394 2.835 1.00 96.50 381 ILE A CA 1
ATOM 2925 C 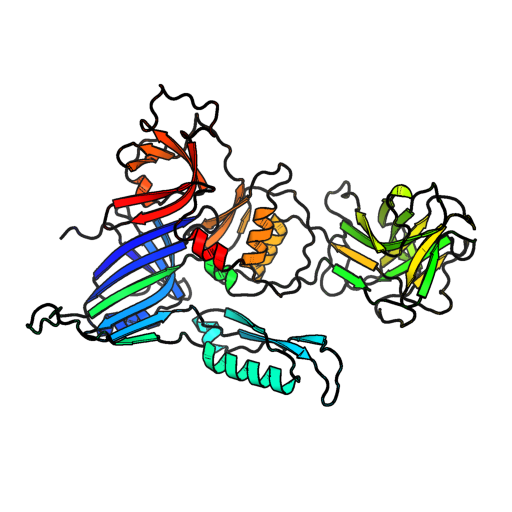C . ILE A 1 381 ? 2.219 6.667 2.792 1.00 96.50 381 ILE A C 1
ATOM 2927 O O . ILE A 1 381 ? 0.994 6.561 2.846 1.00 96.50 381 ILE A O 1
ATOM 2931 N N . GLU A 1 382 ? 2.827 7.851 2.648 1.00 96.12 382 GLU A N 1
ATOM 2932 C CA . GLU A 1 382 ? 2.087 9.112 2.474 1.00 96.12 382 GLU A CA 1
ATOM 2933 C C . GLU A 1 382 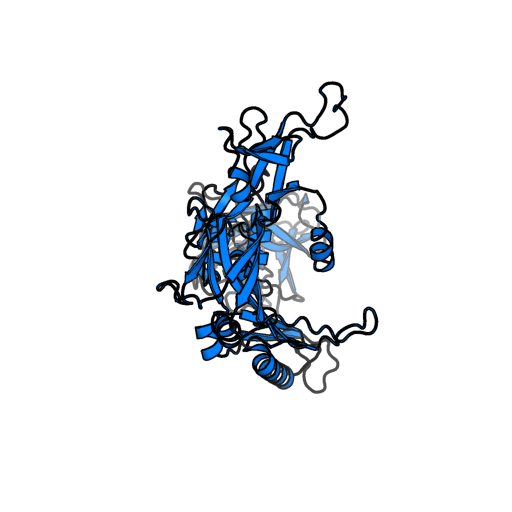? 1.170 9.065 1.242 1.00 96.12 382 GLU A C 1
ATOM 2935 O O . GLU A 1 382 ? -0.017 9.376 1.355 1.00 96.12 382 GLU A O 1
ATOM 2940 N N . ASP A 1 383 ? 1.686 8.608 0.095 1.00 95.06 383 ASP A N 1
ATOM 2941 C CA . ASP A 1 383 ? 0.915 8.497 -1.150 1.00 95.06 383 ASP A CA 1
ATOM 2942 C C . ASP A 1 383 ? -0.268 7.509 -1.008 1.00 95.06 383 ASP A C 1
ATOM 2944 O O . ASP A 1 383 ? -1.375 7.785 -1.488 1.00 95.06 383 ASP A O 1
ATOM 2948 N N . ILE A 1 384 ? -0.063 6.379 -0.314 1.00 96.31 384 ILE A N 1
ATOM 2949 C CA . ILE A 1 384 ? -1.113 5.377 -0.057 1.00 96.31 384 ILE A CA 1
ATOM 2950 C C . ILE A 1 384 ? -2.211 5.961 0.835 1.00 96.31 384 ILE A C 1
ATOM 2952 O O . ILE A 1 384 ? -3.394 5.851 0.513 1.00 96.31 384 ILE A O 1
ATOM 2956 N N . VAL A 1 385 ? -1.848 6.599 1.951 1.00 96.06 385 VAL A N 1
ATOM 2957 C CA . VAL A 1 385 ? -2.829 7.180 2.881 1.00 96.06 385 VAL A CA 1
ATOM 2958 C C . VAL A 1 385 ? -3.600 8.320 2.223 1.00 96.06 385 VAL A C 1
ATOM 2960 O O . VAL A 1 385 ? -4.812 8.402 2.399 1.00 96.06 385 VAL A O 1
ATOM 2963 N N . ALA A 1 386 ? -2.939 9.161 1.426 1.00 94.75 386 ALA A N 1
ATOM 2964 C CA . ALA A 1 386 ? -3.609 10.228 0.687 1.00 94.75 386 ALA A CA 1
ATOM 2965 C C . ALA A 1 386 ? -4.637 9.691 -0.326 1.00 94.75 386 ALA A C 1
ATOM 2967 O O . ALA A 1 386 ? -5.663 10.328 -0.555 1.00 94.75 386 ALA A O 1
ATOM 2968 N N . SER A 1 387 ? -4.376 8.518 -0.911 1.00 93.62 387 SER A N 1
ATOM 2969 C CA . SER A 1 387 ? -5.238 7.914 -1.935 1.00 93.62 387 SER A CA 1
ATOM 2970 C C . SER A 1 387 ? -6.374 7.067 -1.347 1.00 93.62 387 SER A C 1
ATOM 2972 O O . SER A 1 387 ? -7.497 7.108 -1.846 1.00 93.62 387 SER A O 1
ATOM 2974 N N . ASN A 1 388 ? -6.102 6.308 -0.281 1.00 95.44 388 ASN A N 1
ATOM 2975 C CA . ASN A 1 388 ? -6.990 5.255 0.233 1.00 95.44 388 ASN A CA 1
ATOM 2976 C C . ASN A 1 388 ? -7.416 5.461 1.700 1.00 95.44 388 ASN A C 1
ATOM 2978 O O . ASN A 1 388 ? -8.272 4.739 2.215 1.00 95.44 388 ASN A O 1
ATOM 2982 N N . GLY A 1 389 ? -6.871 6.466 2.386 1.00 93.25 389 GLY A N 1
ATOM 2983 C CA . GLY A 1 389 ? -7.203 6.825 3.765 1.00 93.25 389 GLY A CA 1
ATOM 2984 C C . GLY A 1 389 ? -8.488 7.641 3.885 1.00 93.25 389 GLY A C 1
ATOM 2985 O O . GLY A 1 389 ? -8.478 8.701 4.495 1.00 93.25 389 GLY A O 1
ATOM 2986 N N . GLN A 1 390 ? -9.614 7.152 3.358 1.00 94.75 390 GLN A N 1
ATOM 2987 C CA . GLN A 1 390 ? -10.885 7.901 3.261 1.00 94.75 390 GLN A CA 1
ATOM 2988 C C . GLN A 1 390 ? -11.435 8.473 4.592 1.00 94.75 390 GLN A C 1
ATOM 2990 O O . GLN A 1 390 ? -12.265 9.379 4.586 1.00 94.75 390 GLN A O 1
ATOM 2995 N N . PHE A 1 391 ? -10.989 7.953 5.741 1.00 95.38 391 PHE A N 1
ATOM 2996 C CA . PHE A 1 391 ? -11.356 8.446 7.081 1.00 95.38 391 PHE A CA 1
ATOM 2997 C C . PHE A 1 391 ? -10.172 8.998 7.883 1.00 95.38 391 PHE A C 1
ATOM 2999 O O . PHE A 1 391 ? -10.350 9.455 9.017 1.00 95.38 391 PHE A O 1
ATOM 3006 N N . ILE A 1 392 ? -8.976 8.931 7.306 1.00 95.75 392 ILE A N 1
ATOM 3007 C CA . ILE A 1 392 ? -7.725 9.405 7.883 1.00 95.75 392 ILE A CA 1
ATOM 3008 C C . ILE A 1 392 ? -7.549 10.858 7.436 1.00 95.75 392 ILE A C 1
ATOM 3010 O O . ILE A 1 392 ? -7.739 11.194 6.273 1.00 95.75 392 ILE A O 1
ATOM 3014 N N . THR A 1 393 ? -7.259 11.748 8.376 1.00 94.50 393 THR A N 1
ATOM 3015 C CA . THR A 1 393 ? -7.203 13.201 8.134 1.00 94.50 393 THR A CA 1
ATOM 3016 C C . THR A 1 393 ? -5.846 13.660 7.616 1.00 94.50 393 THR A C 1
ATOM 3018 O O . THR A 1 393 ? -5.752 14.722 7.006 1.00 94.50 393 THR A O 1
ATOM 3021 N N . GLY A 1 394 ? -4.803 12.863 7.842 1.00 93.50 394 GLY A N 1
ATOM 3022 C CA . GLY A 1 394 ? -3.451 13.163 7.403 1.00 93.50 394 GLY A CA 1
ATOM 3023 C C . GLY A 1 394 ? -2.440 12.124 7.866 1.00 93.50 394 GLY A C 1
ATOM 3024 O O . GLY A 1 394 ? -2.780 11.101 8.465 1.00 93.50 394 GLY A O 1
ATOM 3025 N N . ILE A 1 395 ? -1.176 12.410 7.589 1.00 95.25 395 ILE A N 1
ATOM 3026 C CA . ILE A 1 395 ? -0.032 11.601 7.992 1.00 95.25 395 ILE A CA 1
ATOM 3027 C C . ILE A 1 395 ? 1.046 12.514 8.567 1.00 95.25 395 ILE A C 1
ATOM 3029 O O . ILE A 1 395 ? 1.313 13.594 8.043 1.00 95.25 395 ILE A O 1
ATOM 3033 N N . VAL A 1 396 ? 1.661 12.064 9.653 1.00 96.38 396 VAL A N 1
ATOM 3034 C CA . VAL A 1 396 ? 2.806 12.699 10.292 1.00 96.38 396 VAL A CA 1
ATOM 3035 C C . VAL A 1 396 ? 3.943 11.690 10.286 1.00 96.38 396 VAL A C 1
ATOM 3037 O O . VAL A 1 396 ? 3.873 10.652 10.942 1.00 96.38 396 VAL A O 1
ATOM 3040 N N . VAL A 1 397 ? 4.994 11.990 9.530 1.00 94.81 397 VAL A N 1
ATOM 3041 C CA . VAL A 1 397 ? 6.226 11.199 9.525 1.00 94.81 397 VAL A CA 1
ATOM 3042 C C . VAL A 1 397 ? 7.200 11.853 10.499 1.00 94.81 397 VAL A C 1
ATOM 3044 O O . VAL A 1 397 ? 7.802 12.876 10.175 1.00 94.81 397 VAL A O 1
ATOM 3047 N N . GLU A 1 398 ? 7.315 11.289 11.703 1.00 94.25 398 GLU A N 1
ATOM 3048 C CA . GLU A 1 398 ? 8.270 11.748 12.723 1.00 94.25 398 GLU A CA 1
ATOM 3049 C C . GLU A 1 398 ? 9.706 11.412 12.292 1.00 94.25 398 GLU A C 1
ATOM 3051 O O . GLU A 1 398 ? 10.605 12.240 12.422 1.00 94.25 398 GLU A O 1
ATOM 3056 N N . ASP A 1 399 ? 9.892 10.234 11.687 1.00 89.75 399 ASP A N 1
ATOM 3057 C CA . ASP A 1 399 ? 11.186 9.733 11.230 1.00 89.75 399 ASP A CA 1
ATOM 3058 C C . ASP A 1 399 ? 11.112 9.191 9.796 1.00 89.75 399 ASP A C 1
ATOM 3060 O O . ASP A 1 399 ? 10.302 8.318 9.474 1.00 89.75 399 ASP A O 1
ATOM 3064 N N . ARG A 1 400 ? 12.011 9.666 8.927 1.00 91.50 400 ARG A N 1
ATOM 3065 C CA . ARG A 1 400 ? 12.170 9.152 7.557 1.00 91.50 400 ARG A CA 1
ATOM 3066 C C . ARG A 1 400 ? 12.873 7.789 7.572 1.00 91.50 400 ARG A C 1
ATOM 3068 O O . ARG A 1 400 ? 13.837 7.577 8.306 1.00 91.50 400 ARG A O 1
ATOM 3075 N N . SER A 1 401 ? 12.433 6.874 6.710 1.00 92.81 401 SER A N 1
ATOM 3076 C CA . SER A 1 401 ? 13.053 5.549 6.544 1.00 92.81 401 SER A CA 1
ATOM 3077 C C . SER A 1 401 ? 14.428 5.628 5.881 1.00 92.81 401 SER A C 1
ATOM 3079 O O . SER A 1 401 ? 15.309 4.825 6.187 1.00 92.81 401 SER A O 1
ATOM 3081 N N . ASN A 1 402 ? 14.606 6.573 4.949 1.00 91.31 402 ASN A N 1
ATOM 3082 C CA . ASN A 1 402 ? 15.741 6.623 4.022 1.00 91.31 402 ASN A CA 1
ATOM 3083 C C . ASN A 1 402 ? 15.959 5.316 3.227 1.00 91.31 402 ASN A C 1
ATOM 3085 O O . ASN A 1 402 ? 17.059 5.066 2.733 1.00 91.31 402 ASN A O 1
ATOM 3089 N N . VAL A 1 403 ? 14.928 4.473 3.104 1.00 92.19 403 VAL A N 1
ATOM 3090 C CA . VAL A 1 403 ? 14.946 3.251 2.293 1.00 92.19 403 VAL A CA 1
ATOM 3091 C C . VAL A 1 403 ? 14.218 3.542 0.995 1.00 92.19 403 VAL A C 1
ATOM 3093 O O . VAL A 1 403 ? 13.089 4.020 1.010 1.00 92.19 403 VAL A O 1
ATOM 3096 N N . ILE A 1 404 ? 14.861 3.255 -0.134 1.00 92.44 404 ILE A N 1
ATOM 3097 C CA . ILE A 1 404 ? 14.269 3.423 -1.460 1.00 92.44 404 ILE A CA 1
ATOM 3098 C C . ILE A 1 404 ? 13.755 2.073 -1.946 1.00 92.44 404 ILE A C 1
ATOM 3100 O O . ILE A 1 404 ? 14.488 1.085 -1.941 1.00 92.44 404 ILE A O 1
ATOM 3104 N N . SER A 1 405 ? 12.517 2.045 -2.426 1.00 93.75 405 SER A N 1
ATOM 3105 C CA . SER A 1 405 ? 11.963 0.902 -3.148 1.00 93.75 405 SER A CA 1
ATOM 3106 C C . SER A 1 405 ? 11.150 1.373 -4.352 1.00 93.75 405 SER A C 1
ATOM 3108 O O . SER A 1 405 ? 10.917 2.571 -4.534 1.00 93.75 405 SER A O 1
ATOM 3110 N N . ASN A 1 406 ? 10.742 0.436 -5.205 1.00 94.69 406 ASN A N 1
ATOM 3111 C CA . ASN A 1 406 ? 9.871 0.758 -6.327 1.00 94.69 406 ASN A CA 1
ATOM 3112 C C . ASN A 1 406 ? 8.462 1.098 -5.815 1.00 94.69 406 ASN A C 1
ATOM 3114 O O . ASN A 1 406 ? 7.895 0.347 -5.025 1.00 94.69 406 ASN A O 1
ATOM 3118 N N . GLN A 1 407 ? 7.898 2.210 -6.282 1.00 94.56 407 GLN A N 1
ATOM 3119 C CA . GLN A 1 407 ? 6.560 2.692 -5.939 1.00 94.56 407 GLN A CA 1
ATOM 3120 C C . GLN A 1 407 ? 5.429 2.067 -6.767 1.00 94.56 407 GLN A C 1
ATOM 3122 O O . GLN A 1 407 ? 4.265 2.243 -6.420 1.00 94.56 407 GLN A O 1
ATOM 3127 N N . TYR A 1 408 ? 5.743 1.338 -7.840 1.00 94.94 408 TYR A N 1
ATOM 3128 C CA . TYR A 1 408 ? 4.742 0.680 -8.676 1.00 94.94 408 TYR A CA 1
ATOM 3129 C C . TYR A 1 408 ? 3.931 -0.335 -7.870 1.00 94.94 408 TYR A C 1
ATOM 3131 O O . TYR A 1 408 ? 4.499 -1.172 -7.162 1.00 94.94 408 TYR A O 1
ATOM 3139 N N . ARG A 1 409 ? 2.604 -0.285 -8.009 1.00 94.31 409 ARG A N 1
ATOM 3140 C CA . ARG A 1 409 ? 1.647 -1.224 -7.414 1.00 94.31 409 ARG A CA 1
ATOM 3141 C C . ARG A 1 409 ? 0.573 -1.566 -8.425 1.00 94.31 409 ARG A C 1
ATOM 3143 O O . ARG A 1 409 ? -0.023 -0.690 -9.041 1.00 94.31 409 ARG A O 1
ATOM 3150 N N . ARG A 1 410 ? 0.298 -2.858 -8.573 1.00 89.31 410 ARG A N 1
ATOM 3151 C CA . ARG A 1 410 ? -0.635 -3.353 -9.590 1.00 89.31 410 ARG A CA 1
ATOM 3152 C C . ARG A 1 410 ? -2.112 -3.138 -9.233 1.00 89.31 410 ARG A C 1
ATOM 3154 O O . ARG A 1 410 ? -2.937 -3.173 -10.138 1.00 89.31 410 ARG A O 1
ATOM 3161 N N . GLY A 1 411 ? -2.446 -2.929 -7.956 1.00 90.88 411 GLY A N 1
ATOM 3162 C CA . GLY A 1 411 ? -3.842 -2.877 -7.500 1.00 90.88 411 GLY A CA 1
ATOM 3163 C C . GLY A 1 411 ? -4.441 -4.226 -7.110 1.00 90.88 411 GLY A C 1
ATOM 3164 O O . GLY A 1 411 ? -5.657 -4.337 -7.032 1.00 90.88 411 GLY A O 1
ATOM 3165 N N . ASP A 1 412 ? -3.612 -5.253 -6.893 1.00 88.12 412 ASP A N 1
ATOM 3166 C CA . ASP A 1 412 ? -4.071 -6.595 -6.494 1.00 88.12 412 ASP A CA 1
ATOM 3167 C C . ASP A 1 412 ? -4.123 -6.773 -4.954 1.00 88.12 412 ASP A C 1
ATOM 3169 O O . ASP A 1 412 ? -4.623 -7.782 -4.462 1.00 88.12 412 ASP A O 1
ATOM 3173 N N . THR A 1 413 ? -3.617 -5.800 -4.193 1.00 93.25 413 THR A N 1
ATOM 3174 C CA . THR A 1 413 ? -3.434 -5.811 -2.730 1.00 93.25 413 THR A CA 1
ATOM 3175 C C . THR A 1 413 ? -4.071 -4.576 -2.085 1.00 93.25 413 THR A C 1
ATOM 3177 O O . THR A 1 413 ? -4.248 -3.538 -2.732 1.00 93.25 413 THR A O 1
ATOM 3180 N N . THR A 1 414 ? -4.447 -4.687 -0.807 1.00 95.69 414 THR A N 1
ATOM 3181 C CA . THR A 1 414 ? -5.080 -3.591 -0.060 1.00 95.69 414 THR A CA 1
ATOM 3182 C C . THR A 1 414 ? -4.066 -2.524 0.346 1.00 95.69 414 THR A C 1
ATOM 3184 O O . THR A 1 414 ? -2.871 -2.795 0.486 1.00 95.69 414 THR A O 1
ATOM 3187 N N . ALA A 1 415 ? -4.539 -1.298 0.571 1.00 96.50 415 ALA A N 1
ATOM 3188 C CA . ALA A 1 415 ? -3.690 -0.216 1.064 1.00 96.50 415 ALA A CA 1
ATOM 3189 C C . ALA A 1 415 ? -3.034 -0.570 2.411 1.00 96.50 415 ALA A C 1
ATOM 3191 O O . ALA A 1 415 ? -1.855 -0.279 2.616 1.00 96.50 415 ALA A O 1
ATOM 3192 N N . LEU A 1 416 ? -3.755 -1.258 3.304 1.00 96.44 416 LEU A N 1
ATOM 3193 C CA . LEU A 1 416 ? -3.195 -1.738 4.565 1.00 96.44 416 LEU A CA 1
ATOM 3194 C C . LEU A 1 416 ? -2.033 -2.714 4.350 1.00 96.44 416 LEU A C 1
ATOM 3196 O O . LEU A 1 416 ? -0.986 -2.546 4.978 1.00 96.44 416 LEU A O 1
ATOM 3200 N N . PHE A 1 417 ? -2.204 -3.707 3.474 1.00 96.19 417 PHE A N 1
ATOM 3201 C CA . PHE A 1 417 ? -1.159 -4.686 3.176 1.00 96.19 417 PHE A CA 1
ATOM 3202 C C . PHE A 1 417 ? 0.118 -3.997 2.678 1.00 96.19 417 PHE A C 1
ATOM 3204 O O . PHE A 1 417 ? 1.209 -4.247 3.189 1.00 96.19 417 PHE A O 1
ATOM 3211 N N . GLU A 1 418 ? -0.024 -3.056 1.744 1.00 96.31 418 GLU A N 1
ATOM 3212 C CA . GLU A 1 418 ? 1.110 -2.310 1.196 1.00 96.31 418 GLU A CA 1
ATOM 3213 C C . GLU A 1 418 ? 1.822 -1.453 2.248 1.00 96.31 418 GLU A C 1
ATOM 3215 O O . GLU A 1 418 ? 3.053 -1.429 2.304 1.00 96.31 418 GLU A O 1
ATOM 3220 N N . ILE A 1 419 ? 1.073 -0.789 3.134 1.00 96.50 419 ILE A N 1
ATOM 3221 C CA . ILE A 1 419 ? 1.662 -0.040 4.251 1.00 96.50 419 ILE A CA 1
ATOM 3222 C C . ILE A 1 419 ? 2.419 -0.987 5.188 1.00 96.50 419 ILE A C 1
ATOM 3224 O O . ILE A 1 419 ? 3.522 -0.660 5.624 1.00 96.50 419 ILE A O 1
ATOM 3228 N N . GLN A 1 420 ? 1.869 -2.161 5.503 1.00 95.31 420 GLN A N 1
ATOM 3229 C CA . GLN A 1 420 ? 2.531 -3.124 6.384 1.00 95.31 420 GLN A CA 1
ATOM 3230 C C . GLN A 1 420 ? 3.846 -3.643 5.795 1.00 95.31 420 GLN A C 1
ATOM 3232 O O . GLN A 1 420 ? 4.836 -3.713 6.524 1.00 95.31 420 GLN A O 1
ATOM 3237 N N . GLU A 1 421 ? 3.893 -3.939 4.496 1.00 94.25 421 GLU A N 1
ATOM 3238 C CA . GLU A 1 421 ? 5.131 -4.330 3.810 1.00 94.25 421 GLU A CA 1
ATOM 3239 C C . GLU A 1 421 ? 6.180 -3.208 3.832 1.00 94.25 421 GLU A C 1
ATOM 3241 O O . GLU A 1 421 ? 7.356 -3.451 4.116 1.00 94.25 421 GLU A O 1
ATOM 3246 N N . LEU A 1 422 ? 5.759 -1.955 3.634 1.00 94.75 422 LEU A N 1
ATOM 3247 C CA . LEU A 1 422 ? 6.652 -0.796 3.722 1.00 94.75 422 LEU A CA 1
ATOM 3248 C C . LEU A 1 422 ? 7.159 -0.543 5.150 1.00 94.75 422 LEU A C 1
ATOM 3250 O O . LEU A 1 422 ? 8.310 -0.163 5.334 1.00 94.75 422 LEU A O 1
ATOM 3254 N N . LEU A 1 423 ? 6.349 -0.788 6.182 1.00 94.19 423 LEU A N 1
ATOM 3255 C CA . LEU A 1 423 ? 6.800 -0.693 7.576 1.00 94.19 423 LEU A CA 1
ATOM 3256 C C . LEU A 1 423 ? 7.781 -1.818 7.936 1.00 94.19 423 LEU A C 1
ATOM 3258 O O . LEU A 1 423 ? 8.739 -1.593 8.682 1.00 94.19 423 LEU A O 1
ATOM 3262 N N . ARG A 1 424 ? 7.567 -3.022 7.386 1.00 91.88 424 ARG A N 1
ATOM 3263 C CA . ARG A 1 424 ? 8.449 -4.187 7.565 1.00 91.88 424 ARG A CA 1
ATOM 3264 C C . ARG A 1 424 ? 9.841 -3.964 6.976 1.00 91.88 424 ARG A C 1
ATOM 3266 O O . ARG A 1 424 ? 10.789 -4.543 7.500 1.00 91.88 424 ARG A O 1
ATOM 3273 N N . SER A 1 425 ? 9.995 -3.104 5.962 1.00 89.38 425 SER A N 1
ATOM 3274 C CA . SER A 1 425 ? 11.322 -2.776 5.419 1.00 89.38 425 SER A CA 1
ATOM 3275 C C . SER A 1 425 ? 12.228 -2.073 6.433 1.00 89.38 425 SER A C 1
ATOM 3277 O O . SER A 1 425 ? 13.447 -2.112 6.286 1.00 89.38 425 SER A O 1
ATOM 3279 N N . GLY A 1 426 ? 11.646 -1.416 7.443 1.00 91.44 426 GLY A N 1
ATOM 3280 C CA . GLY A 1 426 ? 12.387 -0.613 8.409 1.00 91.44 426 GLY A CA 1
ATOM 3281 C C . GLY A 1 426 ? 13.094 0.581 7.763 1.00 91.44 426 GLY A C 1
ATOM 3282 O O . GLY A 1 426 ? 12.723 1.040 6.680 1.00 91.44 426 GLY A O 1
ATOM 3283 N N . ASN A 1 427 ? 14.112 1.091 8.451 1.00 92.62 427 ASN A N 1
ATOM 3284 C CA . ASN A 1 427 ? 14.977 2.160 7.966 1.00 92.62 427 ASN A CA 1
ATOM 3285 C C . ASN A 1 427 ? 16.326 1.627 7.436 1.00 92.62 427 ASN A C 1
ATOM 3287 O O . ASN A 1 427 ? 16.649 0.443 7.537 1.00 92.62 427 ASN A O 1
ATOM 3291 N N . ASN A 1 428 ? 17.164 2.530 6.928 1.00 89.00 428 ASN A N 1
ATOM 3292 C CA . ASN A 1 428 ? 18.502 2.206 6.422 1.00 89.00 428 ASN A CA 1
ATOM 3293 C C . ASN A 1 428 ? 19.496 1.671 7.481 1.00 89.00 428 ASN A C 1
ATOM 3295 O O . ASN A 1 428 ? 20.556 1.172 7.109 1.00 89.00 428 ASN A O 1
ATOM 3299 N N . THR A 1 429 ? 19.176 1.753 8.778 1.00 88.81 429 THR A N 1
ATOM 3300 C CA . THR A 1 429 ? 19.967 1.161 9.871 1.00 88.81 429 THR A CA 1
ATOM 3301 C C . THR A 1 429 ? 19.388 -0.163 10.380 1.00 88.81 429 THR A C 1
ATOM 3303 O O . THR A 1 429 ? 19.883 -0.701 11.368 1.00 88.81 429 THR A O 1
ATOM 3306 N N . GLY A 1 430 ? 18.341 -0.692 9.736 1.00 85.62 430 GLY A N 1
ATOM 3307 C CA . GLY A 1 430 ? 17.659 -1.924 10.140 1.00 85.62 430 GLY A CA 1
ATOM 3308 C C . GLY A 1 430 ? 16.735 -1.769 11.353 1.00 85.62 430 GLY A C 1
ATOM 3309 O O . GLY A 1 430 ? 16.262 -2.769 11.893 1.00 85.62 430 GLY A O 1
ATOM 3310 N N . ARG A 1 431 ? 16.462 -0.538 11.803 1.00 89.19 431 ARG A N 1
ATOM 3311 C CA . ARG A 1 431 ? 15.454 -0.262 12.835 1.00 89.19 431 ARG A CA 1
ATOM 3312 C C . ARG A 1 431 ? 14.058 -0.367 12.236 1.00 89.19 431 ARG A C 1
ATOM 3314 O O . ARG A 1 431 ? 13.790 0.124 11.141 1.00 89.19 431 ARG A O 1
ATOM 3321 N N . ARG A 1 432 ? 13.159 -0.992 12.991 1.00 91.75 432 ARG A N 1
ATOM 3322 C CA . ARG A 1 432 ? 11.757 -1.168 12.616 1.00 91.75 432 ARG A CA 1
ATOM 3323 C C . ARG A 1 432 ? 11.010 0.166 12.646 1.00 91.75 432 ARG A C 1
ATOM 3325 O O . ARG A 1 432 ? 11.228 0.987 13.538 1.00 91.75 432 ARG A O 1
ATOM 3332 N N . LEU A 1 433 ? 10.096 0.338 11.695 1.00 94.00 433 LEU A N 1
ATOM 3333 C CA . LEU A 1 433 ? 9.122 1.424 11.693 1.00 94.00 433 LEU A CA 1
ATOM 3334 C C . LEU A 1 433 ? 7.838 0.972 12.394 1.00 94.00 433 LEU A C 1
ATOM 3336 O O . LEU A 1 433 ? 7.356 -0.146 12.195 1.00 94.00 433 LEU A O 1
ATOM 3340 N N . LEU A 1 434 ? 7.284 1.859 13.209 1.00 94.62 434 LEU A N 1
ATOM 3341 C CA . LEU A 1 434 ? 5.973 1.730 13.825 1.00 94.62 434 LEU A CA 1
ATOM 3342 C C . LEU A 1 434 ? 5.028 2.736 13.177 1.00 94.62 434 LEU A C 1
ATOM 3344 O O . LEU A 1 434 ? 5.454 3.768 12.656 1.00 94.62 434 LEU A O 1
ATOM 3348 N N . ALA A 1 435 ? 3.734 2.443 13.224 1.00 95.50 435 ALA A N 1
ATOM 3349 C CA . ALA A 1 435 ? 2.728 3.360 12.724 1.00 95.50 435 ALA A CA 1
ATOM 3350 C C . ALA A 1 435 ? 1.470 3.265 13.578 1.00 95.50 435 ALA A C 1
ATOM 3352 O O . ALA A 1 435 ? 1.028 2.163 13.873 1.00 95.50 435 ALA A O 1
ATOM 3353 N N . ARG A 1 436 ? 0.877 4.385 13.981 1.00 94.94 436 ARG A N 1
ATOM 3354 C CA . ARG A 1 436 ? -0.336 4.399 14.817 1.00 94.94 436 ARG A CA 1
ATOM 3355 C C . ARG A 1 436 ? -1.305 5.464 14.339 1.00 94.94 436 ARG A C 1
ATOM 3357 O O . ARG A 1 436 ? -0.875 6.557 13.983 1.00 94.94 436 ARG A O 1
ATOM 3364 N N . ILE A 1 437 ? -2.605 5.182 14.376 1.00 96.50 437 ILE A N 1
ATOM 3365 C CA . ILE A 1 437 ? -3.605 6.229 14.157 1.00 96.50 437 ILE A CA 1
ATOM 3366 C C . ILE A 1 437 ? -3.821 6.974 15.468 1.00 96.50 437 ILE A C 1
ATOM 3368 O O . ILE A 1 437 ? -4.263 6.368 16.442 1.00 96.50 437 ILE A O 1
ATOM 3372 N N . ASN A 1 438 ? -3.533 8.274 15.506 1.00 94.44 438 ASN A N 1
ATOM 3373 C CA . ASN A 1 438 ? -3.802 9.104 16.678 1.00 94.44 438 ASN A CA 1
ATOM 3374 C C . ASN A 1 438 ? -5.299 9.471 16.784 1.00 94.44 438 ASN A C 1
ATOM 3376 O O . ASN A 1 438 ? -6.099 9.195 15.885 1.00 94.44 438 ASN A O 1
ATOM 3380 N N . ARG A 1 439 ? -5.696 10.126 17.882 1.00 91.88 439 ARG A N 1
ATOM 3381 C CA . ARG A 1 439 ? -7.090 10.552 18.105 1.00 91.88 439 ARG A CA 1
ATOM 3382 C C . ARG A 1 439 ? -7.629 11.480 17.006 1.00 91.88 439 ARG A C 1
ATOM 3384 O O . ARG A 1 439 ? -8.811 11.412 16.682 1.00 91.88 439 ARG A O 1
ATOM 3391 N N . ASN A 1 440 ? -6.772 12.313 16.416 1.00 92.69 440 ASN A N 1
ATOM 3392 C CA . ASN A 1 440 ? -7.137 13.226 15.328 1.00 92.69 440 ASN A CA 1
ATOM 3393 C C . ASN A 1 440 ? -7.336 12.507 13.985 1.00 92.69 440 ASN A C 1
ATOM 3395 O O . ASN A 1 440 ? -7.669 13.157 12.996 1.00 92.69 440 ASN A O 1
ATOM 3399 N N . ARG A 1 441 ? -7.188 11.173 13.965 1.00 94.62 441 ARG A N 1
ATOM 3400 C CA . ARG A 1 441 ? -7.197 10.308 12.781 1.00 94.62 441 ARG A CA 1
ATOM 3401 C C . ARG A 1 441 ? -6.033 10.580 11.834 1.00 94.62 441 ARG A C 1
ATOM 3403 O O . ARG A 1 441 ? -6.174 10.370 10.637 1.00 94.62 441 ARG A O 1
ATOM 3410 N N . GLU A 1 442 ? -4.894 11.010 12.362 1.00 96.12 442 GLU A N 1
ATOM 3411 C CA . GLU A 1 442 ? -3.653 11.117 11.598 1.00 96.12 442 GLU A CA 1
ATOM 3412 C C . GLU A 1 442 ? -2.842 9.833 11.777 1.00 96.12 442 GLU A C 1
ATOM 3414 O O . GLU A 1 442 ? -2.716 9.318 12.897 1.00 96.12 442 GLU A O 1
ATOM 3419 N N . LEU A 1 443 ? -2.284 9.316 10.684 1.00 96.88 443 LEU A N 1
ATOM 3420 C CA . LEU A 1 443 ? -1.313 8.233 10.755 1.00 96.88 443 LEU A CA 1
ATOM 3421 C C . LEU A 1 443 ? 0.035 8.798 11.188 1.00 96.88 443 LEU A C 1
ATOM 3423 O O . LEU A 1 443 ? 0.636 9.582 10.467 1.00 96.88 443 LEU A O 1
ATOM 3427 N N . VAL A 1 444 ? 0.529 8.386 12.348 1.00 96.69 444 VAL A N 1
ATOM 3428 C CA . VAL A 1 444 ? 1.851 8.779 12.834 1.00 96.69 444 VAL A CA 1
ATOM 3429 C C . VAL A 1 444 ? 2.823 7.640 12.581 1.00 96.69 444 VAL A C 1
ATOM 3431 O O . VAL A 1 444 ? 2.632 6.559 13.138 1.00 96.69 444 VAL A O 1
ATOM 3434 N N . VAL A 1 445 ? 3.843 7.880 11.758 1.00 96.12 445 VAL A N 1
ATOM 3435 C CA . VAL A 1 445 ? 4.934 6.937 11.475 1.00 96.12 445 VAL A CA 1
ATOM 3436 C C . VAL A 1 445 ? 6.168 7.373 12.253 1.00 96.12 445 VAL A C 1
ATOM 3438 O O . VAL A 1 445 ? 6.608 8.514 12.125 1.00 96.12 445 VAL A O 1
ATOM 3441 N N . SER A 1 446 ? 6.724 6.463 13.046 1.00 94.62 446 SER A N 1
ATOM 3442 C CA . SER A 1 446 ? 7.867 6.731 13.919 1.00 94.62 446 SER A CA 1
ATOM 3443 C C . SER A 1 446 ? 8.809 5.536 13.954 1.00 94.62 446 SER A C 1
ATOM 3445 O O . SER A 1 446 ? 8.403 4.401 13.684 1.00 94.62 446 SER A O 1
ATOM 3447 N N . LEU A 1 447 ? 10.068 5.750 14.326 1.00 93.19 447 LEU A N 1
ATOM 3448 C CA . LEU A 1 447 ? 10.956 4.626 14.608 1.00 93.19 447 LEU A CA 1
ATOM 3449 C C . LEU A 1 447 ? 10.554 3.930 15.906 1.00 93.19 447 LEU A C 1
ATOM 3451 O O . LEU A 1 447 ? 10.060 4.539 16.856 1.00 93.19 447 LEU A O 1
ATOM 3455 N N . GLU A 1 448 ? 10.806 2.627 15.959 1.00 90.94 448 GLU A N 1
ATOM 3456 C CA . GLU A 1 448 ? 10.745 1.891 17.212 1.00 90.94 448 GLU A CA 1
ATOM 3457 C C . GLU A 1 448 ? 11.724 2.500 18.230 1.00 90.94 448 GLU A C 1
ATOM 3459 O O . GLU A 1 448 ? 12.915 2.595 17.910 1.00 90.94 448 GLU A O 1
ATOM 3464 N N . PRO A 1 449 ? 11.276 2.880 19.444 1.00 88.88 449 PRO A N 1
ATOM 3465 C CA . PRO A 1 449 ? 12.151 3.427 20.474 1.00 88.88 449 PRO A CA 1
ATOM 3466 C C . PRO A 1 449 ? 13.328 2.505 20.789 1.00 88.88 449 PRO A C 1
ATOM 3468 O O . PRO A 1 449 ? 13.198 1.278 20.816 1.00 88.88 449 PRO A O 1
ATOM 3471 N N . GLU A 1 450 ? 14.489 3.103 21.041 1.00 85.31 450 GLU A N 1
ATOM 3472 C CA . GLU A 1 450 ? 15.682 2.340 21.387 1.00 85.31 450 GLU A CA 1
ATOM 3473 C C . GLU A 1 450 ? 15.524 1.677 22.761 1.00 85.31 450 GLU A C 1
ATOM 3475 O O . GLU A 1 450 ? 14.844 2.184 23.657 1.00 85.31 450 GLU A O 1
ATOM 3480 N N . ARG A 1 451 ? 16.131 0.499 22.907 1.00 83.25 451 ARG A N 1
ATOM 3481 C CA . ARG A 1 451 ? 16.119 -0.254 24.155 1.00 83.25 451 ARG A CA 1
ATOM 3482 C C . ARG A 1 451 ? 16.973 0.487 25.191 1.00 83.25 451 ARG A C 1
ATOM 3484 O O . ARG A 1 451 ? 18.192 0.362 25.159 1.00 83.25 451 ARG A O 1
ATOM 3491 N N . ASP A 1 452 ? 16.344 1.178 26.139 1.00 79.69 452 ASP A N 1
ATOM 3492 C CA . ASP A 1 452 ? 17.033 1.829 27.264 1.00 79.69 452 ASP A CA 1
ATOM 3493 C C . ASP A 1 452 ? 16.495 1.332 28.615 1.00 79.69 452 ASP A C 1
ATOM 3495 O O . ASP A 1 452 ? 15.396 1.683 29.042 1.00 79.69 452 ASP A O 1
ATOM 3499 N N . SER A 1 453 ? 17.292 0.510 29.301 1.00 71.44 453 SER A N 1
ATOM 3500 C CA . SER A 1 453 ? 16.964 -0.020 30.630 1.00 71.44 453 SER A CA 1
ATOM 3501 C C . SER A 1 453 ? 17.035 1.024 31.747 1.00 71.44 453 SER A C 1
ATOM 3503 O O . SER A 1 453 ? 16.526 0.772 32.837 1.00 71.44 453 SER A O 1
ATOM 3505 N N . TYR A 1 454 ? 17.670 2.175 31.511 1.00 71.19 454 TYR A N 1
ATOM 3506 C CA . TYR A 1 454 ? 17.808 3.247 32.499 1.00 71.19 454 TYR A CA 1
ATOM 3507 C C . TYR A 1 454 ? 16.669 4.270 32.423 1.00 71.19 454 TYR A C 1
ATOM 3509 O O . TYR A 1 454 ? 16.391 4.926 33.424 1.00 71.19 454 TYR A O 1
ATOM 3517 N N . ASN A 1 455 ? 15.983 4.369 31.279 1.00 74.12 455 ASN A N 1
ATOM 3518 C CA . ASN A 1 455 ? 14.876 5.305 31.044 1.00 74.12 455 ASN A CA 1
ATOM 3519 C C . ASN A 1 455 ? 13.609 4.604 30.528 1.00 74.12 455 ASN A C 1
ATOM 3521 O O . ASN A 1 455 ? 12.950 5.074 29.593 1.00 74.12 455 ASN A O 1
ATOM 3525 N N . ALA A 1 456 ? 13.249 3.475 31.145 1.00 78.00 456 ALA A N 1
ATOM 3526 C CA . ALA A 1 456 ? 12.011 2.780 30.817 1.00 78.00 456 ALA A CA 1
ATOM 3527 C C . ALA A 1 456 ? 10.797 3.693 31.061 1.00 78.00 456 ALA A C 1
ATOM 3529 O O . ALA A 1 456 ? 10.633 4.269 32.139 1.00 78.00 456 ALA A O 1
ATOM 3530 N N . GLN A 1 457 ? 9.937 3.814 30.049 1.00 81.06 457 GLN A N 1
ATOM 3531 C CA . GLN A 1 457 ? 8.722 4.635 30.120 1.00 81.06 457 GLN A CA 1
ATOM 3532 C C . GLN A 1 457 ? 7.601 3.939 30.899 1.00 81.06 457 GLN A C 1
ATOM 3534 O O . GLN A 1 457 ? 6.729 4.603 31.463 1.00 81.06 457 GLN A O 1
ATOM 3539 N N . ILE A 1 458 ? 7.649 2.604 30.942 1.00 87.25 458 ILE A N 1
ATOM 3540 C CA . ILE A 1 458 ? 6.615 1.739 31.503 1.00 87.25 458 ILE A CA 1
ATOM 3541 C C . ILE A 1 458 ? 7.254 0.785 32.509 1.00 87.25 458 ILE A C 1
ATOM 3543 O O . ILE A 1 458 ? 8.240 0.114 32.203 1.00 87.25 458 ILE A O 1
ATOM 3547 N N . TYR A 1 459 ? 6.654 0.687 33.690 1.00 87.06 459 TYR A N 1
ATOM 3548 C CA . TYR A 1 459 ? 7.028 -0.255 34.738 1.00 87.06 459 TYR A CA 1
ATOM 3549 C C . TYR A 1 459 ? 5.858 -1.192 35.015 1.00 87.06 459 TYR A C 1
ATOM 3551 O O . TYR A 1 459 ? 4.748 -0.736 35.285 1.00 87.06 459 TYR A O 1
ATOM 3559 N N . ILE A 1 460 ? 6.107 -2.499 34.976 1.00 87.06 460 ILE A N 1
ATOM 3560 C CA . ILE A 1 460 ? 5.118 -3.528 35.313 1.00 87.06 460 ILE A CA 1
ATOM 3561 C C . ILE A 1 460 ? 5.566 -4.199 36.609 1.00 87.06 460 ILE A C 1
ATOM 3563 O O . ILE A 1 460 ? 6.655 -4.774 36.675 1.00 87.06 460 ILE A O 1
ATOM 3567 N N . LYS A 1 461 ? 4.742 -4.105 37.650 1.00 85.56 461 LYS A N 1
ATOM 3568 C CA . LYS A 1 461 ? 5.025 -4.660 38.978 1.00 85.56 461 LYS A CA 1
ATOM 3569 C C . LYS A 1 461 ? 4.574 -6.113 39.107 1.00 85.56 461 LYS A C 1
ATOM 3571 O O . LYS A 1 461 ? 3.751 -6.611 38.342 1.00 85.56 461 LYS A O 1
ATOM 3576 N N . ARG A 1 462 ? 5.072 -6.792 40.146 1.00 80.56 462 ARG A N 1
ATOM 3577 C CA . ARG A 1 462 ? 4.699 -8.176 40.495 1.00 80.56 462 ARG A CA 1
ATOM 3578 C C . ARG A 1 462 ? 3.201 -8.377 40.769 1.00 80.56 462 ARG A C 1
ATOM 3580 O O . ARG A 1 462 ? 2.704 -9.486 40.599 1.00 80.56 462 ARG A O 1
ATOM 3587 N N . ASP A 1 463 ? 2.498 -7.342 41.213 1.00 79.00 463 ASP A N 1
ATOM 3588 C CA . ASP A 1 463 ? 1.051 -7.359 41.462 1.00 79.00 463 ASP A CA 1
ATOM 3589 C C . ASP A 1 463 ? 0.208 -7.108 40.196 1.00 79.00 463 ASP A C 1
ATOM 3591 O O . ASP A 1 463 ? -1.018 -7.149 40.267 1.00 79.00 463 ASP A O 1
ATOM 3595 N N . GLY A 1 464 ? 0.852 -6.886 39.042 1.00 78.38 464 GLY A N 1
ATOM 3596 C CA . GLY A 1 464 ? 0.198 -6.572 37.773 1.00 78.38 464 GLY A CA 1
ATOM 3597 C C . GLY A 1 464 ? -0.102 -5.085 37.572 1.00 78.38 464 GLY A C 1
ATOM 3598 O O . GLY A 1 464 ? -0.643 -4.724 36.527 1.00 78.38 464 GLY A O 1
ATOM 3599 N N . ALA A 1 465 ? 0.255 -4.213 38.524 1.00 83.19 465 ALA A N 1
ATOM 3600 C CA . ALA A 1 465 ? 0.101 -2.774 38.354 1.00 83.19 465 ALA A CA 1
ATOM 3601 C C . ALA A 1 465 ? 1.072 -2.241 37.290 1.00 83.19 465 ALA A C 1
ATOM 3603 O O . ALA A 1 465 ? 2.251 -2.613 37.254 1.00 83.19 465 ALA A O 1
ATOM 3604 N N . VAL A 1 466 ? 0.567 -1.344 36.442 1.00 85.38 466 VAL A N 1
ATOM 3605 C CA . VAL A 1 466 ? 1.347 -0.662 35.406 1.00 85.38 466 VAL A CA 1
ATOM 3606 C C . VAL A 1 466 ? 1.490 0.799 35.779 1.00 85.38 466 VAL A C 1
ATOM 3608 O O . VAL A 1 466 ? 0.497 1.499 35.972 1.00 85.38 466 VAL A O 1
ATOM 3611 N N . GLU A 1 467 ? 2.731 1.256 35.842 1.00 87.25 467 GLU A N 1
ATOM 3612 C CA . GLU A 1 467 ? 3.085 2.626 36.180 1.00 87.25 467 GLU A CA 1
ATOM 3613 C C . GLU A 1 467 ? 3.886 3.255 35.043 1.00 87.25 467 GLU A C 1
ATOM 3615 O O . GLU A 1 467 ? 4.686 2.593 34.379 1.00 87.25 467 GLU A O 1
ATOM 3620 N N . ASN A 1 468 ? 3.687 4.552 34.826 1.00 85.56 468 ASN A N 1
ATOM 3621 C CA . ASN A 1 468 ? 4.601 5.334 33.997 1.00 85.56 468 ASN A CA 1
ATOM 3622 C C . ASN A 1 468 ? 5.890 5.669 34.775 1.00 85.56 468 ASN A C 1
ATOM 3624 O O . ASN A 1 468 ? 6.022 5.361 35.961 1.00 85.56 468 ASN A O 1
ATOM 3628 N N . GLN A 1 469 ? 6.824 6.377 34.137 1.00 81.88 469 GLN A N 1
ATOM 3629 C CA . GLN A 1 469 ? 8.066 6.835 34.778 1.00 81.88 469 GLN A CA 1
ATOM 3630 C C . GLN A 1 469 ? 7.887 7.724 36.025 1.00 81.88 469 GLN A C 1
ATOM 3632 O O . GLN A 1 469 ? 8.825 7.880 36.804 1.00 81.88 469 GLN A O 1
ATOM 3637 N N . TRP A 1 470 ? 6.692 8.279 36.247 1.00 83.56 470 TRP A N 1
ATOM 3638 C CA . TRP A 1 470 ? 6.357 9.094 37.420 1.00 83.56 470 TRP A CA 1
ATOM 3639 C C . TRP A 1 470 ? 5.555 8.334 38.488 1.00 83.56 470 TRP A C 1
ATOM 3641 O O . TRP A 1 470 ? 5.207 8.922 39.510 1.00 83.56 470 TRP A O 1
ATOM 3651 N N . GLY A 1 471 ? 5.264 7.045 38.281 1.00 80.06 471 GLY A N 1
ATOM 3652 C CA . GLY A 1 471 ? 4.511 6.226 39.230 1.00 80.06 471 GLY A CA 1
ATOM 3653 C C . GLY A 1 471 ? 2.987 6.400 39.179 1.00 80.06 471 GLY A C 1
ATOM 3654 O O . GLY A 1 471 ? 2.338 6.105 40.177 1.00 80.06 471 GLY A O 1
ATOM 3655 N N . ASP A 1 472 ? 2.396 6.900 38.081 1.00 80.44 472 ASP A N 1
ATOM 3656 C CA . ASP A 1 472 ? 0.927 7.028 37.972 1.00 80.44 472 ASP A CA 1
ATOM 3657 C C . ASP A 1 472 ? 0.271 5.641 37.810 1.00 80.44 472 ASP A C 1
ATOM 3659 O O . ASP A 1 472 ? 0.474 5.000 36.773 1.00 80.44 472 ASP A O 1
ATOM 3663 N N . PRO A 1 473 ? -0.548 5.182 38.776 1.00 73.25 473 PRO A N 1
ATOM 3664 C CA . PRO A 1 473 ? -1.191 3.870 38.714 1.00 73.25 473 PRO A CA 1
ATOM 3665 C C . PRO A 1 473 ? -2.336 3.800 37.692 1.00 73.25 473 PRO A C 1
ATOM 3667 O O . PRO A 1 473 ? -2.774 2.710 37.336 1.00 73.25 473 PRO A O 1
ATOM 3670 N N . TYR A 1 474 ? -2.844 4.940 37.207 1.00 70.19 474 TYR A N 1
ATOM 3671 C CA . TYR A 1 474 ? -3.935 4.973 36.221 1.00 70.19 474 TYR A CA 1
ATOM 3672 C C . TYR A 1 474 ? -3.450 4.804 34.778 1.00 70.19 474 TYR A C 1
ATOM 3674 O O . TYR A 1 474 ? -4.261 4.740 33.853 1.00 70.19 474 TYR A O 1
ATOM 3682 N N . TYR A 1 475 ? -2.138 4.689 34.573 1.00 80.06 475 TYR A N 1
ATOM 3683 C CA . TYR A 1 475 ? -1.546 4.574 33.247 1.00 80.06 475 TYR A CA 1
ATOM 3684 C C . TYR A 1 475 ? -1.983 3.298 32.506 1.00 80.06 475 TYR A C 1
ATOM 3686 O O . TYR A 1 475 ? -2.112 3.314 31.283 1.00 80.06 475 TYR A O 1
ATOM 3694 N N . ALA A 1 476 ? -2.322 2.228 33.235 1.00 84.06 476 ALA A N 1
ATOM 3695 C CA . ALA A 1 476 ? -2.839 0.974 32.681 1.00 84.06 476 ALA A CA 1
ATOM 3696 C C . ALA A 1 476 ? -4.064 1.161 31.762 1.00 84.06 476 ALA A C 1
ATOM 3698 O O . ALA A 1 476 ? -4.156 0.513 30.717 1.00 84.06 476 ALA A O 1
ATOM 3699 N N . ALA A 1 477 ? -4.972 2.081 32.112 1.00 86.06 477 ALA A N 1
ATOM 3700 C CA . ALA A 1 477 ? -6.179 2.361 31.334 1.00 86.06 477 ALA A CA 1
ATOM 3701 C C . ALA A 1 477 ? -5.871 3.025 29.981 1.00 86.06 477 ALA A C 1
ATOM 3703 O O . ALA A 1 477 ? -6.661 2.935 29.053 1.00 86.06 477 ALA A O 1
ATOM 3704 N N . THR A 1 478 ? -4.700 3.642 29.808 1.00 86.38 478 THR A N 1
ATOM 3705 C CA . THR A 1 478 ? -4.286 4.155 28.488 1.00 86.38 478 THR A CA 1
ATOM 3706 C C . THR A 1 478 ? -3.893 3.041 27.518 1.00 86.38 478 THR A C 1
ATOM 3708 O O . THR A 1 478 ? -3.728 3.309 26.332 1.00 86.38 478 THR A O 1
ATOM 3711 N N . CYS A 1 479 ? -3.787 1.796 28.005 1.00 90.25 479 CYS A N 1
ATOM 3712 C CA . CYS A 1 479 ? -3.393 0.615 27.246 1.00 90.25 479 CYS A CA 1
ATOM 3713 C C . CYS A 1 479 ? -2.103 0.859 26.429 1.00 90.25 479 CYS A C 1
ATOM 3715 O O . CYS A 1 479 ? -2.127 0.797 25.198 1.00 90.25 479 CYS A O 1
ATOM 3717 N N . PRO A 1 480 ? -0.978 1.190 27.094 1.00 90.44 480 PRO A N 1
ATOM 3718 C CA . PRO A 1 480 ? 0.232 1.622 26.406 1.00 90.44 480 PRO A CA 1
ATOM 3719 C C . PRO A 1 480 ? 0.851 0.486 25.576 1.00 90.44 480 PRO A C 1
ATOM 3721 O O . PRO A 1 480 ? 0.894 -0.664 26.019 1.00 90.44 480 PRO A O 1
ATOM 3724 N N . VAL A 1 481 ? 1.341 0.826 24.380 1.00 92.50 481 VAL A N 1
ATOM 3725 C CA . VAL A 1 481 ? 1.963 -0.075 23.390 1.00 92.50 481 VAL A CA 1
ATOM 3726 C C . VAL A 1 481 ? 3.064 0.659 22.619 1.00 92.50 481 VAL A C 1
ATOM 3728 O O . VAL A 1 481 ? 3.132 1.888 22.644 1.00 92.50 481 VAL A O 1
ATOM 3731 N N . GLY A 1 482 ? 3.928 -0.077 21.915 1.00 90.50 482 GLY A N 1
ATOM 3732 C CA . GLY A 1 482 ? 4.987 0.516 21.090 1.00 90.50 482 GLY A CA 1
ATOM 3733 C C . GLY A 1 482 ? 6.165 1.075 21.892 1.00 90.50 482 GLY A C 1
ATOM 3734 O O . GLY A 1 482 ? 6.933 1.887 21.380 1.00 90.50 482 GLY A O 1
ATOM 3735 N N . GLN A 1 483 ? 6.301 0.661 23.152 1.00 90.31 483 GLN A N 1
ATOM 3736 C CA . GLN A 1 483 ? 7.335 1.113 24.080 1.00 90.31 483 GLN A CA 1
ATOM 3737 C C . GLN A 1 483 ? 7.948 -0.076 24.827 1.00 90.31 483 GLN A C 1
ATOM 3739 O O . GLN A 1 483 ? 7.347 -1.150 24.938 1.00 90.31 483 GLN A O 1
ATOM 3744 N N . TRP A 1 484 ? 9.153 0.132 25.356 1.00 89.25 484 TRP A N 1
ATOM 3745 C CA . TRP A 1 484 ? 9.820 -0.823 26.235 1.00 89.25 484 TRP A CA 1
ATOM 3746 C C . TRP A 1 484 ? 9.286 -0.701 27.664 1.00 89.25 484 TRP A C 1
ATOM 3748 O O . TRP A 1 484 ? 9.230 0.396 28.224 1.00 89.25 484 TRP A O 1
ATOM 3758 N N . ALA A 1 485 ? 8.921 -1.840 28.251 1.00 88.31 485 ALA A N 1
ATOM 3759 C CA . ALA A 1 485 ? 8.479 -1.956 29.631 1.00 88.31 485 ALA A CA 1
ATOM 3760 C C . ALA A 1 485 ? 9.474 -2.753 30.468 1.00 88.31 485 ALA A C 1
ATOM 3762 O O . ALA A 1 485 ? 9.920 -3.825 30.053 1.00 88.31 485 ALA A O 1
ATOM 3763 N N . LEU A 1 486 ? 9.777 -2.238 31.659 1.00 87.00 486 LEU A N 1
ATOM 3764 C CA . LEU A 1 486 ? 10.633 -2.880 32.646 1.00 87.00 486 LEU A CA 1
ATOM 3765 C C . LEU A 1 486 ? 9.784 -3.629 33.682 1.00 87.00 486 LEU A C 1
ATOM 3767 O O . LEU A 1 486 ? 8.886 -3.061 34.307 1.00 87.00 486 LEU A O 1
ATOM 3771 N N . LEU A 1 487 ? 10.093 -4.903 33.901 1.00 83.50 487 LEU A N 1
ATOM 3772 C CA . LEU A 1 487 ? 9.514 -5.719 34.960 1.00 83.50 487 LEU A CA 1
ATOM 3773 C C . LEU A 1 487 ? 10.181 -5.374 36.296 1.00 83.50 487 LEU A C 1
ATOM 3775 O O . LEU A 1 487 ? 11.325 -5.751 36.559 1.00 83.50 487 LEU A O 1
ATOM 3779 N N . LYS A 1 488 ? 9.458 -4.665 37.163 1.00 79.56 488 LYS A N 1
ATOM 3780 C CA . LYS A 1 488 ? 9.949 -4.212 38.466 1.00 79.56 488 LYS A CA 1
ATOM 3781 C C . LYS A 1 488 ? 9.602 -5.220 39.561 1.00 79.56 488 LYS A C 1
ATOM 3783 O O . LYS A 1 488 ? 8.440 -5.579 39.738 1.00 79.56 488 LYS A O 1
ATOM 3788 N N . ASP A 1 489 ? 10.616 -5.651 40.313 1.00 67.81 489 ASP A N 1
ATOM 3789 C CA . ASP A 1 489 ? 10.495 -6.589 41.443 1.00 67.81 489 ASP A CA 1
ATOM 3790 C C . ASP A 1 489 ? 9.908 -7.972 41.072 1.00 67.81 489 ASP A C 1
ATOM 3792 O O . ASP A 1 489 ? 9.354 -8.680 41.917 1.00 67.81 489 ASP A O 1
ATOM 3796 N N . VAL A 1 490 ? 10.028 -8.369 39.797 1.00 71.94 490 VAL A N 1
ATOM 3797 C CA . VAL A 1 490 ? 9.514 -9.652 39.278 1.00 71.94 490 VAL A CA 1
ATOM 3798 C C . VAL A 1 490 ? 10.602 -10.723 39.213 1.00 71.94 490 VAL A C 1
ATOM 3800 O O . VAL A 1 490 ? 10.371 -11.860 39.620 1.00 71.94 490 VAL A O 1
ATOM 3803 N N . ILE A 1 491 ? 11.786 -10.374 38.704 1.00 66.19 491 ILE A N 1
ATOM 3804 C CA . ILE A 1 491 ? 12.882 -11.323 38.476 1.00 66.19 491 ILE A CA 1
ATOM 3805 C C . ILE A 1 491 ? 13.874 -11.235 39.642 1.00 66.19 491 ILE A C 1
ATOM 3807 O O . ILE A 1 491 ? 14.436 -10.164 39.878 1.00 66.19 491 ILE A O 1
ATOM 3811 N N . PRO A 1 492 ? 14.112 -12.333 40.383 1.00 68.25 492 PRO A N 1
ATOM 3812 C CA . PRO A 1 492 ? 15.128 -12.361 41.426 1.00 68.25 492 PRO A CA 1
ATOM 3813 C C . PRO A 1 492 ? 16.526 -12.107 40.852 1.00 68.25 492 PRO A C 1
ATOM 3815 O O . PRO A 1 492 ? 16.919 -12.726 39.865 1.00 68.25 492 PRO A O 1
ATOM 3818 N N . SER A 1 493 ? 17.318 -11.270 41.524 1.00 63.16 493 SER A N 1
ATOM 3819 C CA . SER A 1 493 ? 18.707 -10.953 41.145 1.00 63.16 493 SER A CA 1
ATOM 3820 C C . SER A 1 493 ? 19.677 -12.141 41.231 1.00 63.16 493 SER A C 1
ATOM 3822 O O . SER A 1 493 ? 20.833 -12.022 40.837 1.00 63.16 493 SER A O 1
ATOM 3824 N N . SER A 1 494 ? 19.223 -13.283 41.753 1.00 65.00 494 SER A N 1
ATOM 3825 C CA . SER A 1 494 ? 19.993 -14.518 41.904 1.00 65.00 494 SER A CA 1
ATOM 3826 C C . SER A 1 494 ? 19.972 -15.437 40.676 1.00 65.00 494 SER A C 1
ATOM 3828 O O . SER A 1 494 ? 20.641 -16.470 40.700 1.00 65.00 494 SER A O 1
ATOM 3830 N N . LEU A 1 495 ? 19.205 -15.115 39.627 1.00 65.38 495 LEU A N 1
ATOM 3831 C CA . LEU A 1 495 ? 19.155 -15.913 38.398 1.00 65.38 495 LEU A CA 1
ATOM 3832 C C . LEU A 1 495 ? 20.306 -15.558 37.441 1.00 65.38 495 LEU A C 1
ATOM 3834 O O . LEU A 1 495 ? 20.511 -14.392 37.115 1.00 65.38 495 LEU A O 1
ATOM 3838 N N . ASP A 1 496 ? 21.011 -16.577 36.940 1.00 64.69 496 ASP A N 1
ATOM 3839 C CA . ASP A 1 496 ? 21.972 -16.427 35.841 1.00 64.69 496 ASP A CA 1
ATOM 3840 C C . ASP A 1 496 ? 21.220 -16.302 34.507 1.00 64.69 496 ASP A C 1
ATOM 3842 O O . ASP A 1 496 ? 20.631 -17.261 34.004 1.00 64.69 496 ASP A O 1
ATOM 3846 N N . LEU A 1 497 ? 21.230 -15.093 33.947 1.00 67.75 497 LEU A N 1
ATOM 3847 C CA . LEU A 1 497 ? 20.564 -14.747 32.693 1.00 67.75 497 LEU A CA 1
ATOM 3848 C C . LEU A 1 497 ? 21.494 -14.851 31.473 1.00 67.75 497 LEU A C 1
ATOM 3850 O O . LEU A 1 497 ? 21.075 -14.532 30.365 1.00 67.75 497 LEU A O 1
ATOM 3854 N N . GLY A 1 498 ? 22.734 -15.336 31.623 1.00 64.56 498 GLY A N 1
ATOM 3855 C CA . GLY A 1 498 ? 23.745 -15.341 30.555 1.00 64.56 498 GLY A CA 1
ATOM 3856 C C . GLY A 1 498 ? 23.411 -16.192 29.320 1.00 64.56 498 GLY A C 1
ATOM 3857 O O . GLY A 1 498 ? 24.109 -16.111 28.311 1.00 64.56 498 GLY A O 1
ATOM 3858 N N . ARG A 1 499 ? 22.351 -17.010 29.376 1.00 64.31 499 ARG A N 1
ATOM 3859 C CA . ARG A 1 499 ? 21.870 -17.851 28.262 1.00 64.31 499 ARG A CA 1
ATOM 3860 C C . ARG A 1 499 ? 20.498 -17.446 27.718 1.00 64.31 499 ARG A C 1
ATOM 3862 O O . ARG A 1 499 ? 19.952 -18.164 26.884 1.00 64.31 499 ARG A O 1
ATOM 3869 N N . MET A 1 500 ? 19.923 -16.343 28.192 1.00 62.62 500 MET A N 1
ATOM 3870 C CA . MET A 1 500 ? 18.599 -15.870 27.785 1.00 62.62 500 MET A CA 1
ATOM 3871 C C . MET A 1 500 ? 18.659 -14.396 27.384 1.00 62.62 500 MET A C 1
ATOM 3873 O O . MET A 1 500 ? 19.482 -13.637 27.888 1.00 62.62 500 MET A O 1
ATOM 3877 N N . ALA A 1 501 ? 17.779 -13.983 26.469 1.00 61.81 501 ALA A N 1
ATOM 3878 C CA . ALA A 1 501 ? 17.544 -12.560 26.253 1.00 61.81 501 ALA A CA 1
ATOM 3879 C C . ALA A 1 501 ? 17.045 -11.952 27.571 1.00 61.81 501 ALA A C 1
ATOM 3881 O O . ALA A 1 501 ? 16.197 -12.559 28.223 1.00 61.81 501 ALA A O 1
ATOM 3882 N N . ASP A 1 502 ? 17.594 -10.797 27.962 1.00 66.88 502 ASP A N 1
ATOM 3883 C CA . ASP A 1 502 ? 17.301 -10.166 29.252 1.00 66.88 502 ASP A CA 1
ATOM 3884 C C . ASP A 1 502 ? 15.776 -10.034 29.459 1.00 66.88 502 ASP A C 1
ATOM 3886 O O . ASP A 1 502 ? 15.143 -9.236 28.757 1.00 66.88 502 ASP A O 1
ATOM 3890 N N . PRO A 1 503 ? 15.195 -10.817 30.392 1.00 69.94 503 PRO A N 1
ATOM 3891 C CA . PRO A 1 503 ? 13.758 -10.913 30.597 1.00 69.94 503 PRO A CA 1
ATOM 3892 C C . PRO A 1 503 ? 13.212 -9.742 31.413 1.00 69.94 503 PRO A C 1
ATOM 3894 O O . PRO A 1 503 ? 12.001 -9.652 31.599 1.00 69.94 503 PRO A O 1
ATOM 3897 N N . SER A 1 504 ? 14.079 -8.858 31.924 1.00 75.25 504 SER A N 1
ATOM 3898 C CA . SER A 1 504 ? 13.654 -7.696 32.700 1.00 75.25 504 SER A CA 1
ATOM 3899 C C . SER A 1 504 ? 12.989 -6.635 31.839 1.00 75.25 504 SER A C 1
ATOM 3901 O O . SER A 1 504 ? 12.183 -5.876 32.366 1.00 75.25 504 SER A O 1
ATOM 3903 N N . MET A 1 505 ? 13.270 -6.600 30.532 1.00 81.25 505 MET A N 1
ATOM 3904 C CA . MET A 1 505 ? 12.688 -5.610 29.638 1.00 81.25 505 MET A CA 1
ATOM 3905 C C . MET A 1 505 ? 12.090 -6.238 28.387 1.00 81.25 505 MET A C 1
ATOM 3907 O O . MET A 1 505 ? 12.745 -6.990 27.666 1.00 81.25 505 MET A O 1
ATOM 3911 N N . LEU A 1 506 ? 10.840 -5.879 28.115 1.00 86.69 506 LEU A N 1
ATOM 3912 C CA . LEU A 1 506 ? 10.066 -6.386 26.992 1.00 86.69 506 LEU A CA 1
ATOM 3913 C C . LEU A 1 506 ? 9.480 -5.230 26.189 1.00 86.69 506 LEU A C 1
ATOM 3915 O O . LEU A 1 506 ? 9.036 -4.230 26.746 1.00 86.69 506 LEU A O 1
ATOM 3919 N N . PHE A 1 507 ? 9.475 -5.369 24.869 1.00 89.12 507 PHE A N 1
ATOM 3920 C CA . PHE A 1 507 ? 8.752 -4.450 24.002 1.00 89.12 507 PHE A CA 1
ATOM 3921 C C . PHE A 1 507 ? 7.286 -4.870 23.940 1.00 89.12 507 PHE A C 1
ATOM 3923 O O . PHE A 1 507 ? 7.000 -6.008 23.557 1.00 89.12 507 PHE A O 1
ATOM 3930 N N . ILE A 1 508 ? 6.376 -3.966 24.301 1.00 91.19 508 ILE A N 1
ATOM 3931 C CA . ILE A 1 508 ? 4.936 -4.228 24.259 1.00 91.19 508 ILE A CA 1
ATOM 3932 C C . ILE A 1 508 ? 4.447 -4.044 22.822 1.00 91.19 508 ILE A C 1
ATOM 3934 O O . ILE A 1 508 ? 4.330 -2.921 22.325 1.00 91.19 508 ILE A O 1
ATOM 3938 N N . GLU A 1 509 ? 4.159 -5.162 22.163 1.00 91.88 509 GLU A N 1
ATOM 3939 C CA . GLU A 1 509 ? 3.675 -5.192 20.784 1.00 91.88 509 GLU A CA 1
ATOM 3940 C C . GLU A 1 509 ? 2.169 -4.920 20.727 1.00 91.88 509 GLU A C 1
ATOM 3942 O O . GLU A 1 509 ? 1.705 -4.103 19.935 1.00 91.88 509 GLU A O 1
ATOM 3947 N N . GLU A 1 510 ? 1.415 -5.574 21.606 1.00 93.25 510 GLU A N 1
ATOM 3948 C CA . GLU A 1 510 ? -0.029 -5.418 21.745 1.00 93.25 510 GLU A CA 1
ATOM 3949 C C . GLU A 1 510 ? -0.398 -5.398 23.227 1.00 93.25 510 GLU A C 1
ATOM 3951 O O . GLU A 1 510 ? 0.322 -5.941 24.068 1.00 93.25 510 GLU A O 1
ATOM 3956 N N . ALA A 1 511 ? -1.545 -4.813 23.550 1.00 93.06 511 ALA A N 1
ATOM 3957 C CA . ALA A 1 511 ? -2.120 -4.913 24.879 1.00 93.06 511 ALA A CA 1
ATOM 3958 C C . ALA A 1 511 ? -3.652 -4.899 24.835 1.00 93.06 511 ALA A C 1
ATOM 3960 O O . ALA A 1 511 ? -4.260 -4.316 23.936 1.00 93.06 511 ALA A O 1
ATOM 3961 N N . GLU A 1 512 ? -4.280 -5.546 25.815 1.00 94.06 512 GLU A N 1
ATOM 3962 C CA . GLU A 1 512 ? -5.725 -5.503 26.059 1.00 94.06 512 GLU A CA 1
ATOM 3963 C C . GLU A 1 512 ? -5.947 -5.082 27.514 1.00 94.06 512 GLU A C 1
ATOM 3965 O O . GLU A 1 512 ? -5.275 -5.562 28.428 1.00 94.06 512 GLU A O 1
ATOM 3970 N N . TYR A 1 513 ? -6.878 -4.162 27.723 1.00 93.19 513 TYR A N 1
ATOM 3971 C CA . TYR A 1 513 ? -7.322 -3.730 29.034 1.00 93.19 513 TYR A CA 1
ATOM 3972 C C . TYR A 1 513 ? -8.761 -4.199 29.247 1.00 93.19 513 TYR A C 1
ATOM 3974 O O . TYR A 1 513 ? -9.661 -3.865 28.471 1.00 93.19 513 TYR A O 1
ATOM 3982 N N . ASP A 1 514 ? -8.962 -4.996 30.292 1.00 91.94 514 ASP A N 1
ATOM 3983 C CA . ASP A 1 514 ? -10.266 -5.436 30.777 1.00 91.94 514 ASP A CA 1
ATOM 3984 C C . ASP A 1 514 ? -10.774 -4.407 31.791 1.00 91.94 514 ASP A C 1
ATOM 3986 O O . ASP A 1 514 ? -10.258 -4.293 32.907 1.00 91.94 514 ASP A O 1
ATOM 3990 N N . ALA A 1 515 ? -11.778 -3.637 31.382 1.00 88.75 515 ALA A N 1
ATOM 3991 C CA . ALA A 1 515 ? -12.312 -2.525 32.154 1.00 88.75 515 ALA A CA 1
ATOM 3992 C C . ALA A 1 515 ? -13.218 -2.970 33.312 1.00 88.75 515 ALA A C 1
ATOM 3994 O O . ALA A 1 515 ? -13.404 -2.207 34.264 1.00 88.75 515 ALA A O 1
ATOM 3995 N N . GLU A 1 516 ? -13.759 -4.191 33.268 1.00 85.19 516 GLU A N 1
ATOM 3996 C CA . GLU A 1 516 ? -14.544 -4.753 34.370 1.00 85.19 516 GLU A CA 1
ATOM 3997 C C . GLU A 1 516 ? -13.639 -5.260 35.492 1.00 85.19 516 GLU A C 1
ATOM 3999 O O . GLU A 1 516 ? -13.938 -5.073 36.678 1.00 85.19 516 GLU A O 1
ATOM 4004 N N . ARG A 1 517 ? -12.531 -5.907 35.112 1.00 85.25 517 ARG A N 1
ATOM 4005 C CA . ARG A 1 517 ? -11.567 -6.498 36.046 1.00 85.25 517 ARG A CA 1
ATOM 4006 C C . ARG A 1 517 ? -10.458 -5.541 36.467 1.00 85.25 517 ARG A C 1
ATOM 4008 O O . ARG A 1 517 ? -9.797 -5.837 37.457 1.00 85.25 517 ARG A O 1
ATOM 4015 N N . ASP A 1 518 ? -10.292 -4.419 35.766 1.00 86.62 518 ASP A N 1
ATOM 4016 C CA . ASP A 1 518 ? -9.177 -3.478 35.939 1.00 86.62 518 ASP A CA 1
ATOM 4017 C C . ASP A 1 518 ? -7.821 -4.173 35.717 1.00 86.62 518 ASP A C 1
ATOM 4019 O O . ASP A 1 518 ? -6.895 -4.068 36.518 1.00 86.62 518 ASP A O 1
ATOM 4023 N N . VAL A 1 519 ? -7.738 -4.967 34.640 1.00 88.31 519 VAL A N 1
ATOM 4024 C CA . VAL A 1 519 ? -6.569 -5.802 34.320 1.00 88.31 519 VAL A CA 1
ATOM 4025 C C . VAL A 1 519 ? -5.979 -5.393 32.979 1.00 88.31 519 VAL A C 1
ATOM 4027 O O . VAL A 1 519 ? -6.657 -5.426 31.954 1.00 88.31 519 VAL A O 1
ATOM 4030 N N . TYR A 1 520 ? -4.685 -5.081 32.982 1.00 90.00 520 TYR A N 1
ATOM 4031 C CA . TYR A 1 520 ? -3.888 -4.853 31.781 1.00 90.00 520 TYR A CA 1
ATOM 4032 C C . TYR A 1 520 ? -3.121 -6.122 31.397 1.00 90.00 520 TYR A C 1
ATOM 4034 O O . TYR A 1 520 ? -2.394 -6.691 32.210 1.00 90.00 520 TYR A O 1
ATOM 4042 N N . THR A 1 521 ? -3.276 -6.558 30.149 1.00 90.56 521 THR A N 1
ATOM 4043 C CA . THR A 1 521 ? -2.616 -7.746 29.596 1.00 90.56 521 THR A CA 1
ATOM 4044 C C . THR A 1 521 ? -1.725 -7.334 28.422 1.00 90.56 521 THR A C 1
ATOM 4046 O O . THR A 1 521 ? -2.248 -7.128 27.326 1.00 90.56 521 THR A O 1
ATOM 4049 N N . PRO A 1 522 ? -0.402 -7.193 28.620 1.00 89.81 522 PRO A N 1
ATOM 4050 C CA . PRO A 1 522 ? 0.539 -6.939 27.536 1.00 89.81 522 PRO A CA 1
ATOM 4051 C C . PRO A 1 522 ? 0.941 -8.237 26.832 1.00 89.81 522 PRO A C 1
ATOM 4053 O O . PRO A 1 522 ? 1.095 -9.284 27.464 1.00 89.81 522 PRO A O 1
ATOM 4056 N N . TRP A 1 523 ? 1.213 -8.141 25.535 1.00 89.81 523 TRP A N 1
ATOM 4057 C CA . TRP A 1 523 ? 1.900 -9.164 24.755 1.00 89.81 523 TRP A CA 1
ATOM 4058 C C . TRP A 1 523 ? 3.240 -8.624 24.276 1.00 89.81 523 TRP A C 1
ATOM 4060 O O . TRP A 1 523 ? 3.319 -7.595 23.596 1.00 89.81 523 TRP A O 1
ATOM 4070 N N . ALA A 1 524 ? 4.307 -9.326 24.653 1.00 86.12 524 ALA A N 1
ATOM 4071 C CA . ALA A 1 524 ? 5.648 -8.974 24.230 1.00 86.12 524 ALA A CA 1
ATOM 4072 C C . ALA A 1 524 ? 5.863 -9.312 22.750 1.00 86.12 524 ALA A C 1
ATOM 4074 O O . ALA A 1 524 ? 5.253 -10.234 22.201 1.00 86.12 524 ALA A O 1
ATOM 4075 N N . ARG A 1 525 ? 6.803 -8.617 22.110 1.00 82.94 525 ARG A N 1
ATOM 4076 C CA . ARG A 1 525 ? 7.268 -9.002 20.774 1.00 82.94 525 ARG A CA 1
ATOM 4077 C C . ARG A 1 525 ? 7.692 -10.472 20.739 1.00 82.94 525 ARG A C 1
ATOM 4079 O O . ARG A 1 525 ? 8.493 -10.914 21.558 1.00 82.94 525 ARG A O 1
ATOM 4086 N N . GLY A 1 526 ? 7.200 -11.200 19.737 1.00 71.62 526 GLY A N 1
ATOM 4087 C CA . GLY A 1 526 ? 7.536 -12.609 19.521 1.00 71.62 526 GLY A CA 1
ATOM 4088 C C . GLY A 1 526 ? 6.828 -13.578 20.471 1.00 71.62 526 GLY A C 1
ATOM 4089 O O . GLY A 1 526 ? 7.009 -14.784 20.334 1.00 71.62 526 GLY A O 1
ATOM 4090 N N . GLN A 1 527 ? 6.010 -13.079 21.403 1.00 73.00 527 GLN A N 1
ATOM 4091 C CA . GLN A 1 527 ? 5.120 -13.910 22.199 1.00 73.00 527 GLN A CA 1
ATOM 4092 C C . GLN A 1 527 ? 3.877 -14.241 21.373 1.00 73.00 527 GLN A C 1
ATOM 4094 O O . GLN A 1 527 ? 3.184 -13.343 20.894 1.00 73.00 527 GLN A O 1
ATOM 4099 N N . ASP A 1 528 ? 3.579 -15.531 21.218 1.00 50.59 528 ASP A N 1
ATOM 4100 C CA . ASP A 1 528 ? 2.331 -15.941 20.588 1.00 50.59 528 ASP A CA 1
ATOM 4101 C C . ASP A 1 528 ? 1.154 -15.542 21.483 1.00 50.59 528 ASP A C 1
ATOM 4103 O O . ASP A 1 528 ? 1.032 -15.976 22.633 1.00 50.59 528 ASP A O 1
ATOM 4107 N N . SER A 1 529 ? 0.271 -14.699 20.957 1.00 50.69 529 SER A N 1
ATOM 4108 C CA . SER A 1 529 ? -1.041 -14.496 21.554 1.00 50.69 529 SER A CA 1
ATOM 4109 C C . SER A 1 529 ? -1.964 -15.615 21.067 1.00 50.69 529 SER A C 1
ATOM 4111 O O . SER A 1 529 ? -1.783 -16.164 19.980 1.00 50.69 529 SER A O 1
ATOM 4113 N N . ALA A 1 530 ? -3.033 -15.931 21.806 1.00 47.78 530 ALA A N 1
ATOM 4114 C CA . ALA A 1 530 ? -4.064 -16.854 21.307 1.00 47.78 530 ALA A CA 1
ATOM 4115 C C . ALA A 1 530 ? -4.665 -16.407 19.949 1.00 47.78 530 ALA A C 1
ATOM 4117 O O . ALA A 1 530 ? -5.349 -17.183 19.286 1.00 47.78 530 ALA A O 1
ATOM 4118 N N . ARG A 1 531 ? -4.406 -15.157 19.529 1.00 47.00 531 ARG A N 1
ATOM 4119 C CA . ARG A 1 531 ? -4.819 -14.561 18.257 1.00 47.00 531 ARG A CA 1
ATOM 4120 C C . ARG A 1 531 ? -3.700 -14.510 17.195 1.00 47.00 531 ARG A C 1
ATOM 4122 O O . ARG A 1 531 ? -4.056 -14.487 16.022 1.00 47.00 531 ARG A O 1
ATOM 4129 N N . SER A 1 532 ? -2.404 -14.581 17.544 1.00 40.50 532 SER A N 1
ATOM 4130 C CA . SER A 1 532 ? -1.297 -14.684 16.561 1.00 40.50 532 SER A CA 1
ATOM 4131 C C . SER A 1 532 ? -1.345 -16.004 15.785 1.00 40.50 532 SER A C 1
ATOM 4133 O O . SER A 1 532 ? -0.991 -16.060 14.611 1.00 40.50 532 SER A O 1
ATOM 4135 N N . LEU A 1 533 ? -1.864 -17.058 16.422 1.00 33.69 533 LEU A N 1
ATOM 4136 C CA . LEU A 1 533 ? -2.174 -18.336 15.783 1.00 33.69 533 LEU A CA 1
ATOM 4137 C C . LEU A 1 533 ? -3.294 -18.211 14.740 1.00 33.69 533 LEU A C 1
ATOM 4139 O O . LEU A 1 533 ? -3.222 -18.853 13.701 1.00 33.69 533 LEU A O 1
ATOM 4143 N N . ALA A 1 534 ? -4.304 -17.366 14.973 1.00 30.42 534 ALA A N 1
ATOM 4144 C CA . ALA A 1 534 ? -5.411 -17.181 14.033 1.00 30.42 534 ALA A CA 1
ATOM 4145 C C . ALA A 1 534 ? -5.025 -16.307 12.826 1.00 30.42 534 ALA A C 1
ATOM 4147 O O . ALA A 1 534 ? -5.465 -16.594 11.717 1.00 30.42 534 ALA A O 1
ATOM 4148 N N . SER A 1 535 ? -4.180 -15.282 13.011 1.00 33.75 535 SER A N 1
ATOM 4149 C CA . SER A 1 535 ? -3.659 -14.487 11.887 1.00 33.75 535 SER A CA 1
ATOM 4150 C C . SER A 1 535 ? -2.660 -15.278 11.038 1.00 33.75 535 SER A C 1
ATOM 4152 O O . SER A 1 535 ? -2.732 -15.216 9.818 1.00 33.75 535 SER A O 1
ATOM 4154 N N . ARG A 1 536 ? -1.806 -16.110 11.653 1.00 34.50 536 ARG A N 1
ATOM 4155 C CA . ARG A 1 536 ? -0.877 -16.995 10.923 1.00 34.50 536 ARG A CA 1
ATOM 4156 C C . ARG A 1 536 ? -1.566 -18.090 10.106 1.00 34.50 536 ARG A C 1
ATOM 4158 O O . ARG A 1 536 ? -0.993 -18.546 9.129 1.00 34.50 536 ARG A O 1
ATOM 4165 N N . ILE A 1 537 ? -2.773 -18.514 10.490 1.00 32.94 537 ILE A N 1
ATOM 4166 C CA . ILE A 1 537 ? -3.564 -19.494 9.723 1.00 32.94 537 ILE A CA 1
ATOM 4167 C C . ILE A 1 537 ? -4.224 -18.853 8.487 1.00 32.94 537 ILE A C 1
ATOM 4169 O O . ILE A 1 537 ? -4.525 -19.563 7.535 1.00 32.94 537 ILE A O 1
ATOM 4173 N N . LEU A 1 538 ? -4.426 -17.530 8.473 1.00 30.28 538 LEU A N 1
ATOM 4174 C CA . LEU A 1 538 ? -4.944 -16.795 7.308 1.00 30.28 538 LEU A CA 1
ATOM 4175 C C . LEU A 1 538 ? -3.835 -16.289 6.366 1.00 30.28 538 LEU A C 1
ATOM 4177 O O . LEU A 1 538 ? -4.125 -15.951 5.225 1.00 30.28 538 LEU A O 1
ATOM 4181 N N . GLU A 1 539 ? -2.583 -16.253 6.831 1.00 30.05 539 GLU A N 1
ATOM 4182 C CA . GLU A 1 539 ? -1.383 -15.915 6.043 1.00 30.05 539 GLU A CA 1
ATOM 4183 C C . GLU A 1 539 ? -0.685 -17.156 5.435 1.00 30.05 539 GLU A C 1
ATOM 4185 O O . GLU A 1 539 ? 0.448 -17.052 4.960 1.00 30.05 539 GLU A O 1
ATOM 4190 N N . GLY A 1 540 ? -1.334 -18.329 5.482 1.00 27.61 540 GLY A N 1
ATOM 4191 C CA . GLY A 1 540 ? -0.841 -19.601 4.937 1.00 27.61 540 GLY A CA 1
ATOM 4192 C C . GLY A 1 540 ? -1.447 -19.965 3.591 1.00 27.61 540 GLY A C 1
ATOM 4193 O O . GLY A 1 540 ? -2.692 -19.897 3.482 1.00 27.61 540 GLY A O 1
#

Secondary structure (DSSP, 8-state):
----S-EEEEB-TTSSSB----SEEEEEEEEEEETEEEEEEEEEEEEE-HHHHHHGGGGTT-EEEEE-TTS-EEEEEEEEEEEEEETTEEEEEESTT--SEEEEEEEE--TT--SPPEEEEPPPEE-HHHHHHH---EEEEEEEEE-HHHHHHHHHHHHHHHSSPPEEEEE-----SSSS------SSEEEEEEEE-GGGGGGGSEEEE-TTEEEE----SEEEEESSSGGGSEEEEEEEB-SS-EEEEEEEEEEEEES---SPEEEEEEEEETTEEEEEEEEEEE-TTTS-SSSEEEEEEPPPPTTSS-EEE-BT-EEEEEEEESS---SSSEEEEEEETT---TT--EEEE-SSSEEE-SS--EE-EEEEE-EEHHHHHHHHHHHH-TT--EEEESS----EE---EEEEEEHHHHHHHHHHT--TTSPPEEEEE-TTSEEEEEEPPP--SSS-SEEEETTS-EEETT--GGGGGG---SSEEEEES-S-TTS--TTS--TTEEEEEEEEEETTTTEEEEEETTPPPTTHHHHHHH--

pLDDT: mean 88.1, std 13.97, range [27.61, 98.44]

Sequence (540 aa):
MRRSNFSLRMLDRSFQLPLTIPDLEYTVEKYGQAAIGGPRRASVGVQGEERALWELLEWLRAPVEILDRRKDTVWWGYLDGVEVAIGAIRVRVTLDGMANRVAVAYAFVEPGSETAGTRATTAWVQDDDSLSTYGTREVLAQLGSATVDQAETARAALLEMMRYPQPQIEVQRALLAGGKKTVAKTAGGSGKLLLRGWWDTLDWTYYAQNAGKEAHEADGNGTQDLGRVSGNQRAAQGFQLVGSGWEAAAVKVKIRKQGTPSDDVIVELCANSSGAPGTVLVSSSAAAAVIPASMNWHTFNFAPLISGGYQYLQPSTTYWLVVRRAGSVNNDNYYVVDVDEGLAYPRGVMRLYNGSSWVARDPDADMNFQVLGGRETTLQIEDIVASNGQFITGIVVEDRSNVISNQYRRGDTTALFEIQELLRSGNNTGRRLLARINRNRELVVSLEPERDSYNAQIYIKRDGAVENQWGDPYYAATCPVGQWALLKDVIPSSLDLGRMADPSMLFIEEAEYDAERDVYTPWARGQDSARSLASRILEG